Protein AF-A0AAW0UIR2-F1 (afdb_monomer)

Structure (mmCIF, N/CA/C/O backbone):
data_AF-A0AAW0UIR2-F1
#
_entry.id   AF-A0AAW0UIR2-F1
#
loop_
_atom_site.group_PDB
_atom_site.id
_atom_site.type_symbol
_atom_site.label_atom_id
_atom_site.label_alt_id
_atom_site.label_comp_id
_atom_site.label_asym_id
_atom_site.label_entity_id
_atom_site.label_seq_id
_atom_site.pdbx_PDB_ins_code
_atom_site.Cartn_x
_atom_site.Cartn_y
_atom_site.Cartn_z
_atom_site.occupancy
_atom_site.B_iso_or_equiv
_atom_site.auth_seq_id
_atom_site.auth_comp_id
_atom_site.auth_asym_id
_atom_site.auth_atom_id
_atom_site.pdbx_PDB_model_num
ATOM 1 N N . MET A 1 1 ? -46.587 -14.800 -19.684 1.00 32.41 1 MET A N 1
ATOM 2 C CA . MET A 1 1 ? -45.159 -14.754 -19.318 1.00 32.41 1 MET A CA 1
ATOM 3 C C . MET A 1 1 ? -44.847 -13.303 -19.042 1.00 32.41 1 MET A C 1
ATOM 5 O O . MET A 1 1 ? -44.837 -12.494 -19.957 1.00 32.41 1 MET A O 1
ATOM 9 N N . SER A 1 2 ? -44.871 -12.967 -17.762 1.00 22.94 2 SER A N 1
ATOM 10 C CA . SER A 1 2 ? -44.947 -11.614 -17.220 1.00 22.94 2 SER A CA 1
ATOM 11 C C . SER A 1 2 ? -43.595 -10.914 -17.341 1.00 22.94 2 SER A C 1
ATOM 13 O O . SER A 1 2 ? -42.609 -11.381 -16.785 1.00 22.94 2 SER A O 1
ATOM 15 N N . HIS A 1 3 ? -43.570 -9.809 -18.086 1.00 23.44 3 HIS A N 1
ATOM 16 C CA . HIS A 1 3 ? -42.461 -8.863 -18.111 1.00 23.44 3 HIS A CA 1
ATOM 17 C C . HIS A 1 3 ? -42.425 -8.101 -16.782 1.00 23.44 3 HIS A C 1
ATOM 19 O O . HIS A 1 3 ? -43.399 -7.437 -16.429 1.00 23.44 3 HIS A O 1
ATOM 25 N N . GLU A 1 4 ? -41.315 -8.196 -16.054 1.00 22.92 4 GLU A N 1
ATOM 26 C CA . GLU A 1 4 ? -41.036 -7.345 -14.900 1.00 22.92 4 GLU A CA 1
ATOM 27 C C . GLU A 1 4 ? -40.463 -6.008 -15.393 1.00 22.92 4 GLU A C 1
ATOM 29 O O . GLU A 1 4 ? -39.481 -5.961 -16.135 1.00 22.92 4 GLU A O 1
ATOM 34 N N . VAL A 1 5 ? -41.135 -4.916 -15.032 1.00 23.31 5 VAL A N 1
ATOM 35 C CA . VAL A 1 5 ? -40.745 -3.540 -15.354 1.00 23.31 5 VAL A CA 1
ATOM 36 C C . VAL A 1 5 ? -39.681 -3.102 -14.348 1.00 23.31 5 VAL A C 1
ATOM 38 O O . VAL A 1 5 ? -39.995 -2.861 -13.185 1.00 23.31 5 VAL A O 1
ATOM 41 N N . VAL A 1 6 ? -38.427 -2.987 -14.789 1.00 26.45 6 VAL A N 1
ATOM 42 C CA . VAL A 1 6 ? -37.331 -2.418 -13.989 1.00 26.45 6 VAL A CA 1
ATOM 43 C C . VAL A 1 6 ? -37.314 -0.895 -14.160 1.00 26.45 6 VAL A C 1
ATOM 45 O O . VAL A 1 6 ? -37.404 -0.381 -15.274 1.00 26.45 6 VAL A O 1
ATOM 48 N N . GLN A 1 7 ? -37.243 -0.185 -13.032 1.00 23.94 7 GLN A N 1
ATOM 49 C CA . GLN A 1 7 ? -37.317 1.274 -12.909 1.00 23.94 7 GLN A CA 1
ATOM 50 C C . GLN A 1 7 ? -36.335 2.033 -13.819 1.00 23.94 7 GLN A C 1
ATOM 52 O O . GLN A 1 7 ? -35.128 1.804 -13.817 1.00 23.94 7 GLN A O 1
ATOM 57 N N . GLU A 1 8 ? -36.873 3.028 -14.522 1.00 23.55 8 GLU A N 1
ATOM 58 C CA . GLU A 1 8 ? -36.153 3.987 -15.359 1.00 23.55 8 GLU A CA 1
ATOM 59 C C . GLU A 1 8 ? -35.460 5.048 -14.469 1.00 23.55 8 GLU A C 1
ATOM 61 O O . GLU A 1 8 ? -36.127 5.872 -13.841 1.00 23.55 8 GLU A O 1
ATOM 66 N N . ARG A 1 9 ? -34.119 5.063 -14.392 1.00 24.06 9 ARG A N 1
ATOM 67 C CA . ARG A 1 9 ? -33.351 6.182 -13.801 1.00 24.06 9 ARG A CA 1
ATOM 68 C C . ARG A 1 9 ? -32.738 7.040 -14.910 1.00 24.06 9 ARG A C 1
ATOM 70 O O . ARG A 1 9 ? -31.786 6.635 -15.571 1.00 24.06 9 ARG A O 1
ATOM 77 N N . ARG A 1 10 ? -33.264 8.256 -15.097 1.00 24.06 10 ARG A N 1
ATOM 78 C CA . ARG A 1 10 ? -32.677 9.281 -15.978 1.00 24.06 10 ARG A CA 1
ATOM 79 C C . ARG A 1 10 ? -31.515 9.982 -15.278 1.00 24.06 10 ARG A C 1
ATOM 81 O O . ARG A 1 10 ? -31.737 10.721 -14.324 1.00 24.06 10 ARG A O 1
ATOM 88 N N . VAL A 1 11 ? -30.304 9.839 -15.810 1.00 24.78 11 VAL A N 1
ATOM 89 C CA . VAL A 1 11 ? -29.173 10.721 -15.485 1.00 24.78 11 VAL A CA 1
ATOM 90 C C . VAL A 1 11 ? -28.834 11.530 -16.732 1.00 24.78 11 VAL A C 1
ATOM 92 O O . VAL A 1 11 ? -28.239 11.025 -17.677 1.00 24.78 11 VAL A O 1
ATOM 95 N N . THR A 1 12 ? -29.236 12.799 -16.761 1.00 26.03 12 THR A N 1
ATOM 96 C CA . THR A 1 12 ? -28.840 13.741 -17.815 1.00 26.03 12 THR A CA 1
ATOM 97 C C . THR A 1 12 ? -27.578 14.483 -17.386 1.00 26.03 12 THR A C 1
ATOM 99 O O . THR A 1 12 ? -27.657 15.378 -16.545 1.00 26.03 12 THR A O 1
ATOM 102 N N . LYS A 1 13 ? -26.419 14.169 -17.977 1.00 27.11 13 LYS A N 1
ATOM 103 C CA . LYS A 1 13 ? -25.246 15.059 -17.932 1.00 27.11 13 LYS A CA 1
ATOM 104 C C . LYS A 1 13 ? -25.272 15.973 -19.159 1.00 27.11 13 LYS A C 1
ATOM 106 O O . LYS A 1 13 ? -25.190 15.499 -20.286 1.00 27.11 13 LYS A O 1
ATOM 111 N N . LYS A 1 14 ? -25.394 17.285 -18.937 1.00 25.66 14 LYS A N 1
ATOM 112 C CA . LYS A 1 14 ? -25.180 18.311 -19.970 1.00 25.66 14 LYS A CA 1
ATOM 113 C C . LYS A 1 14 ? -23.696 18.676 -20.005 1.00 25.66 14 LYS A C 1
ATOM 115 O O . LYS A 1 14 ? -23.204 19.273 -19.053 1.00 25.66 14 LYS A O 1
ATOM 120 N N . GLY A 1 15 ? -23.008 18.345 -21.093 1.00 27.09 15 GLY A N 1
ATOM 121 C CA . GLY A 1 15 ? -21.748 18.987 -21.468 1.00 27.09 15 GLY A CA 1
ATOM 122 C C . GLY A 1 15 ? -22.042 20.153 -22.412 1.00 27.09 15 GLY A C 1
ATOM 123 O O . GLY A 1 15 ? -22.804 19.986 -23.359 1.00 27.09 15 GLY A O 1
ATOM 124 N N . VAL A 1 16 ? -21.490 21.336 -22.139 1.00 25.92 16 VAL A N 1
ATOM 125 C CA . VAL A 1 16 ? -21.591 22.518 -23.010 1.00 25.92 16 VAL A CA 1
ATOM 126 C C . VAL A 1 16 ? -20.208 22.813 -23.577 1.00 25.92 16 VAL A C 1
ATOM 128 O O . VAL A 1 16 ? -19.353 23.212 -22.800 1.00 25.92 16 VAL A O 1
ATOM 131 N N . TRP A 1 17 ? -20.025 22.677 -24.895 1.00 26.45 17 TRP A N 1
ATOM 132 C CA . TRP A 1 17 ? -19.049 23.418 -25.714 1.00 26.45 17 TRP A CA 1
ATOM 133 C C . TRP A 1 17 ? -19.630 23.619 -27.134 1.00 26.45 17 TRP A C 1
ATOM 135 O O . TRP A 1 17 ? -20.568 22.937 -27.533 1.00 26.45 17 TRP A O 1
ATOM 145 N N . LEU A 1 18 ? -19.170 24.670 -27.812 1.00 23.12 18 LEU A N 1
ATOM 146 C CA . LEU A 1 18 ? -19.912 25.560 -28.719 1.00 23.12 18 LEU A CA 1
ATOM 147 C C . LEU A 1 18 ? -20.360 25.028 -30.105 1.00 23.12 18 LEU A C 1
ATOM 149 O O . LEU A 1 18 ? -19.593 24.438 -30.851 1.00 23.12 18 LEU A O 1
ATOM 153 N N . SER A 1 19 ? -21.576 25.476 -30.458 1.00 27.11 19 SER A N 1
ATOM 154 C CA . SER A 1 19 ? -22.126 25.889 -31.768 1.00 27.11 19 SER A CA 1
ATOM 155 C C . SER A 1 19 ? -22.322 24.887 -32.922 1.00 27.11 19 SER A C 1
ATOM 157 O O . SER A 1 19 ? -21.417 24.616 -33.700 1.00 27.11 19 SER A O 1
ATOM 159 N N . ASN A 1 20 ? -23.615 24.596 -33.125 1.00 28.83 20 ASN A N 1
ATOM 160 C CA . ASN A 1 20 ? -24.332 24.240 -34.355 1.00 28.83 20 ASN A CA 1
ATOM 161 C C . ASN A 1 20 ? -24.253 22.790 -34.877 1.00 28.83 20 ASN A C 1
ATOM 163 O O . ASN A 1 20 ? -23.352 22.414 -35.612 1.00 28.83 20 ASN A O 1
ATOM 167 N N . ILE A 1 21 ? -25.392 22.118 -34.636 1.00 36.56 21 ILE A N 1
ATOM 168 C CA . ILE A 1 21 ? -26.016 20.993 -35.355 1.00 36.56 21 ILE A CA 1
ATOM 169 C C . ILE A 1 21 ? -25.614 19.587 -34.856 1.00 36.56 21 ILE A C 1
ATOM 171 O O . ILE A 1 21 ? -24.500 19.134 -35.071 1.00 36.56 21 ILE A O 1
ATOM 175 N N . LEU A 1 22 ? -26.620 18.917 -34.258 1.00 33.34 22 LEU A N 1
ATOM 176 C CA . LEU A 1 22 ? -26.740 17.540 -33.725 1.00 33.34 22 LEU A CA 1
ATOM 177 C C . LEU A 1 22 ? -26.496 17.356 -32.214 1.00 33.34 22 LEU A C 1
ATOM 179 O O . LEU A 1 22 ? -25.382 17.209 -31.723 1.00 33.34 22 LEU A O 1
ATOM 183 N N . GLU A 1 23 ? -27.605 17.313 -31.468 1.00 32.88 23 GLU A N 1
ATOM 184 C CA . GLU A 1 23 ? -27.660 16.966 -30.043 1.00 32.88 23 GLU A CA 1
ATOM 185 C C . GLU A 1 23 ? -27.598 15.428 -29.902 1.00 32.88 23 GLU A C 1
ATOM 187 O O . GLU A 1 23 ? -28.616 14.743 -29.993 1.00 32.88 23 GLU A O 1
ATOM 192 N N . ILE A 1 24 ? -26.402 14.858 -29.720 1.00 35.25 24 ILE A N 1
ATOM 193 C CA . ILE A 1 24 ? -26.230 13.417 -29.458 1.00 35.25 24 ILE A CA 1
ATOM 194 C C . ILE A 1 24 ? -26.418 13.169 -27.957 1.00 35.25 24 ILE A C 1
ATOM 196 O O . ILE A 1 24 ? -25.645 13.667 -27.136 1.00 35.25 24 ILE A O 1
ATOM 200 N N . ARG A 1 25 ? -27.446 12.397 -27.578 1.00 34.06 25 ARG A N 1
ATOM 201 C CA . ARG A 1 25 ? -27.693 12.001 -26.182 1.00 34.06 25 ARG A CA 1
ATOM 202 C C . ARG A 1 25 ? -27.349 10.529 -25.980 1.00 34.06 25 ARG A C 1
ATOM 204 O O . ARG A 1 25 ? -28.082 9.638 -26.398 1.00 34.06 25 ARG A O 1
ATOM 211 N N . LEU A 1 26 ? -26.255 10.272 -25.268 1.00 31.72 26 LEU A N 1
ATOM 212 C CA . LEU A 1 26 ? -25.957 8.947 -24.721 1.00 31.72 26 LEU A CA 1
ATOM 213 C C . LEU A 1 26 ? -26.987 8.614 -23.637 1.00 31.72 26 LEU A C 1
ATOM 215 O O . LEU A 1 26 ? -27.051 9.287 -22.607 1.00 31.72 26 LEU A O 1
ATOM 219 N N . THR A 1 27 ? -27.809 7.595 -23.876 1.00 32.09 27 THR A N 1
ATOM 220 C CA . THR A 1 27 ? -28.845 7.150 -22.939 1.00 32.09 27 THR A CA 1
ATOM 221 C C . THR A 1 27 ? -28.695 5.653 -22.676 1.00 32.09 27 THR A C 1
ATOM 223 O O . THR A 1 27 ? -29.065 4.822 -23.493 1.00 32.09 27 THR A O 1
ATOM 226 N N . CYS A 1 28 ? -28.177 5.352 -21.480 1.00 32.91 28 CYS A N 1
ATOM 227 C CA . CYS A 1 28 ? -28.134 4.042 -20.819 1.00 32.91 28 CYS A CA 1
ATOM 228 C C . CYS A 1 28 ? -27.152 2.992 -21.388 1.00 32.91 28 CYS A C 1
ATOM 230 O O . CYS A 1 28 ? -27.060 2.753 -22.589 1.00 32.91 28 CYS A O 1
ATOM 232 N N . ALA A 1 29 ? -26.447 2.325 -20.468 1.00 30.23 29 ALA A N 1
ATOM 233 C CA . ALA A 1 29 ? -25.733 1.075 -20.704 1.00 30.23 29 ALA A CA 1
ATOM 234 C C . ALA A 1 29 ? -26.528 -0.053 -20.035 1.00 30.23 29 ALA A C 1
ATOM 236 O O . ALA A 1 29 ? -26.920 0.085 -18.873 1.00 30.23 29 ALA A O 1
ATOM 237 N N . PHE A 1 30 ? -26.786 -1.142 -20.757 1.00 33.25 30 PHE A N 1
ATOM 238 C CA . PHE A 1 30 ? -27.448 -2.324 -20.209 1.00 33.25 30 PHE A CA 1
ATOM 239 C C . PHE A 1 30 ? -26.417 -3.428 -19.974 1.00 33.25 30 PHE A C 1
ATOM 241 O O . PHE A 1 30 ? -25.568 -3.688 -20.825 1.00 33.25 30 PHE A O 1
ATOM 248 N N . LEU A 1 31 ? -26.516 -4.088 -18.821 1.00 27.47 31 LEU A N 1
ATOM 249 C CA . LEU A 1 31 ? -25.841 -5.351 -18.538 1.00 27.47 31 LEU A CA 1
ATOM 250 C C . LEU A 1 31 ? -26.839 -6.470 -18.820 1.00 27.47 31 LEU A C 1
ATOM 252 O O . LEU A 1 31 ? -27.783 -6.667 -18.054 1.00 27.47 31 LEU A O 1
ATOM 256 N N . THR A 1 32 ? -26.650 -7.199 -19.915 1.00 33.25 32 THR A N 1
ATOM 257 C CA . THR A 1 32 ? -27.436 -8.402 -20.198 1.00 33.25 32 THR A CA 1
ATOM 258 C C . THR A 1 32 ? -26.582 -9.638 -19.939 1.00 33.25 32 THR A C 1
ATOM 260 O O . THR A 1 32 ? -25.426 -9.746 -20.351 1.00 33.25 32 THR A O 1
ATOM 263 N N . LYS A 1 33 ? -27.150 -10.576 -19.177 1.00 27.88 33 LYS A N 1
ATOM 264 C CA . LYS A 1 33 ? -26.540 -11.871 -18.872 1.00 27.88 33 LYS A CA 1
ATOM 265 C C . LYS A 1 33 ? -27.050 -12.862 -19.913 1.00 27.88 33 LYS A C 1
ATOM 267 O O . LYS A 1 33 ? -28.248 -13.142 -19.953 1.00 27.88 33 LYS A O 1
ATOM 272 N N . THR A 1 34 ? -26.177 -13.357 -20.784 1.00 38.00 34 THR A N 1
ATOM 273 C CA . THR A 1 34 ? -26.574 -14.383 -21.759 1.00 38.00 34 THR A CA 1
ATOM 274 C C . THR A 1 34 ? -26.644 -15.756 -21.086 1.00 38.00 34 THR A C 1
ATOM 276 O O . THR A 1 34 ? -26.054 -15.980 -20.026 1.00 38.00 34 THR A O 1
ATOM 279 N N . ALA A 1 35 ? -27.367 -16.702 -21.696 1.00 34.44 35 ALA A N 1
ATOM 280 C CA . ALA A 1 35 ? -27.584 -18.048 -21.152 1.00 34.44 35 ALA A CA 1
ATOM 281 C C . ALA A 1 35 ? -26.289 -18.867 -20.928 1.00 34.44 35 ALA A C 1
ATOM 283 O O . ALA A 1 35 ? -26.339 -19.908 -20.280 1.00 34.44 35 ALA A O 1
ATOM 284 N N . GLN A 1 36 ? -25.139 -18.396 -21.426 1.00 35.47 36 GLN A N 1
ATOM 285 C CA . GLN A 1 36 ? -23.815 -18.999 -21.229 1.00 35.47 36 GLN A CA 1
ATOM 286 C C . GLN A 1 36 ? -22.960 -18.296 -20.155 1.00 35.47 36 GLN A C 1
ATOM 288 O O . GLN A 1 36 ? -21.794 -18.631 -19.980 1.00 35.47 36 GLN A O 1
ATOM 293 N N . GLY A 1 37 ? -23.526 -17.355 -19.392 1.00 31.64 37 GLY A N 1
ATOM 294 C CA . GLY A 1 37 ? -22.886 -16.796 -18.196 1.00 31.64 37 GLY A CA 1
ATOM 295 C C . GLY A 1 37 ? -21.902 -15.645 -18.432 1.00 31.64 37 GLY A C 1
ATOM 296 O O . GLY A 1 37 ? -21.399 -15.093 -17.457 1.00 31.64 37 GLY A O 1
ATOM 297 N N . SER A 1 38 ? -21.672 -15.217 -19.674 1.00 28.19 38 SER A N 1
ATOM 298 C CA . SER A 1 38 ? -20.882 -14.016 -19.980 1.00 28.19 38 SER A CA 1
ATOM 299 C C . SER A 1 38 ? -21.743 -12.752 -19.835 1.00 28.19 38 SER A C 1
ATOM 301 O O . SER A 1 38 ? -22.868 -12.695 -20.343 1.00 28.19 38 SER A O 1
ATOM 303 N N . GLN A 1 39 ? -21.222 -11.736 -19.138 1.00 31.34 39 GLN A N 1
ATOM 304 C CA . GLN A 1 39 ? -21.808 -10.392 -19.097 1.00 31.34 39 GLN A CA 1
ATOM 305 C C . GLN A 1 39 ? -21.278 -9.572 -20.275 1.00 31.34 39 GLN A C 1
ATOM 307 O O . GLN A 1 39 ? -20.067 -9.480 -20.464 1.00 31.34 39 GLN A O 1
ATOM 312 N N . GLN A 1 40 ? -22.176 -8.963 -21.048 1.00 31.53 40 GLN A N 1
ATOM 313 C CA . GLN A 1 40 ? -21.818 -8.050 -22.131 1.00 31.53 40 GLN A CA 1
ATOM 314 C C . GLN A 1 40 ? -22.480 -6.690 -21.876 1.00 31.53 40 GLN A C 1
ATOM 316 O O . GLN A 1 40 ? -23.635 -6.624 -21.451 1.00 31.53 40 GLN A O 1
ATOM 321 N N . ILE A 1 41 ? -21.723 -5.609 -22.077 1.00 33.41 41 ILE A N 1
ATOM 322 C CA . ILE A 1 41 ? -22.212 -4.234 -21.928 1.00 33.41 41 ILE A CA 1
ATOM 323 C C . ILE A 1 41 ? -22.687 -3.766 -23.303 1.00 33.41 41 ILE A C 1
ATOM 325 O O . ILE A 1 41 ? -21.872 -3.604 -24.211 1.00 33.41 41 ILE A O 1
ATOM 329 N N . GLU A 1 42 ? -23.989 -3.531 -23.457 1.00 35.28 42 GLU A N 1
ATOM 330 C CA . GLU A 1 42 ? -24.552 -2.917 -24.665 1.00 35.28 42 GLU A CA 1
ATOM 331 C C . GLU A 1 42 ? -24.825 -1.428 -24.424 1.00 35.28 42 GLU A C 1
ATOM 333 O O . GLU A 1 42 ? -25.533 -1.043 -23.488 1.00 35.28 42 GLU A O 1
ATOM 338 N N . ILE A 1 43 ? -24.259 -0.582 -25.289 1.00 35.62 43 ILE A N 1
ATOM 339 C CA . ILE A 1 43 ? -24.441 0.874 -25.277 1.00 35.62 43 ILE A CA 1
ATOM 340 C C . ILE A 1 43 ? -25.424 1.235 -26.393 1.00 35.62 43 ILE A C 1
ATOM 342 O O . ILE A 1 43 ? -25.159 0.957 -27.562 1.00 35.62 43 ILE A O 1
ATOM 346 N N . CYS A 1 44 ? -26.548 1.864 -26.041 1.00 36.12 44 CYS A N 1
ATOM 347 C CA . CYS A 1 44 ? -27.512 2.380 -27.014 1.00 36.12 44 CYS A CA 1
ATOM 348 C C . CYS A 1 44 ? -27.269 3.873 -27.277 1.00 36.12 44 CYS A C 1
ATOM 350 O O . CYS A 1 44 ? -27.059 4.662 -26.352 1.00 36.12 44 CYS A O 1
ATOM 352 N N . LEU A 1 45 ? -27.320 4.269 -28.551 1.00 38.28 45 LEU A N 1
ATOM 353 C CA . LEU A 1 45 ? -27.217 5.666 -28.976 1.00 38.28 45 LEU A CA 1
ATOM 354 C C . LEU A 1 45 ? -28.585 6.143 -29.469 1.00 38.28 45 LEU A C 1
ATOM 356 O O . LEU A 1 45 ? -29.209 5.498 -30.315 1.00 38.28 45 LEU A O 1
ATOM 360 N N . GLU A 1 46 ? -29.051 7.278 -28.944 1.00 38.69 46 GLU A N 1
ATOM 361 C CA . GLU A 1 46 ? -30.276 7.932 -29.400 1.00 38.69 46 GLU A CA 1
ATOM 362 C C . GLU A 1 46 ? -29.918 9.248 -30.102 1.00 38.69 46 GLU A C 1
ATOM 364 O O . GLU A 1 46 ? -29.332 10.158 -29.507 1.00 38.69 46 GLU A O 1
ATOM 369 N N . VAL A 1 47 ? -30.257 9.336 -31.390 1.00 39.50 47 VAL A N 1
ATOM 370 C CA . VAL A 1 47 ? -30.029 10.525 -32.224 1.00 39.50 47 VAL A CA 1
ATOM 371 C C . VAL A 1 47 ? -31.390 11.018 -32.709 1.00 39.50 47 VAL A C 1
ATOM 373 O O . VAL A 1 47 ? -32.142 10.265 -33.324 1.00 39.50 47 VAL A O 1
ATOM 376 N N . GLU A 1 48 ? -31.739 12.263 -32.367 1.00 38.38 48 GLU A N 1
ATOM 377 C CA . GLU A 1 48 ? -33.008 12.921 -32.739 1.00 38.38 48 GLU A CA 1
ATOM 378 C C . GLU A 1 48 ? -34.281 12.105 -32.411 1.00 38.38 48 GLU A C 1
ATOM 380 O O . GLU A 1 48 ? -35.269 12.121 -33.145 1.00 38.38 48 GLU A O 1
ATOM 385 N N . GLY A 1 49 ? -34.269 11.379 -31.287 1.00 36.41 49 GLY A N 1
ATOM 386 C CA . GLY A 1 49 ? -35.420 10.598 -30.813 1.00 36.41 49 GLY A CA 1
ATOM 387 C C . GLY A 1 49 ? -35.616 9.246 -31.510 1.00 36.41 49 GLY A C 1
ATOM 388 O O . GLY A 1 49 ? -36.678 8.638 -31.367 1.00 36.41 49 GLY A O 1
ATOM 389 N N . LYS A 1 50 ? -34.617 8.759 -32.262 1.00 36.62 50 LYS A N 1
ATOM 390 C CA . LYS A 1 50 ? -34.574 7.386 -32.787 1.00 36.62 50 LYS A CA 1
ATOM 391 C C . LYS A 1 50 ? -33.491 6.577 -32.072 1.00 36.62 50 LYS A C 1
ATOM 393 O O . LYS A 1 50 ? -32.330 6.981 -32.036 1.00 36.62 50 LYS A O 1
ATOM 398 N N . ARG A 1 51 ? -33.879 5.420 -31.522 1.00 39.22 51 ARG A N 1
ATOM 399 C CA . ARG A 1 51 ? -32.980 4.461 -30.858 1.00 39.22 51 ARG A CA 1
ATOM 400 C C . ARG A 1 51 ? -32.261 3.604 -31.898 1.00 39.22 51 ARG A C 1
ATOM 402 O O . ARG A 1 51 ? -32.924 2.962 -32.711 1.00 39.22 51 ARG A O 1
ATOM 409 N N . LEU A 1 52 ? -30.932 3.574 -31.855 1.00 42.28 52 LEU A N 1
ATOM 410 C CA . LEU A 1 52 ? -30.106 2.707 -32.696 1.00 42.28 52 LEU A CA 1
ATOM 411 C C . LEU A 1 52 ? -29.509 1.582 -31.840 1.00 42.28 52 LEU A C 1
ATOM 413 O O . LEU A 1 52 ? -28.840 1.850 -30.840 1.00 42.28 52 LEU A O 1
ATOM 417 N N . TYR A 1 53 ? -29.764 0.333 -32.236 1.00 37.94 53 TYR A N 1
ATOM 418 C CA . TYR A 1 53 ? -29.184 -0.864 -31.619 1.00 37.94 53 TYR A CA 1
ATOM 419 C C . TYR A 1 53 ? -27.928 -1.300 -32.395 1.00 37.94 53 TYR A C 1
ATOM 421 O O . TYR A 1 53 ? -27.937 -1.198 -33.623 1.00 37.94 53 TYR A O 1
ATOM 429 N N . PRO A 1 54 ? -26.866 -1.815 -31.743 1.00 36.34 54 PRO A N 1
ATOM 430 C CA . PRO A 1 54 ? -25.608 -2.124 -32.430 1.00 36.34 54 PRO A CA 1
ATOM 431 C C . PRO A 1 54 ? -25.636 -3.400 -33.287 1.00 36.34 54 PRO A C 1
ATOM 433 O O . PRO A 1 54 ? -24.679 -3.653 -34.015 1.00 36.34 54 PRO A O 1
ATOM 436 N N . ASN A 1 55 ? -26.700 -4.206 -33.236 1.00 34.84 55 ASN A N 1
ATOM 437 C CA . ASN A 1 55 ? -26.808 -5.407 -34.063 1.00 34.84 55 ASN A CA 1
ATOM 438 C C . ASN A 1 55 ? -27.406 -5.059 -35.436 1.00 34.84 55 ASN A C 1
ATOM 440 O O . ASN A 1 55 ? -28.622 -4.965 -35.607 1.00 34.84 55 ASN A O 1
ATOM 444 N N . LEU A 1 56 ? -26.517 -4.837 -36.411 1.00 33.97 56 LEU A N 1
ATOM 445 C CA . LEU A 1 56 ? -26.848 -4.684 -37.827 1.00 33.97 56 LEU A CA 1
ATOM 446 C C . LEU A 1 56 ? -27.435 -5.989 -38.381 1.00 33.97 56 LEU A C 1
ATOM 448 O O . LEU A 1 56 ? -26.692 -6.885 -38.757 1.00 33.97 56 LEU A O 1
ATOM 452 N N . GLU A 1 57 ? -28.757 -6.059 -38.486 1.00 30.64 57 GLU A N 1
ATOM 453 C CA . GLU A 1 57 ? -29.460 -6.744 -39.580 1.00 30.64 57 GLU A CA 1
ATOM 454 C C . GLU A 1 57 ? -30.937 -6.326 -39.551 1.00 30.64 57 GLU A C 1
ATOM 456 O O . GLU A 1 57 ? -31.808 -7.108 -39.204 1.00 30.64 57 GLU A O 1
ATOM 461 N N . LEU A 1 58 ? -31.218 -5.044 -39.818 1.00 35.62 58 LEU A N 1
ATOM 462 C CA . LEU A 1 58 ? -32.513 -4.523 -40.300 1.00 35.62 58 LEU A CA 1
ATOM 463 C C . LEU A 1 58 ? -32.448 -2.991 -40.345 1.00 35.62 58 LEU A C 1
ATOM 465 O O . LEU A 1 58 ? -32.888 -2.305 -39.429 1.00 35.62 58 LEU A O 1
ATOM 469 N N . MET A 1 59 ? -31.904 -2.443 -41.431 1.00 30.62 59 MET A N 1
ATOM 470 C CA . ME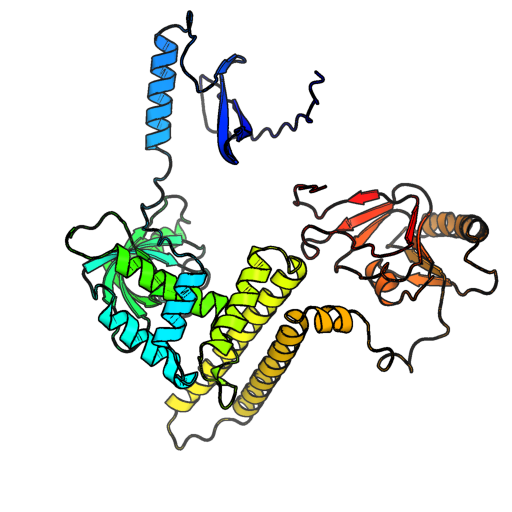T A 1 59 ? -32.008 -1.013 -41.733 1.00 30.62 59 MET A CA 1
ATOM 471 C C . MET A 1 59 ? -32.414 -0.817 -43.191 1.00 30.62 59 MET A C 1
ATOM 473 O O . MET A 1 59 ? -31.608 -0.489 -44.052 1.00 30.62 59 MET A O 1
ATOM 477 N N . ALA A 1 60 ? -33.701 -1.016 -43.474 1.00 33.41 60 ALA A N 1
ATOM 478 C CA . ALA A 1 60 ? -34.321 -0.402 -44.639 1.00 33.41 60 ALA A CA 1
ATOM 479 C C . ALA A 1 60 ? -34.817 0.989 -44.217 1.00 33.41 60 ALA A C 1
ATOM 481 O O . ALA A 1 60 ? -35.859 1.106 -43.573 1.00 33.41 60 ALA A O 1
ATOM 482 N N . GLY A 1 61 ? -34.062 2.036 -44.561 1.00 42.25 61 GLY A N 1
ATOM 483 C CA . GLY A 1 61 ? -34.545 3.420 -44.473 1.00 42.25 61 GLY A CA 1
ATOM 484 C C . GLY A 1 61 ? -33.752 4.369 -43.576 1.00 42.25 61 GLY A C 1
ATOM 485 O O . GLY A 1 61 ? -34.361 5.183 -42.878 1.00 42.25 61 GLY A O 1
ATOM 486 N N . ILE A 1 62 ? -32.420 4.321 -43.614 1.00 39.81 62 ILE A N 1
ATOM 487 C CA . ILE A 1 62 ? -31.584 5.441 -43.162 1.00 39.81 62 ILE A CA 1
ATOM 488 C C . ILE A 1 62 ? -30.896 6.025 -44.396 1.00 39.81 62 ILE A C 1
ATOM 490 O O . ILE A 1 62 ? -30.395 5.295 -45.238 1.00 39.81 62 ILE A O 1
ATOM 494 N N . ASN A 1 63 ? -30.980 7.346 -44.545 1.00 48.78 63 ASN A N 1
ATOM 495 C CA . ASN A 1 63 ? -30.448 8.087 -45.685 1.00 48.78 63 ASN A CA 1
ATOM 496 C C . ASN A 1 63 ? -28.907 8.033 -45.648 1.00 48.78 63 ASN A C 1
ATOM 498 O O . ASN A 1 63 ? -28.340 8.345 -44.599 1.00 48.78 63 ASN A O 1
ATOM 502 N N . ASP A 1 64 ? -28.251 7.693 -46.764 1.00 44.44 64 ASP A N 1
ATOM 503 C CA . ASP A 1 64 ? -26.798 7.422 -46.855 1.00 44.44 64 ASP A CA 1
ATOM 504 C C . ASP A 1 64 ? -25.924 8.527 -46.221 1.00 44.44 64 ASP A C 1
ATOM 506 O O . ASP A 1 64 ? -24.913 8.268 -45.573 1.00 44.44 64 ASP A O 1
ATOM 510 N N . SER A 1 65 ? -26.380 9.781 -46.294 1.00 42.41 65 SER A N 1
ATOM 511 C CA . SER A 1 65 ? -25.694 10.937 -45.706 1.00 42.41 65 SER A CA 1
ATOM 512 C C . SER A 1 65 ? -25.597 10.917 -44.172 1.00 42.41 65 SER A C 1
ATOM 514 O O . SER A 1 65 ? -24.699 11.559 -43.624 1.00 42.41 65 SER A O 1
ATOM 516 N N . LEU A 1 66 ? -26.516 10.249 -43.464 1.00 44.12 66 LEU A N 1
ATOM 517 C CA . LEU A 1 66 ? -26.487 10.150 -42.000 1.00 44.12 66 LEU A CA 1
ATOM 518 C C . LEU A 1 66 ? -25.587 8.995 -41.547 1.00 44.12 66 LEU A C 1
ATOM 520 O O . LEU A 1 66 ? -24.873 9.147 -40.559 1.00 44.12 66 LEU A O 1
ATOM 524 N N . GLU A 1 67 ? -25.565 7.884 -42.289 1.00 45.72 67 GLU A N 1
ATOM 525 C CA . GLU A 1 67 ? -24.620 6.789 -42.042 1.00 45.72 67 GLU A CA 1
ATOM 526 C C . GLU A 1 67 ? -23.172 7.247 -42.218 1.00 45.72 67 GLU A C 1
ATOM 528 O O . GLU A 1 67 ? -22.337 6.963 -41.358 1.00 45.72 67 GLU A O 1
ATOM 533 N N . ASP A 1 68 ? -22.880 8.019 -43.266 1.00 45.03 68 ASP A N 1
ATOM 534 C CA . ASP A 1 68 ? -21.537 8.555 -43.496 1.00 45.03 68 ASP A CA 1
ATOM 535 C C . ASP A 1 68 ? -21.128 9.571 -42.422 1.00 45.03 68 ASP A C 1
ATOM 537 O O . ASP A 1 68 ? -19.982 9.583 -41.970 1.00 45.03 68 ASP A O 1
ATOM 541 N N . SER A 1 69 ? -22.068 10.393 -41.945 1.00 43.56 69 SER A N 1
ATOM 542 C CA . SER A 1 69 ? -21.800 11.359 -40.876 1.00 43.56 69 SER A CA 1
ATOM 543 C C . SER A 1 69 ? -21.585 10.672 -39.522 1.00 43.56 69 SER A C 1
ATOM 545 O O . SER A 1 69 ? -20.655 11.019 -38.796 1.00 43.56 69 SER A O 1
ATOM 547 N N . ILE A 1 70 ? -22.369 9.637 -39.196 1.00 46.12 70 ILE A N 1
ATOM 548 C CA . ILE A 1 70 ? -22.180 8.827 -37.984 1.00 46.12 70 ILE A CA 1
ATOM 549 C C . ILE A 1 70 ? -20.858 8.057 -38.050 1.00 46.12 70 ILE A C 1
ATOM 551 O O . ILE A 1 70 ? -20.120 8.041 -37.069 1.00 46.12 70 ILE A O 1
ATOM 555 N N . ARG A 1 71 ? -20.514 7.469 -39.202 1.00 43.66 71 ARG A N 1
ATOM 556 C CA . ARG A 1 71 ? -19.248 6.751 -39.398 1.00 43.66 71 ARG A CA 1
ATOM 557 C C . ARG A 1 71 ? -18.046 7.681 -39.250 1.00 43.66 71 ARG A C 1
ATOM 559 O O . ARG A 1 71 ? -17.117 7.336 -38.525 1.00 43.66 71 ARG A O 1
ATOM 566 N N . ASN A 1 72 ? -18.100 8.868 -39.856 1.00 43.59 72 ASN A N 1
ATOM 567 C CA . ASN A 1 72 ? -17.038 9.868 -39.750 1.00 43.59 72 ASN A CA 1
ATOM 568 C C . ASN A 1 72 ? -16.898 10.411 -38.320 1.00 43.59 72 ASN A C 1
ATOM 570 O O . ASN A 1 72 ? -15.782 10.521 -37.813 1.00 43.59 72 ASN A O 1
ATOM 574 N N . ASN A 1 73 ? -18.011 10.661 -37.626 1.00 40.88 73 ASN A N 1
ATOM 575 C CA . ASN A 1 73 ? -17.997 11.110 -36.233 1.00 40.88 73 ASN A CA 1
ATOM 576 C C . ASN A 1 73 ? -17.559 10.006 -35.257 1.00 40.88 73 ASN A C 1
ATOM 578 O O . ASN A 1 73 ? -16.865 10.301 -34.293 1.00 40.88 73 ASN A O 1
ATOM 582 N N . LEU A 1 74 ? -17.882 8.734 -35.512 1.00 37.19 74 LEU A N 1
ATOM 583 C CA . LEU A 1 74 ? -17.364 7.597 -34.740 1.00 37.19 74 LEU A CA 1
ATOM 584 C C . LEU A 1 74 ? -15.872 7.366 -34.997 1.00 37.19 74 LEU A C 1
ATOM 586 O O . LEU A 1 74 ? -15.147 7.037 -34.061 1.00 37.19 74 LEU A O 1
ATOM 590 N N . SER A 1 75 ? -15.391 7.567 -36.230 1.00 35.75 75 SER A N 1
ATOM 591 C CA . SER A 1 75 ? -13.953 7.537 -36.521 1.00 35.75 75 SER A CA 1
ATOM 592 C C . SER A 1 75 ? -13.207 8.714 -35.888 1.00 35.75 75 SER A C 1
ATOM 594 O O . SER A 1 75 ? -12.113 8.511 -35.374 1.00 35.75 75 SER A O 1
ATOM 596 N N . ALA A 1 76 ? -13.816 9.904 -35.835 1.00 34.19 76 ALA A N 1
ATOM 597 C CA . ALA A 1 76 ? -13.263 11.070 -35.149 1.00 34.19 76 ALA A CA 1
ATOM 598 C C . ALA A 1 76 ? -13.283 10.898 -33.617 1.00 34.19 76 ALA A C 1
ATOM 600 O O . ALA A 1 76 ? -12.285 11.157 -32.958 1.00 34.19 76 ALA A O 1
ATOM 601 N N . ALA A 1 77 ? -14.357 10.343 -33.046 1.00 32.28 77 ALA A N 1
ATOM 602 C CA . ALA A 1 77 ? -14.451 10.035 -31.616 1.00 32.28 77 ALA A CA 1
ATOM 603 C C . ALA A 1 77 ? -13.508 8.895 -31.182 1.00 32.28 77 ALA A C 1
ATOM 605 O O . ALA A 1 77 ? -12.998 8.906 -30.061 1.00 32.28 77 ALA A O 1
ATOM 606 N N . ARG A 1 78 ? -13.227 7.926 -32.069 1.00 32.44 78 ARG A N 1
ATOM 607 C CA . ARG A 1 78 ? -12.142 6.947 -31.874 1.00 32.44 78 ARG A CA 1
ATOM 608 C C . ARG A 1 78 ? -10.752 7.573 -31.998 1.00 32.44 78 ARG A C 1
ATOM 610 O O . ARG A 1 78 ? -9.840 7.074 -31.352 1.00 32.44 78 ARG A O 1
ATOM 617 N N . ALA A 1 79 ? -10.592 8.630 -32.793 1.00 35.31 79 ALA A N 1
ATOM 618 C CA . ALA A 1 79 ? -9.326 9.350 -32.939 1.00 35.31 79 ALA A CA 1
ATOM 619 C C . ALA A 1 79 ? -9.042 10.331 -31.781 1.00 35.31 79 ALA A C 1
ATOM 621 O O . ALA A 1 79 ? -7.883 10.654 -31.547 1.00 35.31 79 ALA A O 1
ATOM 622 N N . GLU A 1 80 ? -10.069 10.777 -31.047 1.00 32.75 80 GLU A N 1
ATOM 623 C CA . GLU A 1 80 ? -9.950 11.776 -29.965 1.00 32.75 80 GLU A CA 1
ATOM 624 C C . GLU A 1 80 ? -10.246 11.241 -28.552 1.00 32.75 80 GLU A C 1
ATOM 626 O O . GLU A 1 80 ? -10.225 11.993 -27.577 1.00 32.75 80 GLU A O 1
ATOM 631 N N . SER A 1 81 ? -10.481 9.937 -28.396 1.00 35.62 81 SER A N 1
ATOM 632 C CA . SER A 1 81 ? -10.354 9.314 -27.076 1.00 35.62 81 SER A CA 1
ATOM 633 C C . SER A 1 81 ? -8.858 9.254 -26.749 1.00 35.62 81 SER A C 1
ATOM 635 O O . SER A 1 81 ? -8.131 8.696 -27.572 1.00 35.62 81 SER A O 1
ATOM 637 N N . PRO A 1 82 ? -8.358 9.801 -25.618 1.00 40.09 82 PRO A N 1
ATOM 638 C CA . PRO A 1 82 ? -6.961 9.614 -25.248 1.00 40.09 82 PRO A CA 1
ATOM 639 C C . PRO A 1 82 ? -6.722 8.109 -25.194 1.00 40.09 82 PRO A C 1
ATOM 641 O O . PRO A 1 82 ? -7.321 7.404 -24.380 1.00 40.09 82 PRO A O 1
ATOM 644 N N . CYS A 1 83 ? -5.938 7.610 -26.145 1.00 46.84 83 CYS A N 1
ATOM 645 C CA . CYS A 1 83 ? -5.554 6.218 -26.203 1.00 46.84 83 CYS A CA 1
ATOM 646 C C . CYS A 1 83 ? -4.814 5.929 -24.899 1.00 46.84 83 CYS A C 1
ATOM 648 O O . CYS A 1 83 ? -3.698 6.409 -24.694 1.00 46.84 83 CYS A O 1
ATOM 650 N N . LEU A 1 84 ? -5.483 5.223 -23.981 1.00 58.97 84 LEU A N 1
ATOM 651 C CA . LEU A 1 84 ? -4.830 4.702 -22.791 1.00 58.97 84 LEU A CA 1
ATOM 652 C C . LEU A 1 84 ? -3.595 3.931 -23.272 1.00 58.97 84 LEU A C 1
ATOM 654 O O . LEU A 1 84 ? -3.710 3.189 -24.252 1.00 58.97 84 LEU A O 1
ATOM 658 N N . PRO A 1 85 ? -2.431 4.140 -22.640 1.00 69.31 85 PRO A N 1
ATOM 659 C CA . PRO A 1 85 ? -1.206 3.479 -23.053 1.00 69.31 85 PRO A CA 1
ATOM 660 C C . PRO A 1 85 ? -1.448 1.972 -23.061 1.00 69.31 85 PRO A C 1
ATOM 662 O O . PRO A 1 85 ? -2.035 1.434 -22.115 1.00 69.31 85 PRO A O 1
ATOM 665 N N . ASP A 1 86 ? -1.025 1.307 -24.134 1.00 80.94 86 ASP A N 1
ATOM 666 C CA . ASP A 1 86 ? -1.153 -0.141 -24.257 1.00 80.94 86 ASP A CA 1
ATOM 667 C C . ASP A 1 86 ? -0.125 -0.797 -23.331 1.00 80.94 86 ASP A C 1
ATOM 669 O O . ASP A 1 86 ? 1.034 -1.009 -23.683 1.00 80.94 86 ASP A O 1
ATOM 673 N N . VAL A 1 87 ? -0.526 -0.971 -22.075 1.00 85.31 87 VAL A N 1
ATOM 674 C CA . VAL A 1 87 ? 0.284 -1.529 -20.995 1.00 85.31 87 VAL A CA 1
ATOM 675 C C . VAL A 1 87 ? 0.022 -3.026 -20.918 1.00 85.31 87 VAL A C 1
ATOM 677 O O . VAL A 1 87 ? -1.132 -3.452 -20.809 1.00 85.31 87 VAL A O 1
ATOM 680 N N . ILE A 1 88 ? 1.093 -3.819 -20.888 1.00 83.31 88 ILE A N 1
ATOM 681 C CA . ILE A 1 88 ? 0.999 -5.262 -20.674 1.00 83.31 88 ILE A CA 1
ATOM 682 C C . ILE A 1 88 ? 0.426 -5.503 -19.280 1.00 83.31 88 ILE A C 1
ATOM 684 O O . ILE A 1 88 ? 0.997 -5.100 -18.265 1.00 83.31 88 ILE A O 1
ATOM 688 N N . ARG A 1 89 ? -0.721 -6.179 -19.233 1.00 77.88 89 ARG A N 1
ATOM 689 C CA . ARG A 1 89 ? -1.306 -6.667 -17.988 1.00 77.88 89 ARG A CA 1
ATOM 690 C C . ARG A 1 89 ? -0.906 -8.120 -17.821 1.00 77.88 89 ARG A C 1
ATOM 692 O O . ARG A 1 89 ? -1.352 -8.966 -18.592 1.00 77.88 89 ARG A O 1
ATOM 699 N N . ALA A 1 90 ? -0.076 -8.386 -16.821 1.00 70.00 90 ALA A N 1
ATOM 700 C CA . ALA A 1 90 ? 0.232 -9.743 -16.408 1.00 70.00 90 ALA A CA 1
ATOM 701 C C . ALA A 1 90 ? -1.075 -10.480 -16.060 1.00 70.00 90 ALA A C 1
ATOM 703 O O . ALA A 1 90 ? -1.934 -9.928 -15.366 1.00 70.00 90 ALA A O 1
ATOM 704 N N . GLN A 1 91 ? -1.240 -11.702 -16.565 1.00 64.38 91 GLN A N 1
ATOM 705 C CA . GLN A 1 91 ? -2.376 -12.563 -16.240 1.00 64.38 91 GLN A CA 1
ATOM 706 C C . GLN A 1 91 ? -1.907 -13.592 -15.218 1.00 64.38 91 GLN A C 1
ATOM 708 O O . GLN A 1 91 ? -1.259 -14.563 -15.585 1.00 64.38 91 GLN A O 1
ATOM 713 N N . TRP A 1 92 ? -2.190 -13.338 -13.943 1.00 68.19 92 TRP A N 1
ATOM 714 C CA . TRP A 1 92 ? -1.839 -14.233 -12.843 1.00 68.19 92 TRP A CA 1
ATOM 715 C C . TRP A 1 92 ? -3.092 -14.546 -12.050 1.00 68.19 92 TRP A C 1
ATOM 717 O O . TRP A 1 92 ? -3.845 -13.632 -11.697 1.00 68.19 92 TRP A O 1
ATOM 727 N N . GLU A 1 93 ? -3.294 -15.821 -11.739 1.00 68.56 93 GLU A N 1
ATOM 728 C CA . GLU A 1 93 ? -4.212 -16.177 -10.671 1.00 68.56 93 GLU A CA 1
ATOM 729 C C . GLU A 1 93 ? -3.504 -15.962 -9.320 1.00 68.56 93 GLU A C 1
ATOM 731 O O . GLU A 1 93 ? -2.290 -16.162 -9.205 1.00 68.56 93 GLU A O 1
ATOM 736 N N . PRO A 1 94 ? -4.223 -15.580 -8.248 1.00 66.94 94 PRO A N 1
ATOM 737 C CA . PRO A 1 94 ? -3.619 -15.374 -6.927 1.00 66.94 94 PRO A CA 1
ATOM 738 C C . PRO A 1 94 ? -2.832 -16.582 -6.389 1.00 66.94 94 PRO A C 1
ATOM 740 O O . PRO A 1 94 ? -1.965 -16.429 -5.531 1.00 66.94 94 PRO A O 1
ATOM 743 N N . GLU A 1 95 ? -3.153 -17.785 -6.864 1.00 70.75 95 GLU A N 1
ATOM 744 C CA . GLU A 1 95 ? -2.503 -19.044 -6.492 1.00 70.75 95 GLU A CA 1
ATOM 745 C C . GLU A 1 95 ? -1.101 -19.177 -7.107 1.00 70.75 95 GLU A C 1
ATOM 747 O O . GLU A 1 95 ? -0.182 -19.653 -6.432 1.00 70.75 95 GLU A O 1
ATOM 752 N N . ASP A 1 96 ? -0.907 -18.670 -8.327 1.00 79.44 96 ASP A N 1
ATOM 753 C CA . ASP A 1 96 ? 0.386 -18.670 -9.018 1.00 79.44 96 ASP A CA 1
ATOM 754 C C . ASP A 1 96 ? 1.386 -17.765 -8.290 1.00 79.44 96 ASP A C 1
ATOM 756 O O . ASP A 1 96 ? 2.538 -18.152 -8.066 1.00 79.44 96 ASP A O 1
ATOM 760 N N . HIS A 1 97 ? 0.910 -16.614 -7.792 1.00 76.56 97 HIS A N 1
ATOM 761 C CA . HIS A 1 97 ? 1.716 -15.723 -6.958 1.00 76.56 97 HIS A CA 1
ATOM 762 C C . HIS A 1 97 ? 2.260 -16.431 -5.716 1.00 76.56 97 HIS A C 1
ATOM 764 O O . HIS A 1 97 ? 3.389 -16.188 -5.299 1.00 76.56 97 HIS A O 1
ATOM 770 N N . VAL A 1 98 ? 1.480 -17.318 -5.097 1.00 74.81 98 VAL A N 1
ATOM 771 C CA . VAL A 1 98 ? 1.915 -18.007 -3.876 1.00 74.81 98 VAL A CA 1
ATOM 772 C C . VAL A 1 98 ? 2.914 -19.097 -4.166 1.00 74.81 98 VAL A C 1
ATOM 774 O O . VAL A 1 98 ? 3.874 -19.224 -3.408 1.00 74.81 98 VAL A O 1
ATOM 777 N N . ALA A 1 99 ? 2.717 -19.863 -5.234 1.00 83.38 99 ALA A N 1
ATOM 778 C CA . ALA A 1 99 ? 3.681 -20.873 -5.640 1.00 83.38 99 ALA A CA 1
ATOM 779 C C . ALA A 1 99 ? 5.049 -20.231 -5.912 1.00 83.38 99 ALA A C 1
ATOM 781 O O . ALA A 1 99 ? 6.064 -20.692 -5.384 1.00 83.38 99 ALA A O 1
ATOM 782 N N . GLU A 1 100 ? 5.065 -19.124 -6.654 1.00 87.88 100 GLU A N 1
ATOM 783 C CA . GLU A 1 100 ? 6.295 -18.416 -6.989 1.00 87.88 100 GLU A CA 1
ATOM 784 C C . GLU A 1 100 ? 6.947 -17.744 -5.772 1.00 87.88 100 GLU A C 1
ATOM 786 O O . GLU A 1 100 ? 8.126 -17.982 -5.501 1.00 87.88 100 GLU A O 1
ATOM 791 N N . LEU A 1 101 ? 6.187 -16.976 -4.981 1.00 89.88 101 LEU A N 1
ATOM 792 C CA . LEU A 1 101 ? 6.707 -16.342 -3.764 1.00 89.88 101 LEU A CA 1
ATOM 793 C C . LEU A 1 101 ? 7.214 -17.370 -2.755 1.00 89.88 101 LEU A C 1
ATOM 795 O O . LEU A 1 101 ? 8.269 -17.167 -2.158 1.00 89.88 101 LEU A O 1
ATOM 799 N N . SER A 1 102 ? 6.490 -18.477 -2.574 1.00 87.69 102 SER A N 1
ATOM 800 C CA . SER A 1 102 ? 6.902 -19.539 -1.651 1.00 87.69 102 SER A CA 1
ATOM 801 C C . SER A 1 102 ? 8.167 -20.228 -2.136 1.00 87.69 102 SER A C 1
ATOM 803 O O . SER A 1 102 ? 9.025 -20.526 -1.317 1.00 87.69 102 SER A O 1
ATOM 805 N N . CYS A 1 103 ? 8.312 -20.457 -3.444 1.00 88.56 103 CYS A N 1
ATOM 806 C CA . CYS A 1 103 ? 9.534 -21.023 -4.011 1.00 88.56 103 CYS A CA 1
ATOM 807 C C . CYS A 1 103 ? 10.733 -20.079 -3.838 1.00 88.56 103 CYS A C 1
ATOM 809 O O . CYS A 1 103 ? 11.840 -20.533 -3.559 1.00 88.56 103 CYS A O 1
ATOM 811 N N . MET A 1 104 ? 10.522 -18.775 -4.012 1.00 91.69 104 MET A N 1
ATOM 812 C CA . MET A 1 104 ? 11.579 -17.766 -3.959 1.00 91.69 104 MET A CA 1
ATOM 813 C C . MET A 1 104 ? 12.015 -17.418 -2.531 1.00 91.69 104 MET A C 1
ATOM 815 O O . MET A 1 104 ? 13.202 -17.214 -2.292 1.00 91.69 104 MET A O 1
ATOM 819 N N . LEU A 1 105 ? 11.071 -17.299 -1.595 1.00 94.19 105 LEU A N 1
ATOM 820 C CA . LEU A 1 105 ? 11.323 -16.756 -0.256 1.00 94.19 105 LEU A CA 1
ATOM 821 C C . LEU A 1 105 ? 11.412 -17.826 0.835 1.00 94.19 105 LEU A C 1
ATOM 823 O O . LEU A 1 105 ? 11.549 -17.474 2.005 1.00 94.19 105 LEU A O 1
ATOM 827 N N . GLN A 1 106 ? 11.357 -19.114 0.479 1.00 91.88 106 GLN A N 1
ATOM 828 C CA . GLN A 1 106 ? 11.298 -20.212 1.443 1.00 91.88 106 GLN A CA 1
ATOM 829 C C . GLN A 1 106 ? 12.384 -20.105 2.524 1.00 91.88 106 GLN A C 1
ATOM 831 O O . GLN A 1 106 ? 13.570 -20.297 2.262 1.00 91.88 106 GLN A O 1
ATOM 836 N N . GLY A 1 107 ? 11.966 -19.848 3.767 1.00 89.06 107 GLY A N 1
ATOM 837 C CA . GLY A 1 107 ? 12.878 -19.776 4.913 1.00 89.06 107 GLY A CA 1
ATOM 838 C C . GLY A 1 107 ? 13.772 -18.531 4.940 1.00 89.06 107 GLY A C 1
ATOM 839 O O . GLY A 1 107 ? 14.721 -18.485 5.720 1.00 89.06 107 GLY A O 1
ATOM 840 N N . VAL A 1 108 ? 13.485 -17.520 4.119 1.00 94.88 108 VAL A N 1
ATOM 841 C CA . VAL A 1 108 ? 14.197 -16.239 4.115 1.00 94.88 108 VAL A CA 1
ATOM 842 C C . VAL A 1 108 ? 13.695 -15.382 5.276 1.00 94.88 108 VAL A C 1
ATOM 844 O O . VAL A 1 108 ? 12.489 -15.184 5.434 1.00 94.88 108 VAL A O 1
ATOM 847 N N . ALA A 1 109 ? 14.617 -14.884 6.102 1.00 94.50 109 ALA A N 1
ATOM 848 C CA . ALA A 1 109 ? 14.296 -13.946 7.177 1.00 94.50 109 ALA A CA 1
ATOM 849 C C . ALA A 1 109 ? 13.867 -12.586 6.606 1.00 94.50 109 ALA A C 1
ATOM 851 O O . ALA A 1 109 ? 14.390 -12.178 5.569 1.00 94.50 109 ALA A O 1
ATOM 852 N N . ALA A 1 110 ? 12.977 -11.863 7.294 1.00 93.94 110 ALA A N 1
ATOM 853 C CA . ALA A 1 110 ? 12.451 -10.570 6.836 1.00 93.94 110 ALA A CA 1
ATOM 854 C C . ALA A 1 110 ? 13.543 -9.571 6.396 1.00 93.94 110 ALA A C 1
ATOM 856 O O . ALA A 1 110 ? 13.411 -8.944 5.346 1.00 93.94 110 ALA A O 1
ATOM 857 N N . GLU A 1 111 ? 14.654 -9.492 7.135 1.00 92.31 111 GLU A N 1
ATOM 858 C CA . GLU A 1 111 ? 15.815 -8.632 6.832 1.00 92.31 111 GLU A CA 1
ATOM 859 C C . GLU A 1 111 ? 16.512 -8.958 5.494 1.00 92.31 111 GLU A C 1
ATOM 861 O O . GLU A 1 111 ? 17.156 -8.103 4.892 1.00 92.31 111 GLU A O 1
ATOM 866 N N . HIS A 1 112 ? 16.370 -10.191 4.999 1.00 94.50 112 HIS A N 1
ATOM 867 C CA . HIS A 1 112 ? 17.012 -10.678 3.778 1.00 94.50 112 HIS A CA 1
ATOM 868 C C . HIS A 1 112 ? 16.056 -10.752 2.578 1.00 94.50 112 HIS A C 1
ATOM 870 O O . HIS A 1 112 ? 16.495 -11.059 1.467 1.00 94.50 112 HIS A O 1
ATOM 876 N N . VAL A 1 113 ? 14.765 -10.461 2.768 1.00 95.44 113 VAL A N 1
ATOM 877 C CA . VAL A 1 113 ? 13.744 -10.569 1.714 1.00 95.44 113 VAL A CA 1
ATOM 878 C C . VAL A 1 113 ? 14.057 -9.664 0.532 1.00 95.44 113 VAL A C 1
ATOM 880 O O . VAL A 1 113 ? 14.035 -10.134 -0.601 1.00 95.44 113 VAL A O 1
ATOM 883 N N . GLU A 1 114 ? 14.384 -8.391 0.769 1.00 94.62 114 GLU A N 1
ATOM 884 C CA . GLU A 1 114 ? 14.659 -7.453 -0.327 1.00 94.62 114 GLU A CA 1
ATOM 885 C C . GLU A 1 114 ? 15.829 -7.939 -1.186 1.00 94.62 114 GLU A C 1
ATOM 887 O O . GLU A 1 114 ? 15.730 -7.956 -2.409 1.00 94.62 114 GLU A O 1
ATOM 892 N N . ARG A 1 115 ? 16.894 -8.449 -0.558 1.00 95.31 115 ARG A N 1
ATOM 893 C CA . ARG A 1 115 ? 18.034 -9.033 -1.273 1.00 95.31 115 ARG A CA 1
ATOM 894 C C . ARG A 1 115 ? 17.608 -10.210 -2.152 1.00 95.31 115 ARG A C 1
ATOM 896 O O . ARG A 1 115 ? 18.084 -10.332 -3.278 1.00 95.31 115 ARG A O 1
ATOM 903 N N . GLN A 1 116 ? 16.722 -11.069 -1.650 1.00 95.88 116 GLN A N 1
ATOM 904 C CA . GLN A 1 116 ? 16.220 -12.207 -2.417 1.00 95.88 116 GLN A CA 1
ATOM 905 C C . GLN A 1 116 ? 15.349 -11.758 -3.600 1.00 95.88 116 GLN A C 1
ATOM 907 O O . GLN A 1 116 ? 15.459 -12.319 -4.690 1.00 95.88 116 GLN A O 1
ATOM 912 N N . LEU A 1 117 ? 14.527 -10.722 -3.408 1.00 95.81 117 LEU A N 1
ATOM 913 C CA . LEU A 1 117 ? 13.719 -10.120 -4.470 1.00 95.81 117 LEU A CA 1
ATOM 914 C C . LEU A 1 117 ? 14.589 -9.447 -5.537 1.00 95.81 117 LEU A C 1
ATOM 916 O O . LEU A 1 117 ? 14.300 -9.579 -6.721 1.00 95.81 117 LEU A O 1
ATOM 920 N N . VAL A 1 118 ? 15.673 -8.774 -5.147 1.00 96.25 118 VAL A N 1
ATOM 921 C CA . VAL A 1 118 ? 16.632 -8.178 -6.089 1.00 96.25 118 VAL A CA 1
ATOM 922 C C . VAL A 1 118 ? 17.278 -9.258 -6.960 1.00 96.25 118 VAL A C 1
ATOM 924 O O . VAL A 1 118 ? 17.274 -9.131 -8.180 1.00 96.25 118 VAL A O 1
ATOM 927 N N . GLN A 1 119 ? 17.732 -10.368 -6.366 1.00 94.75 119 GLN A N 1
ATOM 928 C CA . GLN A 1 119 ? 18.265 -11.507 -7.130 1.00 94.75 119 GLN A CA 1
ATOM 929 C C . GLN A 1 119 ? 17.223 -12.115 -8.073 1.00 94.75 119 GLN A C 1
ATOM 931 O O . GLN A 1 119 ? 17.544 -12.541 -9.179 1.00 94.75 119 GLN A O 1
ATOM 936 N N . TYR A 1 120 ? 15.965 -12.187 -7.646 1.00 94.50 120 TYR A N 1
ATOM 937 C CA . TYR A 1 120 ? 14.880 -12.668 -8.492 1.00 94.50 120 TYR A CA 1
ATOM 938 C C . TYR A 1 120 ? 14.652 -11.763 -9.708 1.00 94.50 120 TYR A C 1
ATOM 940 O O . TYR A 1 120 ? 14.550 -12.263 -10.828 1.00 94.50 120 TYR A O 1
ATOM 948 N N . VAL A 1 121 ? 14.633 -10.445 -9.493 1.00 95.31 121 VAL A N 1
ATOM 949 C CA . VAL A 1 121 ? 14.501 -9.438 -10.552 1.00 95.31 121 VAL A CA 1
ATOM 950 C C . VAL A 1 121 ? 15.661 -9.533 -11.534 1.00 95.31 121 VAL A C 1
ATOM 952 O O . VAL A 1 121 ? 15.414 -9.685 -12.725 1.00 95.31 121 VAL A O 1
ATOM 955 N N . GLU A 1 122 ? 16.902 -9.528 -11.042 1.00 93.50 122 GLU A N 1
ATOM 956 C CA . GLU A 1 122 ? 18.123 -9.595 -11.859 1.00 93.50 122 GLU A CA 1
ATOM 957 C C . GLU A 1 122 ? 18.113 -10.776 -12.844 1.00 93.50 122 GLU A C 1
ATOM 959 O O . GLU A 1 122 ? 18.582 -10.656 -13.972 1.00 93.50 122 GLU A O 1
ATOM 964 N N . ASN A 1 123 ? 17.541 -11.913 -12.439 1.00 91.25 123 ASN A N 1
ATOM 965 C CA . ASN A 1 123 ? 17.519 -13.128 -13.251 1.00 91.25 123 ASN A CA 1
ATOM 966 C C . ASN A 1 123 ? 16.363 -13.205 -14.260 1.00 91.25 123 ASN A C 1
ATOM 968 O O . ASN A 1 123 ? 16.404 -14.064 -15.143 1.00 91.25 123 ASN A O 1
ATOM 972 N N . LYS A 1 124 ? 15.310 -12.393 -14.107 1.00 91.94 124 LYS A N 1
ATOM 973 C CA . LYS A 1 124 ? 14.058 -12.552 -14.869 1.00 91.94 124 LYS A CA 1
ATOM 974 C C . LYS A 1 124 ? 13.603 -11.320 -15.645 1.00 91.94 124 LYS A C 1
ATOM 976 O O . LYS A 1 124 ? 12.750 -11.464 -16.517 1.00 91.94 124 LYS A O 1
ATOM 981 N N . ILE A 1 125 ? 14.107 -10.133 -15.317 1.00 93.12 125 ILE A N 1
ATOM 982 C CA . ILE A 1 125 ? 13.728 -8.895 -15.998 1.00 93.12 125 ILE A CA 1
ATOM 983 C C . ILE A 1 125 ? 14.754 -8.512 -17.062 1.00 93.12 125 ILE A C 1
ATOM 985 O O . ILE A 1 125 ? 15.950 -8.765 -16.916 1.00 93.12 125 ILE A O 1
ATOM 989 N N . GLU A 1 126 ? 14.296 -7.809 -18.091 1.00 92.50 126 GLU A N 1
ATOM 990 C CA . GLU A 1 126 ? 15.194 -7.074 -18.976 1.00 92.50 126 GLU A CA 1
ATOM 991 C C . GLU A 1 126 ? 15.859 -5.913 -18.204 1.00 92.50 126 GLU A C 1
ATOM 993 O O . GLU A 1 126 ? 15.155 -5.055 -17.656 1.00 92.50 126 GLU A O 1
ATOM 998 N N . PRO A 1 127 ? 17.202 -5.833 -18.150 1.00 92.94 127 PRO A N 1
ATOM 999 C CA . PRO A 1 127 ? 17.898 -4.862 -17.302 1.00 92.94 127 PRO A CA 1
ATOM 1000 C C . PRO A 1 127 ? 17.800 -3.422 -17.823 1.00 92.94 127 PRO A C 1
ATOM 1002 O O . PRO A 1 127 ? 17.979 -2.483 -17.055 1.00 92.94 127 PRO A O 1
ATOM 1005 N N . ALA A 1 128 ? 17.545 -3.227 -19.119 1.00 93.88 128 ALA A N 1
ATOM 1006 C CA . ALA A 1 128 ? 17.560 -1.917 -19.767 1.00 93.88 128 ALA A CA 1
ATOM 1007 C C . ALA A 1 128 ? 16.869 -1.945 -21.138 1.00 93.88 128 ALA A C 1
ATOM 1009 O O . ALA A 1 128 ? 16.657 -3.005 -21.725 1.00 93.88 128 ALA A O 1
ATOM 1010 N N . GLY A 1 129 ? 16.604 -0.763 -21.699 1.00 91.50 129 GLY A N 1
ATOM 1011 C CA . GLY A 1 129 ? 16.252 -0.589 -23.111 1.00 91.50 129 GLY A CA 1
ATOM 1012 C C . GLY A 1 129 ? 14.778 -0.811 -23.449 1.00 91.50 129 GLY A C 1
ATOM 1013 O O . GLY A 1 129 ? 14.444 -0.935 -24.627 1.00 91.50 129 GLY A O 1
ATOM 1014 N N . TRP A 1 130 ? 13.904 -0.841 -22.444 1.00 95.12 130 TRP A N 1
ATOM 1015 C CA . TRP A 1 130 ? 12.458 -0.972 -22.607 1.00 95.12 130 TRP A CA 1
ATOM 1016 C C . TRP A 1 130 ? 11.718 0.281 -22.142 1.00 95.12 130 TRP A C 1
ATOM 1018 O O . TRP A 1 130 ? 12.206 1.061 -21.326 1.00 95.12 130 TRP A O 1
ATOM 1028 N N . LYS A 1 131 ? 10.511 0.474 -22.667 1.00 95.00 131 LYS A N 1
ATOM 1029 C CA . LYS A 1 131 ? 9.638 1.606 -22.363 1.00 95.00 131 LYS A CA 1
ATOM 1030 C C . LYS A 1 131 ? 8.575 1.233 -21.351 1.00 95.00 131 LYS A C 1
ATOM 1032 O O . LYS A 1 131 ? 8.000 0.140 -21.394 1.00 95.00 131 LYS A O 1
ATOM 1037 N N . ALA A 1 132 ? 8.266 2.185 -20.484 1.00 95.62 132 ALA A N 1
ATOM 1038 C CA . ALA A 1 132 ? 7.268 2.029 -19.445 1.00 95.62 132 ALA A CA 1
ATOM 1039 C C . ALA A 1 132 ? 6.405 3.282 -19.297 1.00 95.62 132 ALA A C 1
ATOM 1041 O O . ALA A 1 132 ? 6.757 4.383 -19.724 1.00 95.62 132 ALA A O 1
ATOM 1042 N N . VAL A 1 133 ? 5.278 3.103 -18.623 1.00 94.12 133 VAL A N 1
ATOM 1043 C CA . VAL A 1 133 ? 4.524 4.179 -17.996 1.00 94.12 133 VAL A CA 1
ATOM 1044 C C . VAL A 1 133 ? 4.909 4.217 -16.530 1.00 94.12 133 VAL A C 1
ATOM 1046 O O . VAL A 1 133 ? 4.735 3.234 -15.810 1.00 94.12 133 VAL A O 1
ATOM 1049 N N . TRP A 1 134 ? 5.403 5.360 -16.081 1.00 93.06 134 TRP A N 1
ATOM 1050 C CA . TRP A 1 134 ? 5.602 5.638 -14.671 1.00 93.06 134 TRP A CA 1
ATOM 1051 C C . TRP A 1 134 ? 4.381 6.385 -14.126 1.00 93.06 134 TRP A C 1
ATOM 1053 O O . TRP A 1 134 ? 4.059 7.488 -14.581 1.00 93.06 134 TRP A O 1
ATOM 1063 N N . THR A 1 135 ? 3.686 5.781 -13.160 1.00 89.00 135 THR A N 1
ATOM 1064 C CA . THR A 1 135 ? 2.595 6.436 -12.425 1.00 89.00 135 THR A CA 1
ATOM 1065 C C . THR A 1 135 ? 3.185 7.199 -11.248 1.00 89.00 135 THR A C 1
ATOM 1067 O O . THR A 1 135 ? 3.612 6.593 -10.269 1.00 89.00 135 THR A O 1
ATOM 1070 N N . VAL A 1 136 ? 3.218 8.529 -11.341 1.00 85.62 136 VAL A N 1
ATOM 1071 C CA . VAL A 1 136 ? 3.839 9.384 -10.324 1.00 85.62 136 VAL A CA 1
ATOM 1072 C C . VAL A 1 136 ? 2.863 9.584 -9.155 1.00 85.62 136 VAL A C 1
ATOM 1074 O O . VAL A 1 136 ? 1.820 10.219 -9.349 1.00 85.62 136 VAL A O 1
ATOM 1077 N N . PRO A 1 137 ? 3.168 9.085 -7.941 1.00 77.19 137 PRO A N 1
ATOM 1078 C CA . PRO A 1 137 ? 2.286 9.247 -6.792 1.00 77.19 137 PRO A CA 1
ATOM 1079 C C . PRO A 1 137 ? 2.258 10.698 -6.293 1.00 77.19 137 PRO A C 1
ATOM 1081 O O . PRO A 1 137 ? 3.267 11.412 -6.319 1.00 77.19 137 PRO A O 1
ATOM 1084 N N . LEU A 1 138 ? 1.104 11.121 -5.766 1.00 69.38 138 LEU A N 1
ATOM 1085 C CA . LEU A 1 138 ? 0.936 12.442 -5.164 1.00 69.38 138 LEU A CA 1
ATOM 1086 C C . LEU A 1 138 ? 1.884 12.604 -3.963 1.00 69.38 138 LEU A C 1
ATOM 1088 O O . LEU A 1 138 ? 1.867 11.794 -3.036 1.00 69.38 138 LEU A O 1
ATOM 1092 N N . ASN A 1 139 ? 2.660 13.691 -3.934 1.00 59.25 139 ASN A N 1
ATOM 1093 C CA . ASN A 1 139 ? 3.598 14.022 -2.850 1.00 59.25 139 ASN A CA 1
ATOM 1094 C C . ASN A 1 139 ? 4.802 13.076 -2.701 1.00 59.25 139 ASN A C 1
ATOM 1096 O O . ASN A 1 139 ? 5.197 12.750 -1.578 1.00 59.25 139 ASN A O 1
ATOM 1100 N N . ARG A 1 140 ? 5.441 12.682 -3.807 1.00 66.75 140 ARG A N 1
ATOM 1101 C CA . ARG A 1 140 ? 6.780 12.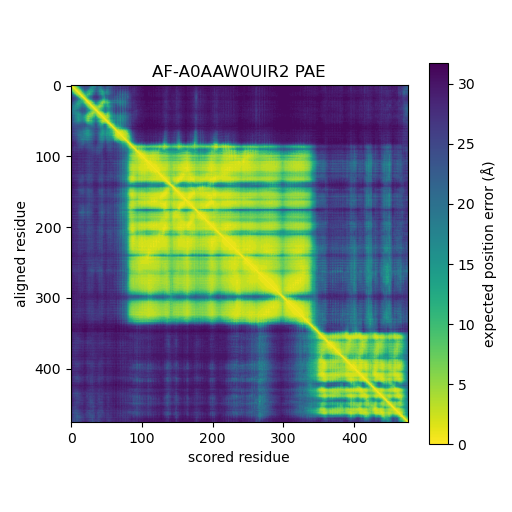082 -3.741 1.00 66.75 140 ARG A CA 1
ATOM 1102 C C . ARG A 1 140 ? 7.765 13.069 -3.075 1.00 66.75 140 ARG A C 1
ATOM 1104 O O . ARG A 1 140 ? 8.119 14.102 -3.646 1.00 66.75 140 ARG A O 1
ATOM 1111 N N . LEU A 1 141 ? 8.159 12.779 -1.833 1.00 52.91 141 LEU A N 1
ATOM 1112 C CA . LEU A 1 141 ? 8.952 13.671 -0.968 1.00 52.91 141 LEU A CA 1
ATOM 1113 C C . LEU A 1 141 ? 10.428 13.753 -1.388 1.00 52.91 141 LEU A C 1
ATOM 1115 O O . LEU A 1 141 ? 11.078 14.774 -1.176 1.00 52.91 141 LEU A O 1
ATOM 1119 N N . ASP A 1 142 ? 10.911 12.686 -2.007 1.00 56.38 142 ASP A N 1
ATOM 1120 C CA . ASP A 1 142 ? 12.296 12.331 -2.307 1.00 56.38 142 ASP A CA 1
ATOM 1121 C C . ASP A 1 142 ? 12.710 12.611 -3.761 1.00 56.38 142 ASP A C 1
ATOM 1123 O O . ASP A 1 142 ? 13.843 12.334 -4.142 1.00 56.38 142 ASP A O 1
ATOM 1127 N N .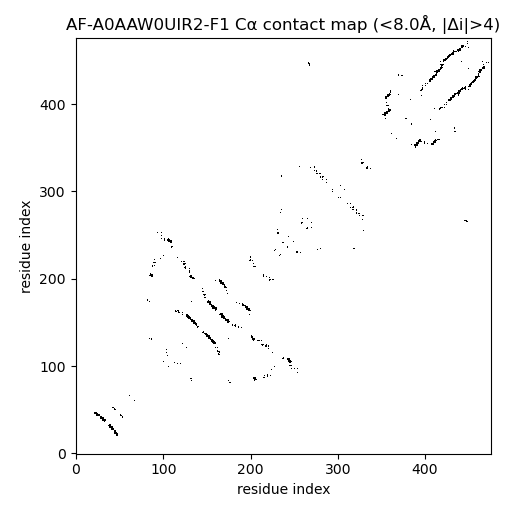 SER A 1 143 ? 11.839 13.220 -4.578 1.00 59.22 143 SER A N 1
ATOM 1128 C CA . SER A 1 143 ? 12.194 13.594 -5.954 1.00 59.22 143 SER A CA 1
ATOM 1129 C C . SER A 1 143 ? 12.282 15.098 -6.189 1.00 59.22 143 SER A C 1
ATOM 1131 O O . SER A 1 143 ? 11.539 15.902 -5.620 1.00 59.22 143 SER A O 1
ATOM 1133 N N . VAL A 1 144 ? 13.168 15.462 -7.119 1.00 60.22 144 VAL A N 1
ATOM 1134 C CA . VAL A 1 144 ? 13.203 16.780 -7.777 1.00 60.22 144 VAL A CA 1
ATOM 1135 C C . VAL A 1 144 ? 11.941 16.996 -8.635 1.00 60.22 144 VAL A C 1
ATOM 1137 O O . VAL A 1 144 ? 11.575 18.125 -8.944 1.00 60.22 144 VAL A O 1
ATOM 1140 N N . PHE A 1 145 ? 11.246 15.912 -8.980 1.00 70.25 145 PHE A N 1
ATOM 1141 C CA . PHE A 1 145 ? 10.094 15.872 -9.870 1.00 70.25 145 PHE A CA 1
ATOM 1142 C C . PHE A 1 145 ? 8.771 15.913 -9.086 1.00 70.25 145 PHE A C 1
ATOM 1144 O O . PHE A 1 145 ? 8.098 14.902 -8.893 1.00 70.25 145 PHE A O 1
ATOM 1151 N N . LYS A 1 146 ? 8.418 17.097 -8.571 1.00 77.75 146 LYS A N 1
ATOM 1152 C CA . LYS A 1 146 ? 7.244 17.289 -7.702 1.00 77.75 146 LYS A CA 1
ATOM 1153 C C . LYS A 1 146 ? 6.024 17.729 -8.501 1.00 77.75 146 LYS A C 1
ATOM 1155 O O . LYS A 1 146 ? 5.934 18.892 -8.884 1.00 77.75 146 LYS A O 1
ATOM 1160 N N . LEU A 1 147 ? 5.085 16.806 -8.689 1.00 81.31 147 LEU A N 1
ATOM 1161 C CA . LEU A 1 147 ? 3.798 17.072 -9.330 1.00 81.31 147 LEU A CA 1
ATOM 1162 C C . LEU A 1 147 ? 2.710 17.372 -8.289 1.00 81.31 147 LEU A C 1
ATOM 1164 O O . LEU A 1 147 ? 2.738 16.854 -7.168 1.00 81.31 147 LEU A O 1
ATOM 1168 N N . LYS A 1 148 ? 1.754 18.224 -8.659 1.00 82.88 148 LYS A N 1
ATOM 1169 C CA . LYS A 1 148 ? 0.601 18.632 -7.845 1.00 82.88 148 LYS A CA 1
ATOM 1170 C C . LYS A 1 148 ? -0.611 17.723 -8.023 1.00 82.88 148 LYS A C 1
ATOM 1172 O O . LYS A 1 148 ? -1.532 17.801 -7.210 1.00 82.88 148 LYS A O 1
ATOM 1177 N N . GLN A 1 149 ? -0.610 16.868 -9.039 1.00 81.88 149 GLN A N 1
ATOM 1178 C CA . GLN A 1 149 ? -1.576 15.789 -9.204 1.00 81.88 149 GLN A CA 1
ATOM 1179 C C . GLN A 1 149 ? -0.896 14.469 -9.590 1.00 81.88 149 GLN A C 1
ATOM 1181 O O . GLN A 1 149 ? 0.214 14.452 -10.128 1.00 81.88 149 GLN A O 1
ATOM 1186 N N . GLU A 1 150 ? -1.593 13.358 -9.354 1.00 83.25 150 GLU A N 1
ATOM 1187 C CA . GLU A 1 150 ? -1.182 12.052 -9.876 1.00 83.25 150 GLU A CA 1
ATOM 1188 C C . GLU A 1 150 ? -1.193 12.097 -11.404 1.00 83.25 150 GLU A C 1
ATOM 1190 O O . GLU A 1 150 ? -2.201 12.447 -12.017 1.00 83.25 150 GLU A O 1
ATOM 1195 N N . THR A 1 151 ? -0.049 11.791 -12.012 1.00 85.19 151 THR A N 1
ATOM 1196 C CA . THR A 1 151 ? 0.152 11.910 -13.460 1.00 85.19 151 THR A CA 1
ATOM 1197 C C . THR A 1 151 ? 0.929 10.703 -13.965 1.00 85.19 151 THR A C 1
ATOM 1199 O O . THR A 1 151 ? 1.825 10.203 -13.284 1.00 85.19 151 THR A O 1
ATOM 1202 N N . CYS A 1 152 ? 0.598 10.237 -15.167 1.00 88.69 152 CYS A N 1
ATOM 1203 C CA . CYS A 1 152 ? 1.327 9.164 -15.834 1.00 88.69 152 CYS A CA 1
ATOM 1204 C C . CYS A 1 152 ? 2.287 9.745 -16.875 1.00 88.69 152 CYS A C 1
ATOM 1206 O O . CYS A 1 152 ? 1.914 10.617 -17.662 1.00 88.69 152 CYS A O 1
ATOM 1208 N N . VAL A 1 153 ? 3.523 9.251 -16.891 1.00 90.88 153 VAL A N 1
ATOM 1209 C CA . VAL A 1 153 ? 4.585 9.749 -17.772 1.00 90.88 153 VAL A CA 1
ATOM 1210 C C . VAL A 1 153 ? 5.238 8.575 -18.495 1.00 90.88 153 VAL A C 1
ATOM 1212 O O . VAL A 1 153 ? 5.552 7.560 -17.879 1.00 90.88 153 VAL A O 1
ATOM 1215 N N . TYR A 1 154 ? 5.442 8.712 -19.803 1.00 93.12 154 TYR A N 1
ATOM 1216 C CA . TYR A 1 154 ? 6.240 7.779 -20.589 1.00 93.12 154 TYR A CA 1
ATOM 1217 C C . TYR A 1 154 ? 7.712 7.905 -20.214 1.00 93.12 154 TYR A C 1
ATOM 1219 O O . TYR A 1 154 ? 8.248 9.017 -20.141 1.00 93.12 154 TYR A O 1
ATOM 1227 N N . VAL A 1 155 ? 8.367 6.766 -20.018 1.00 94.94 155 VAL A N 1
ATOM 1228 C CA . VAL A 1 155 ? 9.782 6.705 -19.665 1.00 94.94 155 VAL A CA 1
ATOM 1229 C C . VAL A 1 155 ? 10.515 5.615 -20.443 1.00 94.94 155 VAL A C 1
ATOM 1231 O O . VAL A 1 155 ? 9.935 4.566 -20.727 1.00 94.94 155 VAL A O 1
ATOM 1234 N N . ASP A 1 156 ? 11.791 5.854 -20.750 1.00 95.81 156 ASP A N 1
ATOM 1235 C CA . ASP A 1 156 ? 12.721 4.792 -21.157 1.00 95.81 156 ASP A CA 1
ATOM 1236 C C . ASP A 1 156 ? 13.436 4.274 -19.910 1.00 95.81 156 ASP A C 1
ATOM 1238 O O . ASP A 1 156 ? 14.008 5.061 -19.153 1.00 95.81 156 ASP A O 1
ATOM 1242 N N . VAL A 1 157 ? 13.441 2.964 -19.697 1.00 96.81 157 VAL A N 1
ATOM 1243 C CA . VAL A 1 157 ? 14.204 2.332 -18.622 1.00 96.81 157 VAL A CA 1
ATOM 1244 C C . VAL A 1 157 ? 15.636 2.136 -19.094 1.00 96.81 157 VAL A C 1
ATOM 1246 O O . VAL A 1 157 ? 15.897 1.417 -20.060 1.00 96.81 157 VAL A O 1
ATOM 1249 N N . ILE A 1 158 ? 16.564 2.826 -18.437 1.00 96.62 158 ILE A N 1
ATOM 1250 C CA . ILE A 1 158 ? 17.987 2.825 -18.792 1.00 96.62 158 ILE A CA 1
ATOM 1251 C C . ILE A 1 158 ? 18.723 1.722 -18.044 1.00 96.62 158 ILE A C 1
ATOM 1253 O O . ILE A 1 158 ? 19.631 1.123 -18.610 1.00 96.62 158 ILE A O 1
ATOM 125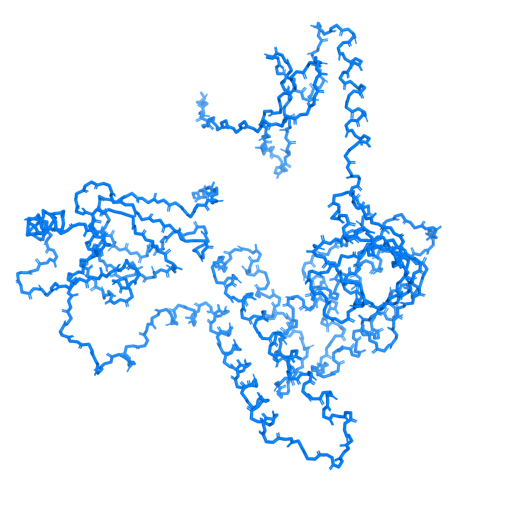7 N N . ASP A 1 159 ? 18.341 1.484 -16.792 1.00 96.56 159 ASP A N 1
ATOM 1258 C CA . ASP A 1 159 ? 18.970 0.500 -15.920 1.00 96.56 159 ASP A CA 1
ATOM 1259 C C . ASP A 1 159 ? 17.989 0.043 -14.833 1.00 96.56 159 ASP A C 1
ATOM 1261 O O . ASP A 1 159 ? 17.181 0.834 -14.335 1.00 96.56 159 ASP A O 1
ATOM 1265 N N . VAL A 1 160 ? 18.073 -1.225 -14.445 1.00 96.56 160 VAL A N 1
ATOM 1266 C CA . VAL A 1 160 ? 17.391 -1.795 -13.281 1.00 96.56 160 VAL A CA 1
ATOM 1267 C C . VAL A 1 160 ? 18.464 -2.180 -12.269 1.00 96.56 160 VAL A C 1
ATOM 1269 O O . VAL A 1 160 ? 19.366 -2.958 -12.571 1.00 96.56 160 VAL A O 1
ATOM 1272 N N . SER A 1 161 ? 18.367 -1.634 -11.057 1.00 93.75 161 SER A N 1
ATOM 1273 C CA . SER A 1 161 ? 19.402 -1.785 -10.037 1.00 93.75 161 SER A CA 1
ATOM 1274 C C . SER A 1 161 ? 19.574 -3.245 -9.604 1.00 93.75 161 SER A C 1
ATOM 1276 O O . SER A 1 161 ? 18.609 -3.947 -9.312 1.00 93.75 161 SER A O 1
ATOM 1278 N N . GLN A 1 162 ? 20.835 -3.667 -9.490 1.00 89.38 162 GLN A N 1
ATOM 1279 C CA . GLN A 1 162 ? 21.239 -4.981 -8.969 1.00 89.38 162 GLN A CA 1
ATOM 1280 C C . GLN A 1 162 ? 21.401 -5.001 -7.439 1.00 89.38 162 GLN A C 1
ATOM 1282 O O . GLN A 1 162 ? 21.765 -6.019 -6.858 1.00 89.38 162 GLN A O 1
ATOM 1287 N N . GLU A 1 163 ? 21.166 -3.870 -6.770 1.00 90.19 163 GLU A N 1
ATOM 1288 C CA . GLU A 1 163 ? 21.331 -3.735 -5.316 1.00 90.19 163 GLU A CA 1
ATOM 1289 C C . GLU A 1 163 ? 20.011 -3.438 -4.603 1.00 90.19 163 GLU A C 1
ATOM 1291 O O . GLU A 1 163 ? 19.841 -3.804 -3.441 1.00 90.19 163 GLU A O 1
ATOM 1296 N N . LYS A 1 164 ? 19.083 -2.759 -5.283 1.00 93.75 164 LYS A N 1
ATOM 1297 C CA . LYS A 1 164 ? 17.800 -2.310 -4.736 1.00 93.75 164 LYS A CA 1
ATOM 1298 C C . LYS A 1 164 ? 16.697 -2.501 -5.764 1.00 93.75 164 LYS A C 1
ATOM 1300 O O . LYS A 1 164 ? 16.955 -2.538 -6.960 1.00 93.75 164 LYS A O 1
ATOM 1305 N N . LEU A 1 165 ? 15.442 -2.517 -5.323 1.00 95.75 165 LEU A N 1
ATOM 1306 C CA . LEU A 1 165 ? 14.274 -2.593 -6.215 1.00 95.75 165 LEU A CA 1
ATOM 1307 C C . LEU A 1 165 ? 13.944 -1.234 -6.872 1.00 95.75 165 LEU A C 1
ATOM 1309 O O . LEU A 1 165 ? 12.813 -0.741 -6.816 1.00 95.75 165 LEU A O 1
ATOM 1313 N N . LEU A 1 166 ? 14.953 -0.614 -7.484 1.00 95.81 166 LEU A N 1
ATOM 1314 C CA . LEU A 1 166 ? 14.896 0.684 -8.154 1.00 95.81 166 LEU A CA 1
ATOM 1315 C C . LEU A 1 166 ? 15.253 0.536 -9.637 1.00 95.81 166 LEU A C 1
ATOM 1317 O O . LEU A 1 166 ? 16.019 -0.343 -10.019 1.00 95.81 166 LEU A O 1
ATOM 1321 N N . ALA A 1 167 ? 14.736 1.440 -10.460 1.00 96.31 167 ALA A N 1
ATOM 1322 C CA . ALA A 1 167 ? 15.102 1.587 -11.860 1.00 96.31 167 ALA A CA 1
ATOM 1323 C C . ALA A 1 167 ? 15.542 3.028 -12.137 1.00 96.31 167 ALA A C 1
ATOM 1325 O O . ALA A 1 167 ? 14.950 3.977 -11.615 1.00 96.31 167 ALA A O 1
ATOM 1326 N N . GLU A 1 168 ? 16.565 3.199 -12.969 1.00 96.00 168 GLU A N 1
ATOM 1327 C CA . GLU A 1 168 ? 16.912 4.485 -13.561 1.00 96.00 168 GLU A CA 1
ATOM 1328 C C . GLU A 1 168 ? 16.121 4.668 -14.855 1.00 96.00 168 GLU A C 1
ATOM 1330 O O . GLU A 1 168 ? 16.208 3.866 -15.789 1.00 96.00 168 GLU A O 1
ATOM 1335 N N . VAL A 1 169 ? 15.337 5.744 -14.912 1.00 95.25 169 VAL A N 1
ATOM 1336 C CA . VAL A 1 169 ? 14.438 6.006 -16.034 1.00 95.25 169 VAL A CA 1
ATOM 1337 C C . VAL A 1 169 ? 14.659 7.389 -16.623 1.00 95.25 169 VAL A C 1
ATOM 1339 O O . VAL A 1 169 ? 14.879 8.364 -15.903 1.00 95.25 169 VAL A O 1
ATOM 1342 N N . LYS A 1 170 ? 14.564 7.488 -17.948 1.00 95.25 170 LYS A N 1
ATOM 1343 C CA . LYS A 1 170 ? 14.580 8.736 -18.705 1.00 95.25 170 LYS A CA 1
ATOM 1344 C C . LYS A 1 170 ? 13.162 9.240 -18.919 1.00 95.25 170 LYS A C 1
ATOM 1346 O O . LYS A 1 170 ? 12.346 8.546 -19.516 1.00 95.25 170 LYS A O 1
ATOM 1351 N N . ILE A 1 171 ? 12.882 10.473 -18.518 1.00 93.38 171 ILE A N 1
ATOM 1352 C CA . ILE A 1 171 ? 11.560 11.085 -18.711 1.00 93.38 171 ILE A CA 1
ATOM 1353 C C . ILE A 1 171 ? 11.352 11.458 -20.184 1.00 93.38 171 ILE A C 1
ATOM 1355 O O . ILE A 1 171 ? 12.184 12.163 -20.759 1.00 93.38 171 ILE A O 1
ATOM 1359 N N . LEU A 1 172 ? 10.235 11.041 -20.790 1.00 91.31 172 LEU A N 1
ATOM 1360 C CA . LEU A 1 172 ? 9.926 11.332 -22.195 1.00 91.31 172 LEU A CA 1
ATOM 1361 C C . LEU A 1 172 ? 8.831 12.381 -22.354 1.00 91.31 172 LEU A C 1
ATOM 1363 O O . LEU A 1 172 ? 9.090 13.488 -22.826 1.00 91.31 172 LEU A O 1
ATOM 1367 N N . MET A 1 173 ? 7.594 12.023 -22.026 1.00 89.62 173 MET A N 1
ATOM 1368 C CA . MET A 1 173 ? 6.430 12.875 -22.248 1.00 89.62 173 MET A CA 1
ATOM 1369 C C . MET A 1 173 ? 5.251 12.409 -21.394 1.00 89.62 173 MET A C 1
ATOM 1371 O O . MET A 1 173 ? 5.211 11.243 -20.998 1.00 89.62 173 MET A O 1
ATOM 1375 N N . PRO A 1 174 ? 4.287 13.291 -21.100 1.00 88.81 174 PRO A N 1
ATOM 1376 C CA . PRO A 1 174 ? 3.063 12.879 -20.430 1.00 88.81 174 PRO A CA 1
ATOM 1377 C C . PRO A 1 174 ? 2.261 11.856 -21.241 1.00 88.81 174 PRO A C 1
ATOM 1379 O O . PRO A 1 174 ? 2.265 11.891 -22.471 1.00 88.81 174 PRO A O 1
ATOM 1382 N N . VAL A 1 175 ? 1.556 10.965 -20.541 1.00 84.75 175 VAL A N 1
ATOM 1383 C CA . VAL A 1 175 ? 0.660 9.980 -21.162 1.00 84.75 175 VAL A CA 1
ATOM 1384 C C . VAL A 1 175 ? -0.651 10.618 -21.611 1.00 84.75 175 VAL A C 1
ATOM 1386 O O . VAL A 1 175 ? -1.140 10.315 -22.697 1.00 84.75 175 VAL A O 1
ATOM 1389 N N . ASP A 1 176 ? -1.225 11.492 -20.785 1.00 75.38 176 ASP A N 1
ATOM 1390 C CA . ASP A 1 176 ? -2.507 12.134 -21.036 1.00 75.38 176 ASP A CA 1
ATOM 1391 C C . ASP A 1 176 ? -2.385 13.657 -21.180 1.00 75.38 176 ASP A C 1
ATOM 1393 O O . ASP A 1 176 ? -1.452 14.304 -20.714 1.00 75.38 176 ASP A O 1
ATOM 1397 N N . GLY A 1 177 ? -3.349 14.255 -21.883 1.00 65.56 177 GLY A N 1
ATOM 1398 C CA . GLY A 1 177 ? -3.407 15.707 -22.077 1.00 65.56 177 GLY A CA 1
ATOM 1399 C C . GLY A 1 177 ? -4.069 16.459 -20.920 1.00 65.56 177 GLY A C 1
ATOM 1400 O O . GLY A 1 177 ? -4.040 17.689 -20.897 1.00 65.56 177 GLY A O 1
ATOM 1401 N N . ASN A 1 178 ? -4.682 15.752 -19.964 1.00 74.00 178 ASN A N 1
ATOM 1402 C CA . ASN A 1 178 ? -5.417 16.351 -18.848 1.00 74.00 178 ASN A CA 1
ATOM 1403 C C . ASN A 1 178 ? -4.493 16.671 -17.664 1.00 74.00 178 ASN A C 1
ATOM 1405 O O . ASN A 1 178 ? -4.743 16.286 -16.519 1.00 74.00 178 ASN A O 1
ATOM 1409 N N . ILE A 1 179 ? -3.399 17.372 -17.958 1.00 80.94 179 ILE A N 1
ATOM 1410 C CA . ILE A 1 179 ? -2.372 17.681 -16.973 1.00 80.94 179 ILE A CA 1
ATOM 1411 C C . ILE A 1 179 ? -2.433 19.149 -16.581 1.00 80.94 179 ILE A C 1
ATOM 1413 O O . ILE A 1 179 ? -2.595 20.035 -17.426 1.00 80.94 179 ILE A O 1
ATOM 1417 N N . LEU A 1 180 ? -2.306 19.422 -15.280 1.00 84.56 180 LEU A N 1
ATOM 1418 C CA . LEU A 1 180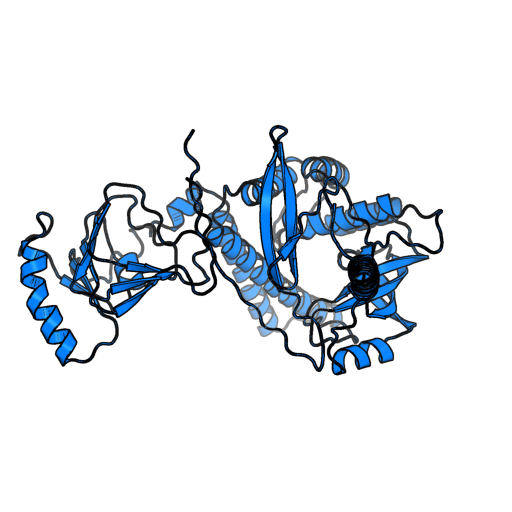 ? -2.159 20.787 -14.784 1.00 84.56 180 LEU A CA 1
ATOM 1419 C C . LEU A 1 180 ? -0.993 21.470 -15.502 1.00 84.56 180 LEU A C 1
ATOM 1421 O O . LEU A 1 180 ? 0.090 20.910 -15.626 1.00 84.56 180 LEU A O 1
ATOM 1425 N N . LYS A 1 181 ? -1.185 22.718 -15.940 1.00 84.81 181 LYS A N 1
ATOM 1426 C CA . LYS A 1 181 ? -0.141 23.473 -16.660 1.00 84.81 181 LYS A CA 1
ATOM 1427 C C . LYS A 1 181 ? 1.185 23.534 -15.899 1.00 84.81 181 LYS A C 1
ATOM 1429 O O . LYS A 1 181 ? 2.245 23.523 -16.510 1.00 84.81 181 LYS A O 1
ATOM 1434 N N . GLU A 1 182 ? 1.100 23.607 -14.577 1.00 85.25 182 GLU A N 1
ATOM 1435 C CA . GLU A 1 182 ? 2.252 23.636 -13.678 1.00 85.25 182 GLU A CA 1
ATOM 1436 C C . GLU A 1 182 ? 3.010 22.300 -13.708 1.00 85.25 182 GLU A C 1
ATOM 1438 O O . GLU A 1 182 ? 4.231 22.293 -13.817 1.00 85.25 182 GLU A O 1
ATOM 1443 N N . ASP A 1 183 ? 2.292 21.176 -13.710 1.00 87.12 183 ASP A N 1
ATOM 1444 C CA . ASP A 1 183 ? 2.879 19.835 -13.775 1.00 87.12 183 ASP A CA 1
ATOM 1445 C C . ASP A 1 183 ? 3.430 19.526 -15.172 1.00 87.12 183 ASP A C 1
ATOM 1447 O O . ASP A 1 183 ? 4.507 18.950 -15.291 1.00 87.12 183 ASP A O 1
ATOM 1451 N N . LEU A 1 184 ? 2.765 19.991 -16.237 1.00 87.12 184 LEU A N 1
ATOM 1452 C CA . LEU A 1 184 ? 3.302 19.937 -17.602 1.00 87.12 184 LEU A CA 1
ATOM 1453 C C . LEU A 1 184 ? 4.641 20.664 -17.716 1.00 87.12 184 LEU A C 1
ATOM 1455 O O . LEU A 1 184 ? 5.555 20.160 -18.365 1.00 87.12 184 LEU A O 1
ATOM 1459 N N . GLN A 1 185 ? 4.766 21.834 -17.084 1.00 86.62 185 GLN A N 1
ATOM 1460 C CA . GLN A 1 185 ? 6.022 22.574 -17.069 1.00 86.62 185 GLN A CA 1
ATOM 1461 C C . GLN A 1 185 ? 7.125 21.765 -16.372 1.00 86.62 185 GLN A C 1
ATOM 1463 O O . GLN A 1 185 ? 8.222 21.654 -16.913 1.00 86.62 185 GLN A O 1
ATOM 1468 N N . VAL A 1 186 ? 6.827 21.143 -15.226 1.00 87.44 186 VAL A N 1
ATOM 1469 C CA . VAL A 1 186 ? 7.776 20.267 -14.518 1.00 87.44 186 VAL A CA 1
ATOM 1470 C C . VAL A 1 186 ? 8.178 19.065 -15.382 1.00 87.44 186 VAL A C 1
ATOM 1472 O O . VAL A 1 186 ? 9.362 18.731 -15.444 1.00 87.44 186 VAL A O 1
ATOM 1475 N N . ILE A 1 187 ? 7.229 18.440 -16.091 1.00 87.25 187 ILE A N 1
ATOM 1476 C CA . ILE A 1 187 ? 7.498 17.312 -16.997 1.00 87.25 187 ILE A CA 1
ATOM 1477 C C . ILE A 1 187 ? 8.403 17.736 -18.159 1.00 87.25 187 ILE A C 1
ATOM 1479 O O . ILE A 1 187 ? 9.387 17.053 -18.437 1.00 87.25 187 ILE A O 1
ATOM 1483 N N . GLU A 1 188 ? 8.129 18.870 -18.804 1.00 88.12 188 GLU A N 1
ATOM 1484 C CA . GLU A 1 188 ? 8.963 19.388 -19.898 1.00 88.12 188 GLU A CA 1
ATOM 1485 C C . GLU A 1 188 ? 10.359 19.815 -19.414 1.00 88.12 188 GLU A C 1
ATOM 1487 O O . GLU A 1 188 ? 11.355 19.532 -20.076 1.00 88.12 188 GLU A O 1
ATOM 1492 N N . GLU A 1 189 ? 10.476 20.415 -18.227 1.00 88.06 189 GLU A N 1
ATOM 1493 C CA . GLU A 1 189 ? 11.774 20.715 -17.603 1.00 88.06 189 GLU A CA 1
ATOM 1494 C C . GLU A 1 189 ? 12.542 19.445 -17.196 1.00 88.06 189 GLU A C 1
ATOM 1496 O O . GLU A 1 189 ? 13.778 19.447 -17.136 1.00 88.06 189 GLU A O 1
ATOM 1501 N N . GLY A 1 190 ? 11.822 18.367 -16.877 1.00 86.31 190 GLY A N 1
ATOM 1502 C CA . GLY A 1 190 ? 12.351 17.043 -16.551 1.00 86.31 190 GLY A CA 1
ATOM 1503 C C . GLY A 1 190 ? 12.677 16.181 -17.769 1.00 86.31 190 GLY A C 1
ATOM 1504 O O . GLY A 1 190 ? 13.373 15.178 -17.640 1.00 86.31 190 GLY A O 1
ATOM 1505 N N . LYS A 1 191 ? 12.211 16.568 -18.956 1.00 89.62 191 LYS A N 1
ATOM 1506 C CA . LYS A 1 191 ? 12.341 15.790 -20.184 1.00 89.62 191 LYS A CA 1
ATOM 1507 C C . LYS A 1 191 ? 13.795 15.473 -20.508 1.00 89.62 191 LYS A C 1
ATOM 1509 O O . LYS A 1 191 ? 14.675 16.329 -20.441 1.00 89.62 191 LYS A O 1
ATOM 1514 N N . ASN A 1 192 ? 14.039 14.226 -20.894 1.00 89.50 192 ASN A N 1
ATOM 1515 C CA . ASN A 1 192 ? 15.349 13.626 -21.125 1.00 89.50 192 ASN A CA 1
ATOM 1516 C C . ASN A 1 192 ? 16.286 13.553 -19.908 1.00 89.50 192 ASN A C 1
ATOM 1518 O O . ASN A 1 192 ? 17.414 13.087 -20.076 1.00 89.50 192 ASN A O 1
ATOM 1522 N N . LYS A 1 193 ? 15.863 13.973 -18.708 1.00 90.81 193 LYS A N 1
ATOM 1523 C CA . LYS A 1 193 ? 16.635 13.742 -17.482 1.00 90.81 193 LYS A CA 1
ATOM 1524 C C . LYS A 1 193 ? 16.394 12.330 -16.971 1.00 90.81 193 LYS A C 1
ATOM 1526 O O . LYS A 1 193 ? 15.319 11.763 -17.182 1.00 90.81 193 LYS A O 1
ATOM 1531 N N . THR A 1 194 ? 17.405 11.798 -16.295 1.00 92.62 194 THR A N 1
ATOM 1532 C CA . THR A 1 194 ? 17.335 10.498 -15.639 1.00 92.62 194 THR A CA 1
ATOM 1533 C C . THR A 1 194 ? 16.956 10.675 -14.175 1.00 92.62 194 THR A C 1
ATOM 1535 O O . THR A 1 194 ? 17.378 11.630 -13.515 1.00 92.62 194 THR A O 1
ATOM 1538 N N . VAL A 1 195 ? 16.081 9.804 -13.684 1.00 91.44 195 VAL A N 1
ATOM 1539 C CA . VAL A 1 195 ? 15.588 9.813 -12.305 1.00 91.44 195 VAL A CA 1
ATOM 1540 C C . VAL A 1 195 ? 15.502 8.370 -11.827 1.00 91.44 195 VAL A C 1
ATOM 1542 O O . VAL A 1 195 ? 15.094 7.493 -12.584 1.00 91.44 195 VAL A O 1
ATOM 1545 N N . GLN A 1 196 ? 15.862 8.124 -10.569 1.00 92.81 196 GLN A N 1
ATOM 1546 C CA . GLN A 1 196 ? 15.621 6.828 -9.942 1.00 92.81 196 GLN A CA 1
ATOM 1547 C C . GLN A 1 196 ? 14.186 6.742 -9.417 1.00 92.81 196 GLN A C 1
ATOM 1549 O O . GLN A 1 196 ? 13.667 7.662 -8.774 1.00 92.81 196 GLN A O 1
ATOM 1554 N N . VAL A 1 197 ? 13.528 5.629 -9.711 1.00 92.44 197 VAL A N 1
ATOM 1555 C CA . VAL A 1 197 ? 12.145 5.356 -9.316 1.00 92.44 197 VAL A CA 1
ATOM 1556 C C . VAL A 1 197 ? 12.043 3.927 -8.788 1.00 92.44 197 VAL A C 1
ATOM 1558 O O . VAL A 1 197 ? 12.794 3.066 -9.243 1.00 92.44 197 VAL A O 1
ATOM 1561 N N . PRO A 1 198 ? 11.129 3.627 -7.852 1.00 93.31 198 PRO A N 1
ATOM 1562 C CA . PRO A 1 198 ? 10.858 2.244 -7.490 1.00 93.31 198 PRO A CA 1
ATOM 1563 C C . PRO A 1 198 ? 10.383 1.459 -8.710 1.00 93.31 198 PRO A C 1
ATOM 1565 O O . PRO A 1 198 ? 9.494 1.911 -9.434 1.00 93.31 198 PRO A O 1
ATOM 1568 N N . LEU A 1 199 ? 10.942 0.268 -8.918 1.00 95.12 199 LEU A N 1
ATOM 1569 C CA . LEU A 1 199 ? 10.600 -0.583 -10.062 1.00 95.12 199 LEU A CA 1
ATOM 1570 C C . LEU A 1 199 ? 9.091 -0.899 -10.098 1.00 95.12 199 LEU A C 1
ATOM 1572 O O . LEU A 1 199 ? 8.465 -0.930 -11.154 1.00 95.12 199 LEU A O 1
ATOM 1576 N N . MET A 1 200 ? 8.481 -1.038 -8.920 1.00 93.06 200 MET A N 1
ATOM 1577 C CA . MET A 1 200 ? 7.044 -1.253 -8.742 1.00 93.06 200 MET A CA 1
ATOM 1578 C C . MET A 1 200 ? 6.163 -0.058 -9.129 1.00 93.06 200 MET A C 1
ATOM 1580 O O . MET A 1 200 ? 4.949 -0.198 -9.146 1.00 93.06 200 MET A O 1
ATOM 1584 N N . GLU A 1 201 ? 6.702 1.121 -9.428 1.00 92.38 201 GLU A N 1
ATOM 1585 C CA . GLU A 1 201 ? 5.897 2.241 -9.943 1.00 92.38 201 GLU A CA 1
ATOM 1586 C C . GLU A 1 201 ? 5.800 2.243 -11.477 1.00 92.38 201 GLU A C 1
ATOM 1588 O O . GLU A 1 201 ? 5.068 3.049 -12.060 1.00 92.38 201 GLU A O 1
ATOM 1593 N N . LEU A 1 202 ? 6.524 1.334 -12.137 1.00 94.31 202 LEU A N 1
ATOM 1594 C CA . LEU A 1 202 ? 6.535 1.193 -13.584 1.00 94.31 202 LEU A CA 1
ATOM 1595 C C . LEU A 1 202 ? 5.453 0.224 -14.060 1.00 94.31 202 LEU A C 1
ATOM 1597 O O . LEU A 1 202 ? 5.073 -0.733 -13.379 1.00 94.31 202 LEU A O 1
ATOM 1601 N N . SER A 1 203 ? 4.943 0.487 -15.256 1.00 93.56 203 SER A N 1
ATOM 1602 C CA . SER A 1 203 ? 4.027 -0.387 -15.981 1.00 93.56 203 SER A CA 1
ATOM 1603 C C . SER A 1 203 ? 4.539 -0.563 -17.405 1.00 93.56 203 SER A C 1
ATOM 1605 O O . SER A 1 203 ? 4.737 0.415 -18.121 1.00 93.56 203 SER A O 1
ATOM 1607 N N . VAL A 1 204 ? 4.795 -1.806 -17.794 1.00 93.56 204 VAL A N 1
ATOM 1608 C CA . VAL A 1 204 ? 5.464 -2.152 -19.052 1.00 93.56 204 VAL A CA 1
ATOM 1609 C C . VAL A 1 204 ? 4.568 -1.853 -20.250 1.00 93.56 204 VAL A C 1
ATOM 1611 O O . VAL A 1 204 ? 3.400 -2.234 -20.250 1.00 93.56 204 VAL A O 1
ATOM 1614 N N . LEU A 1 205 ? 5.106 -1.205 -21.284 1.00 91.62 205 LEU A N 1
ATOM 1615 C CA . LEU A 1 205 ? 4.374 -0.998 -22.536 1.00 91.62 205 LEU A CA 1
ATOM 1616 C C . LEU A 1 205 ? 4.430 -2.239 -23.430 1.00 91.62 205 LEU A C 1
ATOM 1618 O O . LEU A 1 205 ? 5.444 -2.930 -23.483 1.00 91.62 205 LEU A O 1
ATOM 1622 N N . ALA A 1 206 ? 3.343 -2.513 -24.144 1.00 85.88 206 ALA A N 1
ATOM 1623 C CA . ALA A 1 206 ? 3.297 -3.560 -25.159 1.00 85.88 206 ALA A CA 1
ATOM 1624 C C . ALA A 1 206 ? 4.093 -3.154 -26.407 1.00 85.88 206 ALA A C 1
ATOM 1626 O O . ALA A 1 206 ? 4.791 -3.976 -26.995 1.00 85.88 206 ALA A O 1
ATOM 1627 N N . ASP A 1 207 ? 4.017 -1.873 -26.777 1.00 84.94 207 ASP A N 1
ATOM 1628 C CA . ASP A 1 207 ? 4.783 -1.315 -27.886 1.00 84.94 207 ASP A CA 1
ATOM 1629 C C . ASP A 1 207 ? 6.216 -0.996 -27.441 1.00 84.94 207 ASP A C 1
ATOM 1631 O O . ASP A 1 207 ? 6.458 -0.097 -26.629 1.00 84.94 207 ASP A O 1
ATOM 1635 N N . GLN A 1 208 ? 7.166 -1.764 -27.969 1.00 89.81 208 GLN A N 1
ATOM 1636 C CA . GLN A 1 208 ? 8.592 -1.619 -27.713 1.00 89.81 208 GLN A CA 1
ATOM 1637 C C . GLN A 1 208 ? 9.346 -1.420 -29.020 1.00 89.81 208 GLN A C 1
ATOM 1639 O O . GLN A 1 208 ? 9.018 -2.017 -30.043 1.00 89.81 208 GLN A O 1
ATOM 1644 N N . GLU A 1 209 ? 10.432 -0.648 -28.969 1.00 84.81 209 GLU A N 1
ATOM 1645 C CA . GLU A 1 209 ? 11.315 -0.498 -30.132 1.00 84.81 209 GLU A CA 1
ATOM 1646 C C . GLU A 1 209 ? 12.005 -1.819 -30.492 1.00 84.81 209 GLU A C 1
ATOM 1648 O O . GLU A 1 209 ? 12.224 -2.117 -31.667 1.00 84.81 209 GLU A O 1
ATOM 1653 N N . ASN A 1 210 ? 12.331 -2.625 -29.477 1.00 86.00 210 ASN A N 1
ATOM 1654 C CA . ASN A 1 210 ? 12.967 -3.919 -29.642 1.00 86.00 210 ASN A CA 1
ATOM 1655 C C . ASN A 1 210 ? 11.987 -5.059 -29.338 1.00 86.00 210 ASN A C 1
ATOM 1657 O O . ASN A 1 210 ? 11.763 -5.414 -28.184 1.00 86.00 210 ASN A O 1
ATOM 1661 N N . ALA A 1 211 ? 11.463 -5.683 -30.392 1.00 83.69 211 ALA A N 1
ATOM 1662 C CA . ALA A 1 211 ? 10.548 -6.820 -30.291 1.00 83.69 211 ALA A CA 1
ATOM 1663 C C . ALA A 1 211 ? 11.196 -8.118 -29.758 1.00 83.69 211 ALA A C 1
ATOM 1665 O O . ALA A 1 211 ? 10.492 -9.105 -29.573 1.00 83.69 211 ALA A O 1
ATOM 1666 N N . ALA A 1 212 ? 12.521 -8.152 -29.560 1.00 86.12 212 ALA A N 1
ATOM 1667 C CA . ALA A 1 212 ? 13.216 -9.313 -29.000 1.00 86.12 212 ALA A CA 1
ATOM 1668 C C . ALA A 1 212 ? 13.209 -9.349 -27.463 1.00 86.12 212 ALA A C 1
ATOM 1670 O O . ALA A 1 212 ? 13.605 -10.365 -26.899 1.00 86.12 212 ALA A O 1
ATOM 1671 N N . LEU A 1 213 ? 12.805 -8.256 -26.807 1.00 88.31 213 LEU A N 1
ATOM 1672 C CA . LEU A 1 213 ? 12.742 -8.170 -25.349 1.00 88.31 213 LEU A CA 1
ATOM 1673 C C . LEU A 1 213 ? 11.557 -8.969 -24.814 1.00 88.31 213 LEU A C 1
ATOM 1675 O O . LEU A 1 213 ? 10.443 -8.861 -25.337 1.00 88.31 213 LEU A O 1
ATOM 1679 N N . ASP A 1 214 ? 11.776 -9.715 -23.735 1.00 89.44 214 ASP A N 1
ATOM 1680 C CA . ASP A 1 214 ? 10.694 -10.418 -23.058 1.00 89.44 214 ASP A CA 1
ATOM 1681 C C . ASP A 1 214 ? 9.943 -9.488 -22.097 1.00 89.44 214 ASP A C 1
ATOM 1683 O O . ASP A 1 214 ? 10.157 -9.432 -20.877 1.00 89.44 214 ASP A O 1
ATOM 1687 N N . MET A 1 215 ? 9.023 -8.722 -22.680 1.00 91.69 215 MET A N 1
ATOM 1688 C CA . MET A 1 215 ? 8.220 -7.776 -21.917 1.00 91.69 215 MET A CA 1
ATOM 1689 C C . MET A 1 215 ? 7.093 -8.424 -21.125 1.00 91.69 215 MET A C 1
ATOM 1691 O O . MET A 1 215 ? 6.612 -7.816 -20.167 1.00 91.69 215 MET A O 1
ATOM 1695 N N . VAL A 1 216 ? 6.675 -9.638 -21.495 1.00 89.50 216 VAL A N 1
ATOM 1696 C CA . VAL A 1 216 ? 5.671 -10.376 -20.727 1.00 89.50 216 VAL A CA 1
ATOM 1697 C C . VAL A 1 216 ? 6.288 -10.762 -19.392 1.00 89.50 216 VAL A C 1
ATOM 1699 O O . VAL A 1 216 ? 5.816 -10.262 -18.375 1.00 89.50 216 VAL A O 1
ATOM 1702 N N . SER A 1 217 ? 7.407 -11.496 -19.389 1.00 90.06 217 SER A N 1
ATOM 1703 C CA . SER A 1 217 ? 8.114 -11.854 -18.148 1.00 90.06 217 SER A CA 1
ATOM 1704 C C . SER A 1 217 ? 8.459 -10.626 -17.300 1.00 90.06 217 SER A C 1
ATOM 1706 O O . SER A 1 217 ? 8.249 -10.620 -16.088 1.00 90.06 217 SER A O 1
ATOM 1708 N N . THR A 1 218 ? 8.909 -9.537 -17.932 1.00 93.00 218 THR A N 1
ATOM 1709 C CA . THR A 1 218 ? 9.191 -8.274 -17.231 1.00 93.00 218 THR A CA 1
ATOM 1710 C C . THR A 1 218 ? 7.945 -7.708 -16.535 1.00 93.00 218 THR A C 1
ATOM 1712 O O . THR A 1 218 ? 8.005 -7.312 -15.366 1.00 93.00 218 THR A O 1
ATOM 1715 N N . ALA A 1 219 ? 6.795 -7.688 -17.215 1.00 92.00 219 ALA A N 1
ATOM 1716 C CA . ALA A 1 219 ? 5.541 -7.215 -16.633 1.00 92.00 219 ALA A CA 1
ATOM 1717 C C . ALA A 1 219 ? 5.073 -8.112 -15.477 1.00 92.00 219 ALA A C 1
ATOM 1719 O O . ALA A 1 219 ? 4.625 -7.605 -14.448 1.00 92.00 219 ALA A O 1
ATOM 1720 N N . GLU A 1 220 ? 5.215 -9.429 -15.627 1.00 90.19 220 GLU A N 1
ATOM 1721 C CA . GLU A 1 220 ? 4.869 -10.423 -14.611 1.00 90.19 220 GLU A CA 1
ATOM 1722 C C . GLU A 1 220 ? 5.693 -10.254 -13.334 1.00 90.19 220 GLU A C 1
ATOM 1724 O O . GLU A 1 220 ? 5.122 -10.155 -12.248 1.00 90.19 220 GLU A O 1
ATOM 1729 N N . VAL A 1 221 ? 7.015 -10.102 -13.455 1.00 92.38 221 VAL A N 1
ATOM 1730 C CA . VAL A 1 221 ? 7.914 -9.850 -12.317 1.00 92.38 221 VAL A CA 1
ATOM 1731 C C . VAL A 1 221 ? 7.524 -8.569 -11.579 1.00 92.38 221 VAL A C 1
ATOM 1733 O O . VAL A 1 221 ? 7.416 -8.566 -10.352 1.00 92.38 221 VAL A O 1
ATOM 1736 N N . ILE A 1 222 ? 7.253 -7.475 -12.299 1.00 93.19 222 ILE A N 1
ATOM 1737 C CA . ILE A 1 222 ? 6.836 -6.209 -11.676 1.00 93.19 222 ILE A CA 1
ATOM 1738 C C . ILE A 1 222 ? 5.489 -6.370 -10.955 1.00 93.19 222 ILE A C 1
ATOM 1740 O O . ILE A 1 222 ? 5.317 -5.862 -9.843 1.00 93.19 222 ILE A O 1
ATOM 1744 N N . CYS A 1 223 ? 4.535 -7.086 -11.553 1.00 90.06 223 CYS A N 1
ATOM 1745 C CA . CYS A 1 223 ? 3.259 -7.414 -10.917 1.00 90.06 223 CYS A CA 1
ATOM 1746 C C . CYS A 1 223 ? 3.449 -8.271 -9.658 1.00 90.06 223 CYS A C 1
ATOM 1748 O O . CYS A 1 223 ? 2.825 -7.984 -8.637 1.00 90.06 223 CYS A O 1
ATOM 1750 N N . GLN A 1 224 ? 4.351 -9.251 -9.692 1.00 90.94 224 GLN A N 1
ATOM 1751 C CA . GLN A 1 224 ? 4.678 -10.104 -8.554 1.00 90.94 224 GLN A CA 1
ATOM 1752 C C . GLN A 1 224 ? 5.249 -9.301 -7.375 1.00 90.94 224 GLN A C 1
ATOM 1754 O O . GLN A 1 224 ? 4.858 -9.532 -6.226 1.00 90.94 224 GLN A O 1
ATOM 1759 N N . LEU A 1 225 ? 6.127 -8.328 -7.646 1.00 93.31 225 LEU A N 1
ATOM 1760 C CA . LEU A 1 225 ? 6.659 -7.420 -6.626 1.00 93.31 225 LEU A CA 1
ATOM 1761 C C . LEU A 1 225 ? 5.565 -6.525 -6.035 1.00 93.31 225 LEU A C 1
ATOM 1763 O O . LEU A 1 225 ? 5.444 -6.433 -4.814 1.00 93.31 225 LEU A O 1
ATOM 1767 N N . LYS A 1 226 ? 4.739 -5.902 -6.891 1.00 91.25 226 LYS A N 1
ATOM 1768 C CA . LYS A 1 226 ? 3.600 -5.077 -6.454 1.00 91.25 226 LYS A CA 1
ATOM 1769 C C . LYS A 1 226 ? 2.686 -5.875 -5.526 1.00 91.25 226 LYS A C 1
ATOM 1771 O O . LYS A 1 226 ? 2.391 -5.426 -4.423 1.00 91.25 226 LYS A O 1
ATOM 1776 N N . PHE A 1 227 ? 2.307 -7.083 -5.943 1.00 90.88 227 PHE A N 1
ATOM 1777 C CA . PHE A 1 227 ? 1.472 -7.983 -5.155 1.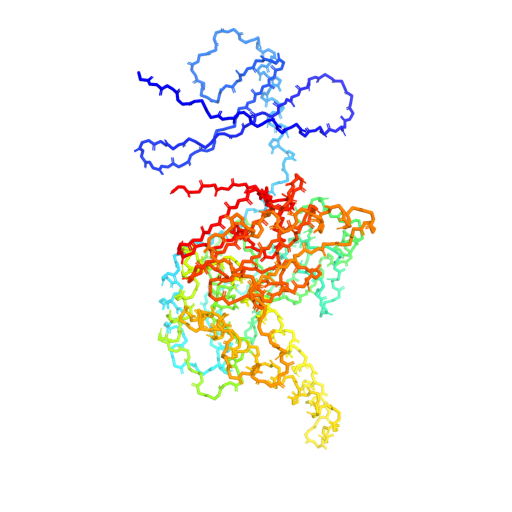00 90.88 227 PHE A CA 1
ATOM 1778 C C . PHE A 1 227 ? 2.107 -8.311 -3.799 1.00 90.88 227 PHE A C 1
ATOM 1780 O O . PHE A 1 227 ? 1.442 -8.228 -2.765 1.00 90.88 227 PHE A O 1
ATOM 1787 N N . PHE A 1 228 ? 3.404 -8.638 -3.788 1.00 93.50 228 PHE A N 1
ATOM 1788 C CA . PHE A 1 228 ? 4.127 -8.936 -2.557 1.00 93.50 228 PHE A CA 1
ATOM 1789 C C . PHE A 1 228 ? 4.062 -7.768 -1.569 1.00 93.50 228 PHE A C 1
ATOM 1791 O O . PHE A 1 228 ? 3.607 -7.953 -0.443 1.00 93.50 228 PHE A O 1
ATOM 1798 N N . TYR A 1 229 ? 4.449 -6.559 -1.978 1.00 92.50 229 TYR A N 1
ATOM 1799 C CA . TYR A 1 229 ? 4.480 -5.413 -1.066 1.00 92.50 229 TYR A CA 1
ATOM 1800 C C . TYR A 1 229 ? 3.092 -4.859 -0.715 1.00 92.50 229 TYR A C 1
ATOM 1802 O O . TYR A 1 229 ? 2.935 -4.244 0.341 1.00 92.50 229 TYR A O 1
ATOM 1810 N N . GLU A 1 230 ? 2.078 -5.070 -1.559 1.00 89.88 230 GLU A N 1
ATOM 1811 C CA . GLU A 1 230 ? 0.713 -4.608 -1.288 1.00 89.88 230 GLU A CA 1
ATOM 1812 C C . GLU A 1 230 ? -0.074 -5.565 -0.379 1.00 89.88 230 GLU A C 1
ATOM 1814 O O . GLU A 1 230 ? -0.928 -5.124 0.399 1.00 89.88 230 GLU A O 1
ATOM 1819 N N . HIS A 1 231 ? 0.171 -6.875 -0.480 1.00 89.94 231 HIS A N 1
ATOM 1820 C CA . HIS A 1 231 ? -0.703 -7.887 0.124 1.00 89.94 231 HIS A CA 1
ATOM 1821 C C . HIS A 1 231 ? 0.005 -8.890 1.034 1.00 89.94 231 HIS A C 1
ATOM 1823 O O . HIS A 1 231 ? -0.654 -9.486 1.888 1.00 89.94 231 HIS A O 1
ATOM 1829 N N . ILE A 1 232 ? 1.318 -9.074 0.888 1.00 92.50 232 ILE A N 1
ATOM 1830 C CA . ILE A 1 232 ? 2.084 -10.049 1.669 1.00 92.50 232 ILE A CA 1
ATOM 1831 C C . ILE A 1 232 ? 2.982 -9.355 2.689 1.00 92.50 232 ILE A C 1
ATOM 1833 O O . ILE A 1 232 ? 2.959 -9.743 3.848 1.00 92.50 232 ILE A O 1
ATOM 1837 N N . TRP A 1 233 ? 3.749 -8.334 2.322 1.00 94.38 233 TRP A N 1
ATOM 1838 C CA . TRP A 1 233 ? 4.611 -7.605 3.255 1.00 94.38 233 TRP A CA 1
ATOM 1839 C C . TRP A 1 233 ? 3.795 -6.847 4.309 1.00 94.38 233 TRP A C 1
ATOM 1841 O O . TRP A 1 233 ? 2.783 -6.216 3.992 1.00 94.38 233 TRP A O 1
ATOM 1851 N N . GLN A 1 234 ? 4.244 -6.868 5.564 1.00 94.00 234 GLN A N 1
ATOM 1852 C CA . GLN A 1 234 ? 3.648 -6.088 6.645 1.00 94.00 234 GLN A CA 1
ATOM 1853 C C . GLN A 1 234 ? 4.664 -5.097 7.234 1.00 94.00 234 GLN A C 1
ATOM 1855 O O . GLN A 1 234 ? 5.844 -5.415 7.355 1.00 94.00 234 GLN A O 1
ATOM 1860 N N . PRO A 1 235 ? 4.234 -3.889 7.654 1.00 92.88 235 PRO A N 1
ATOM 1861 C CA . PRO A 1 235 ? 5.157 -2.846 8.118 1.00 92.88 235 PRO A CA 1
ATOM 1862 C C . PRO A 1 235 ? 5.954 -3.192 9.385 1.00 92.88 235 PRO A C 1
ATOM 1864 O O . PRO A 1 235 ? 6.897 -2.482 9.708 1.00 92.88 235 PRO A O 1
ATOM 1867 N N . TRP A 1 236 ? 5.543 -4.225 10.120 1.00 93.19 236 TRP A N 1
ATOM 1868 C CA . TRP A 1 236 ? 6.180 -4.702 11.350 1.00 93.19 236 TRP A CA 1
ATOM 1869 C C . TRP A 1 236 ? 7.012 -5.978 11.140 1.00 93.19 236 TRP A C 1
ATOM 1871 O O . TRP A 1 236 ? 7.542 -6.503 12.108 1.00 93.19 236 TRP A O 1
ATOM 1881 N N . ASP A 1 237 ? 7.173 -6.465 9.903 1.00 93.44 237 ASP A N 1
ATOM 1882 C CA . ASP A 1 237 ? 7.932 -7.697 9.625 1.00 93.44 237 ASP A CA 1
ATOM 1883 C C . ASP A 1 237 ? 9.402 -7.620 10.040 1.00 93.44 237 ASP A C 1
ATOM 1885 O O . ASP A 1 237 ? 9.964 -8.616 10.480 1.00 93.44 237 ASP A O 1
ATOM 1889 N N . LEU A 1 238 ? 10.017 -6.441 9.910 1.00 89.00 238 LEU A N 1
ATOM 1890 C CA . LEU A 1 238 ? 11.407 -6.200 10.316 1.00 89.00 238 LEU A CA 1
ATOM 1891 C C . LEU A 1 238 ? 11.568 -6.011 11.828 1.00 89.00 238 LEU A C 1
ATOM 1893 O O . LEU A 1 238 ? 12.664 -6.174 12.349 1.00 89.00 238 LEU A O 1
ATOM 1897 N N . GLU A 1 239 ? 10.488 -5.661 12.523 1.00 85.00 239 GLU A N 1
ATOM 1898 C CA . GLU A 1 239 ? 10.490 -5.421 13.970 1.00 85.00 239 GLU A CA 1
ATOM 1899 C C . GLU A 1 239 ? 10.350 -6.727 14.762 1.00 85.00 239 GLU A C 1
ATOM 1901 O O . GLU A 1 239 ? 10.614 -6.774 15.962 1.00 85.00 239 GLU A O 1
ATOM 1906 N N . GLU A 1 240 ? 9.886 -7.793 14.109 1.00 82.19 240 GLU A N 1
ATOM 1907 C CA . GLU A 1 240 ? 9.628 -9.072 14.747 1.00 82.19 240 GLU A CA 1
ATOM 1908 C C . GLU A 1 240 ? 10.825 -10.008 14.646 1.00 82.19 240 GLU A C 1
ATOM 1910 O O . GLU A 1 240 ? 11.295 -10.372 13.566 1.00 82.19 240 GLU A O 1
ATOM 1915 N N . GLU A 1 241 ? 11.262 -10.490 15.805 1.00 77.88 241 GLU A N 1
ATOM 1916 C CA . GLU A 1 241 ? 12.240 -11.562 15.864 1.00 77.88 241 GLU A CA 1
ATOM 1917 C C . GLU A 1 241 ? 11.668 -12.840 15.228 1.00 77.88 241 GLU A C 1
ATOM 1919 O O . GLU A 1 241 ? 10.566 -13.284 15.559 1.00 77.88 241 GLU A O 1
ATOM 1924 N N . ASN A 1 242 ? 12.466 -13.494 14.381 1.00 82.50 242 ASN A N 1
ATOM 1925 C CA . ASN A 1 242 ? 12.174 -14.808 13.793 1.00 82.50 242 ASN A CA 1
ATOM 1926 C C . ASN A 1 242 ? 11.021 -14.848 12.768 1.00 82.50 242 ASN A C 1
ATOM 1928 O O . ASN A 1 242 ? 10.385 -15.893 12.607 1.00 82.50 242 ASN A O 1
ATOM 1932 N N . ILE A 1 243 ? 10.763 -13.762 12.032 1.00 90.50 243 ILE A N 1
ATOM 1933 C CA . ILE A 1 243 ? 9.893 -13.828 10.848 1.00 90.50 243 ILE A CA 1
ATOM 1934 C C . ILE A 1 243 ? 10.652 -14.426 9.666 1.00 90.50 243 ILE A C 1
ATOM 1936 O O . ILE A 1 243 ? 11.559 -13.807 9.106 1.00 90.50 243 ILE A O 1
ATOM 1940 N N . TYR A 1 244 ? 10.223 -15.621 9.264 1.00 92.50 244 TYR A N 1
ATOM 1941 C CA . TYR A 1 244 ? 10.692 -16.319 8.072 1.00 92.50 244 TYR A CA 1
ATOM 1942 C C . TYR A 1 244 ? 9.548 -16.469 7.069 1.00 92.50 244 TYR A C 1
ATOM 1944 O O . TYR A 1 244 ? 8.455 -16.912 7.424 1.00 92.50 244 TYR A O 1
ATOM 1952 N N . PHE A 1 245 ? 9.804 -16.129 5.807 1.00 93.06 245 PHE A N 1
ATOM 1953 C CA . PHE A 1 245 ? 8.829 -16.203 4.717 1.00 93.06 245 PHE A CA 1
ATOM 1954 C C . PHE A 1 245 ? 8.668 -17.636 4.198 1.00 93.06 245 PHE A C 1
ATOM 1956 O O . PHE A 1 245 ? 8.998 -17.976 3.067 1.00 93.06 245 PHE A O 1
ATOM 1963 N N . ASP A 1 246 ? 8.159 -18.515 5.054 1.00 90.19 246 ASP A N 1
ATOM 1964 C CA . ASP A 1 246 ? 7.777 -19.862 4.655 1.00 90.19 246 ASP A CA 1
ATOM 1965 C C . ASP A 1 246 ? 6.401 -19.902 3.960 1.00 90.19 246 ASP A C 1
ATOM 1967 O O . ASP A 1 246 ? 5.638 -18.930 3.915 1.00 90.19 246 ASP A O 1
ATOM 1971 N N . GLN A 1 247 ? 6.068 -21.073 3.414 1.00 87.94 247 GLN A N 1
ATOM 1972 C CA . GLN A 1 247 ? 4.791 -21.297 2.739 1.00 87.94 247 GLN A CA 1
ATOM 1973 C C . GLN A 1 247 ? 3.590 -21.043 3.668 1.00 87.94 247 GLN A C 1
ATOM 1975 O O . GLN A 1 247 ? 2.540 -20.605 3.200 1.00 87.94 247 GLN A O 1
ATOM 1980 N N . SER A 1 248 ? 3.723 -21.291 4.976 1.00 89.50 248 SER A N 1
ATOM 1981 C CA . SER A 1 248 ? 2.645 -21.098 5.951 1.00 89.50 248 SER A CA 1
ATOM 1982 C C . SER A 1 248 ? 2.327 -19.613 6.133 1.00 89.50 248 SER A C 1
ATOM 1984 O O . SER A 1 248 ? 1.164 -19.211 6.023 1.00 89.50 248 SER A O 1
ATOM 1986 N N . LEU A 1 249 ? 3.355 -18.782 6.333 1.00 91.19 249 LEU A N 1
ATOM 1987 C CA . LEU A 1 249 ? 3.219 -17.335 6.471 1.00 91.19 249 LEU A CA 1
ATOM 1988 C C . LEU A 1 249 ? 2.612 -16.719 5.208 1.00 91.19 249 LEU A C 1
ATOM 1990 O O . LEU A 1 249 ? 1.624 -15.985 5.297 1.00 91.19 249 LEU A O 1
ATOM 1994 N N . ILE A 1 250 ? 3.159 -17.054 4.036 1.00 91.56 250 ILE A N 1
ATOM 1995 C CA . ILE A 1 250 ? 2.688 -16.526 2.748 1.00 91.56 250 ILE A CA 1
ATOM 1996 C C . ILE A 1 250 ? 1.228 -16.928 2.512 1.00 91.56 250 ILE A C 1
ATOM 1998 O O . ILE A 1 250 ? 0.397 -16.074 2.203 1.00 91.56 250 ILE A O 1
ATOM 2002 N N . THR A 1 251 ? 0.879 -18.198 2.741 1.00 89.56 251 THR A N 1
ATOM 2003 C CA . THR A 1 251 ? -0.499 -18.694 2.577 1.00 89.56 251 THR A CA 1
ATOM 2004 C C . THR A 1 251 ? -1.468 -18.010 3.543 1.00 89.56 251 THR A C 1
ATOM 2006 O O . THR A 1 251 ? -2.576 -17.641 3.156 1.00 89.56 251 THR A O 1
ATOM 2009 N N . SER A 1 252 ? -1.060 -17.793 4.797 1.00 89.75 252 SER A N 1
ATOM 2010 C CA . SER A 1 252 ? -1.875 -17.097 5.800 1.00 89.75 252 SER A CA 1
ATOM 2011 C C . SER A 1 252 ? -2.203 -15.659 5.377 1.00 89.75 252 SER A C 1
ATOM 2013 O O . SER A 1 252 ? -3.350 -15.218 5.484 1.00 89.75 252 SER A O 1
ATOM 2015 N N . ARG A 1 253 ? -1.224 -14.935 4.822 1.00 91.56 253 ARG A N 1
ATOM 2016 C CA . ARG A 1 253 ? -1.420 -13.559 4.338 1.00 91.56 253 ARG A CA 1
ATOM 2017 C C . ARG A 1 253 ? -2.206 -13.501 3.032 1.00 91.56 253 ARG A C 1
ATOM 2019 O O . ARG A 1 253 ? -3.079 -12.646 2.893 1.00 91.56 253 ARG A O 1
ATOM 2026 N N . LEU A 1 254 ? -1.995 -14.460 2.129 1.00 88.56 254 LEU A N 1
ATOM 2027 C CA . LEU A 1 254 ? -2.823 -14.614 0.933 1.00 88.56 254 LEU A CA 1
ATOM 2028 C C . LEU A 1 254 ? -4.292 -14.832 1.297 1.00 88.56 254 LEU A C 1
ATOM 2030 O O . LEU A 1 254 ? -5.176 -14.239 0.682 1.00 88.56 254 LEU A O 1
ATOM 2034 N N . LYS A 1 255 ? -4.569 -15.669 2.300 1.00 89.69 255 LYS A N 1
ATOM 2035 C CA . LYS A 1 255 ? -5.941 -15.956 2.716 1.00 89.69 255 LYS A CA 1
ATOM 2036 C C . LYS A 1 255 ? -6.693 -14.678 3.086 1.00 89.69 255 LYS A C 1
ATOM 2038 O O . LYS A 1 255 ? -7.841 -14.522 2.685 1.00 89.69 255 LYS A O 1
ATOM 2043 N N . LEU A 1 256 ? -6.033 -13.732 3.761 1.00 90.12 256 LEU A N 1
ATOM 2044 C CA . LEU A 1 256 ? -6.615 -12.419 4.045 1.00 90.12 256 LEU A CA 1
ATOM 2045 C C . LEU A 1 256 ? -6.973 -11.669 2.753 1.00 90.12 256 LEU A C 1
ATOM 2047 O O . LEU A 1 256 ? -8.074 -11.135 2.646 1.00 90.12 256 LEU A O 1
ATOM 2051 N N . TYR A 1 257 ? -6.079 -11.651 1.763 1.00 89.62 257 TYR A N 1
ATOM 2052 C CA . TYR A 1 257 ? -6.367 -11.064 0.452 1.00 89.62 257 TYR A CA 1
ATOM 2053 C C . TYR A 1 257 ? -7.574 -11.740 -0.222 1.00 89.62 257 TYR A C 1
ATOM 2055 O O . TYR A 1 257 ? -8.496 -11.051 -0.655 1.00 89.62 257 TYR A O 1
ATOM 2063 N N . GLN A 1 258 ? -7.626 -13.072 -0.244 1.00 89.19 258 GLN A N 1
ATOM 2064 C CA . GLN A 1 258 ? -8.739 -13.830 -0.824 1.00 89.19 258 GLN A CA 1
ATOM 2065 C C . GLN A 1 258 ? -10.063 -13.582 -0.090 1.00 89.19 258 GLN A C 1
ATOM 2067 O O . GLN A 1 258 ? -11.099 -13.427 -0.731 1.00 89.19 258 GLN A O 1
ATOM 2072 N N . ASP A 1 259 ? -10.043 -13.502 1.242 1.00 89.25 259 ASP A N 1
ATOM 2073 C CA . ASP A 1 259 ? -11.215 -13.186 2.063 1.00 89.25 259 ASP A CA 1
ATOM 2074 C C . ASP A 1 259 ? -11.748 -11.774 1.766 1.00 89.25 259 ASP A C 1
ATOM 2076 O O . ASP A 1 259 ? -12.963 -11.567 1.738 1.00 89.25 259 ASP A O 1
ATOM 2080 N N . ILE A 1 260 ? -10.855 -10.814 1.493 1.00 87.19 260 ILE A N 1
ATOM 2081 C CA . ILE A 1 260 ? -11.219 -9.462 1.046 1.00 87.19 260 ILE A CA 1
ATOM 2082 C C . ILE A 1 260 ? -11.842 -9.505 -0.354 1.00 87.19 260 ILE A C 1
ATOM 2084 O O . ILE A 1 260 ? -12.919 -8.945 -0.543 1.00 87.19 260 ILE A O 1
ATOM 2088 N N . GLN A 1 261 ? -11.206 -10.177 -1.322 1.00 85.69 261 GLN A N 1
ATOM 2089 C CA . GLN A 1 261 ? -11.720 -10.267 -2.698 1.00 85.69 261 GLN A CA 1
ATOM 2090 C C . GLN A 1 261 ? -13.076 -10.981 -2.765 1.00 85.69 261 GLN A C 1
ATOM 2092 O O . GLN A 1 261 ? -13.959 -10.581 -3.517 1.00 85.69 261 GLN A O 1
ATOM 2097 N N . ALA A 1 262 ? -13.269 -12.007 -1.934 1.00 86.62 262 ALA A N 1
ATOM 2098 C CA . ALA A 1 262 ? -14.521 -12.749 -1.835 1.00 86.62 262 ALA A CA 1
ATOM 2099 C C . ALA A 1 262 ? -15.614 -12.019 -1.028 1.00 86.62 262 ALA A C 1
ATOM 2101 O O . ALA A 1 262 ? -16.691 -12.581 -0.834 1.00 86.62 262 ALA A O 1
ATOM 2102 N N . GLY A 1 263 ? -15.351 -10.811 -0.510 1.00 81.88 263 GLY A N 1
ATOM 2103 C CA . GLY A 1 263 ? -16.320 -10.037 0.273 1.00 81.88 263 GLY A CA 1
ATOM 2104 C C . GLY A 1 263 ? -16.654 -10.635 1.645 1.00 81.88 263 GLY A C 1
ATOM 2105 O O . GLY A 1 263 ? -17.647 -10.250 2.255 1.00 81.88 263 GLY A O 1
ATOM 2106 N N . ARG A 1 264 ? -15.837 -11.566 2.162 1.00 82.62 264 ARG A N 1
ATOM 2107 C CA . ARG A 1 264 ? -16.030 -12.177 3.495 1.00 82.62 264 ARG A CA 1
ATOM 2108 C C . ARG A 1 264 ? -15.679 -11.215 4.629 1.00 82.62 264 ARG A C 1
ATOM 2110 O O . ARG A 1 264 ? -16.049 -11.437 5.780 1.00 82.62 264 ARG A O 1
ATOM 2117 N N . ILE A 1 265 ? -14.931 -10.158 4.319 1.00 82.94 265 ILE A N 1
ATOM 2118 C CA . ILE A 1 265 ? -14.555 -9.107 5.261 1.00 82.94 265 ILE A CA 1
ATOM 2119 C C . ILE A 1 265 ? -15.336 -7.837 4.904 1.00 82.94 265 ILE A C 1
ATOM 2121 O O . ILE A 1 265 ? -15.184 -7.345 3.786 1.00 82.94 265 ILE A O 1
ATOM 2125 N N . PRO A 1 266 ? -16.130 -7.269 5.835 1.00 80.56 266 PRO A N 1
ATOM 2126 C CA . PRO A 1 266 ? -16.908 -6.065 5.567 1.00 80.56 266 PRO A CA 1
ATOM 2127 C C . PRO A 1 266 ? -16.035 -4.900 5.093 1.00 80.56 266 PRO A C 1
ATOM 2129 O O . PRO A 1 266 ? -14.964 -4.646 5.650 1.00 80.56 266 PRO A O 1
ATOM 2132 N N . THR A 1 267 ? -16.522 -4.125 4.124 1.00 76.56 267 THR A N 1
ATOM 2133 C CA . THR A 1 267 ? -15.790 -3.001 3.512 1.00 76.56 267 THR A CA 1
ATOM 2134 C C . THR A 1 267 ? -15.268 -1.992 4.541 1.00 76.56 267 THR A C 1
ATOM 2136 O O . THR A 1 267 ? -14.144 -1.503 4.416 1.00 76.56 267 THR A O 1
ATOM 2139 N N . ALA A 1 268 ? -16.030 -1.725 5.608 1.00 75.38 268 ALA A N 1
ATOM 2140 C CA . ALA A 1 268 ? -15.604 -0.856 6.707 1.00 75.38 268 ALA A CA 1
ATOM 2141 C C . ALA A 1 268 ? -14.355 -1.392 7.437 1.00 75.38 268 ALA A C 1
ATOM 2143 O O . ALA A 1 268 ? -13.443 -0.631 7.770 1.00 75.38 268 ALA A O 1
ATOM 2144 N N . VAL A 1 269 ? -14.271 -2.713 7.629 1.00 81.12 269 VAL A N 1
ATOM 2145 C CA . VAL A 1 269 ? -13.100 -3.379 8.214 1.00 81.12 269 VAL A CA 1
ATOM 2146 C C . VAL A 1 269 ? -11.919 -3.286 7.256 1.00 81.12 269 VAL A C 1
ATOM 2148 O O . VAL A 1 269 ? -10.831 -2.906 7.681 1.00 81.12 269 VAL A O 1
ATOM 2151 N N . VAL A 1 270 ? -12.125 -3.545 5.961 1.00 83.75 270 VAL A N 1
ATOM 2152 C CA . VAL A 1 270 ? -11.072 -3.409 4.937 1.00 83.75 270 VAL A CA 1
ATOM 2153 C C . VAL A 1 270 ? -10.511 -1.985 4.911 1.00 83.75 270 VAL A C 1
ATOM 2155 O O . VAL A 1 270 ? -9.293 -1.792 4.880 1.00 83.75 270 VAL A O 1
ATOM 2158 N N . ALA A 1 271 ? -11.376 -0.970 4.976 1.00 81.12 271 ALA A N 1
ATOM 2159 C CA . ALA A 1 271 ? -10.964 0.427 5.057 1.00 81.12 271 ALA A CA 1
ATOM 2160 C C . ALA A 1 271 ? -10.140 0.709 6.326 1.00 81.12 271 ALA A C 1
ATOM 2162 O O . ALA A 1 271 ? -9.123 1.407 6.254 1.00 81.12 271 ALA A O 1
ATOM 2163 N N . GLY A 1 272 ? -10.535 0.133 7.466 1.00 85.06 272 GLY A N 1
ATOM 2164 C CA . GLY A 1 272 ? -9.787 0.206 8.720 1.00 85.06 272 GLY A CA 1
ATOM 2165 C C . GLY A 1 272 ? -8.413 -0.468 8.648 1.00 85.06 272 GLY A C 1
ATOM 2166 O O . GLY A 1 272 ? -7.420 0.175 8.988 1.00 85.06 272 GLY A O 1
ATOM 2167 N N . LEU A 1 273 ? -8.324 -1.692 8.115 1.00 90.19 273 LEU A N 1
ATOM 2168 C CA . LEU A 1 273 ? -7.059 -2.407 7.883 1.00 90.19 273 LEU A CA 1
ATOM 2169 C C . LEU A 1 273 ? -6.114 -1.575 7.003 1.00 90.19 273 LEU A C 1
ATOM 2171 O O . LEU A 1 273 ? -4.974 -1.310 7.385 1.00 90.19 273 LEU A O 1
ATOM 2175 N N . LYS A 1 274 ? -6.609 -1.057 5.868 1.00 88.12 274 LYS A N 1
ATOM 2176 C CA . LYS A 1 274 ? -5.829 -0.175 4.981 1.00 88.12 274 LYS A CA 1
ATOM 2177 C C . LYS A 1 274 ? -5.379 1.105 5.694 1.00 88.12 274 LYS A C 1
ATOM 2179 O O . LYS A 1 274 ? -4.269 1.583 5.470 1.00 88.12 274 LYS A O 1
ATOM 2184 N N . ALA A 1 275 ? -6.214 1.689 6.555 1.00 87.31 275 ALA A N 1
ATOM 2185 C CA . ALA A 1 275 ? -5.842 2.866 7.337 1.00 87.31 275 ALA A CA 1
ATOM 2186 C C . ALA A 1 275 ? -4.750 2.563 8.378 1.00 87.31 275 ALA A C 1
ATOM 2188 O O . ALA A 1 275 ? -3.871 3.402 8.583 1.00 87.31 275 ALA A O 1
ATOM 2189 N N . ILE A 1 276 ? -4.780 1.384 9.006 1.00 91.69 276 ILE A N 1
ATOM 2190 C CA . ILE A 1 276 ? -3.732 0.921 9.923 1.00 91.69 276 ILE A CA 1
ATOM 2191 C C . ILE A 1 276 ? -2.403 0.775 9.177 1.00 91.69 276 ILE A C 1
ATOM 2193 O O . ILE A 1 276 ? -1.422 1.389 9.592 1.00 91.69 276 ILE A O 1
ATOM 2197 N N . ILE A 1 277 ? -2.389 0.074 8.038 1.00 93.62 277 ILE A N 1
ATOM 2198 C CA . ILE A 1 277 ? -1.182 -0.108 7.214 1.00 93.62 277 ILE A CA 1
ATOM 2199 C C . ILE A 1 277 ? -0.593 1.240 6.779 1.00 93.62 277 ILE A C 1
ATOM 2201 O O . ILE A 1 277 ? 0.605 1.469 6.931 1.00 93.62 277 ILE A O 1
ATOM 2205 N N . ARG A 1 278 ? -1.421 2.196 6.329 1.00 90.00 278 ARG A N 1
ATOM 2206 C CA . ARG A 1 278 ? -0.953 3.554 5.981 1.00 90.00 278 ARG A CA 1
ATOM 2207 C C . ARG A 1 278 ? -0.294 4.272 7.162 1.00 90.00 278 ARG A C 1
ATOM 2209 O O . ARG A 1 278 ? 0.754 4.892 6.995 1.00 90.00 278 ARG A O 1
ATOM 2216 N N . LYS A 1 279 ? -0.899 4.202 8.354 1.00 91.19 279 LYS A N 1
ATOM 2217 C CA . LYS A 1 279 ? -0.335 4.807 9.574 1.00 91.19 279 LYS A CA 1
ATOM 2218 C C . LYS A 1 279 ? 0.974 4.137 9.983 1.00 91.19 279 LYS A C 1
ATOM 2220 O O . LYS A 1 279 ? 1.885 4.844 10.408 1.00 91.19 279 LYS A O 1
ATOM 2225 N N . ALA A 1 280 ? 1.055 2.816 9.850 1.00 94.69 280 ALA A N 1
ATOM 2226 C CA . ALA A 1 280 ? 2.240 2.037 10.177 1.00 94.69 280 ALA A CA 1
ATOM 2227 C C . ALA A 1 280 ? 3.394 2.364 9.217 1.00 94.69 280 ALA A C 1
ATOM 2229 O O . ALA A 1 280 ? 4.452 2.772 9.677 1.00 94.69 280 ALA A O 1
ATOM 2230 N N . ASN A 1 281 ? 3.153 2.371 7.902 1.00 91.31 281 ASN A N 1
ATOM 2231 C CA . ASN A 1 281 ? 4.145 2.799 6.908 1.00 91.31 281 ASN A CA 1
ATOM 2232 C C . ASN A 1 281 ? 4.653 4.227 7.153 1.00 91.31 281 ASN A C 1
ATOM 2234 O O . ASN A 1 281 ? 5.833 4.515 6.981 1.00 91.31 281 ASN A O 1
ATOM 2238 N N . HIS A 1 282 ? 3.784 5.143 7.586 1.00 90.69 282 HIS A N 1
ATOM 2239 C CA . HIS A 1 282 ? 4.208 6.497 7.941 1.00 90.69 282 HIS A CA 1
ATOM 2240 C C . HIS A 1 282 ? 5.049 6.549 9.230 1.00 90.69 282 HIS A C 1
ATOM 2242 O O . HIS A 1 282 ? 5.942 7.388 9.334 1.00 90.69 282 HIS A O 1
ATOM 2248 N N . ALA A 1 283 ? 4.780 5.685 10.214 1.00 92.25 283 ALA A N 1
ATOM 2249 C CA . ALA A 1 283 ? 5.630 5.554 11.396 1.00 92.25 283 ALA A CA 1
ATOM 2250 C C . ALA A 1 283 ? 6.999 4.958 11.031 1.00 92.25 283 ALA A C 1
ATOM 2252 O O . ALA A 1 283 ? 8.012 5.532 11.420 1.00 92.25 283 ALA A O 1
ATOM 2253 N N . LEU A 1 284 ? 7.023 3.908 10.203 1.00 91.75 284 LEU A N 1
ATOM 2254 C CA . LEU A 1 284 ? 8.246 3.264 9.719 1.00 91.75 284 LEU A CA 1
ATOM 2255 C C . LEU A 1 284 ? 9.141 4.242 8.947 1.00 91.75 284 LEU A C 1
ATOM 2257 O O . LEU A 1 284 ? 10.317 4.375 9.258 1.00 91.75 284 LEU A O 1
ATOM 2261 N N . LYS A 1 285 ? 8.572 5.041 8.033 1.00 90.44 285 LYS A N 1
ATOM 2262 C CA . LYS A 1 285 ? 9.322 6.095 7.322 1.00 90.44 285 LYS A CA 1
ATOM 2263 C C . LYS A 1 285 ? 9.989 7.100 8.266 1.00 90.44 285 LYS A C 1
ATOM 2265 O O . LYS A 1 285 ? 11.054 7.623 7.960 1.00 90.44 285 LYS A O 1
ATOM 2270 N N . LYS A 1 286 ? 9.357 7.411 9.403 1.00 91.31 286 LYS A N 1
ATOM 2271 C CA . LYS A 1 286 ? 9.937 8.315 10.408 1.00 91.31 286 LYS A CA 1
ATOM 2272 C C . LYS A 1 286 ? 11.043 7.650 11.215 1.00 91.31 286 LYS A C 1
ATOM 2274 O O . LYS A 1 286 ? 11.993 8.345 11.547 1.00 91.31 286 LYS A O 1
ATOM 2279 N N . ILE A 1 287 ? 10.893 6.366 11.535 1.00 91.94 287 ILE A N 1
ATOM 2280 C CA . ILE A 1 287 ? 11.930 5.562 12.193 1.00 91.94 287 ILE A CA 1
ATOM 2281 C C . ILE A 1 287 ? 13.172 5.544 11.301 1.00 91.94 287 ILE A C 1
ATOM 2283 O O . ILE A 1 287 ? 14.187 6.113 11.689 1.00 91.94 287 ILE A O 1
ATOM 2287 N N . GLN A 1 288 ? 13.017 5.092 10.053 1.00 89.62 288 GLN A N 1
ATOM 2288 C CA . GLN A 1 288 ? 14.089 5.038 9.056 1.00 89.62 288 GLN A CA 1
ATOM 2289 C C . GLN A 1 288 ? 14.783 6.393 8.873 1.00 89.62 288 GLN A C 1
ATOM 2291 O O . GLN A 1 288 ? 16.003 6.474 8.859 1.00 89.62 288 GLN A O 1
ATOM 2296 N N . HIS A 1 289 ? 14.026 7.493 8.796 1.00 89.75 289 HIS A N 1
ATOM 2297 C CA . HIS A 1 289 ? 14.621 8.828 8.682 1.00 89.75 289 HIS A CA 1
ATOM 2298 C C . HIS A 1 289 ? 15.478 9.211 9.904 1.00 89.75 289 HIS A C 1
ATOM 2300 O O . HIS A 1 289 ? 16.488 9.897 9.755 1.00 89.75 289 HIS A O 1
ATOM 2306 N N . ILE A 1 290 ? 15.057 8.862 11.124 1.00 89.31 290 ILE A N 1
ATOM 2307 C CA . ILE A 1 290 ? 15.844 9.157 12.331 1.00 89.31 290 ILE A CA 1
ATOM 2308 C C . ILE A 1 290 ? 17.099 8.283 12.349 1.00 89.31 290 ILE A C 1
ATOM 2310 O O . ILE A 1 290 ? 18.181 8.805 12.598 1.00 89.31 290 ILE A O 1
ATOM 2314 N N . GLU A 1 291 ? 16.960 6.996 12.036 1.00 88.06 291 GLU A N 1
ATOM 2315 C CA . GLU A 1 291 ? 18.060 6.029 11.994 1.00 88.06 291 GLU A CA 1
ATOM 2316 C C . GLU A 1 291 ? 19.118 6.415 10.961 1.00 88.06 291 GLU A C 1
ATOM 2318 O O . GLU A 1 291 ? 20.270 6.614 11.337 1.00 88.06 291 GLU A O 1
ATOM 2323 N N . SER A 1 292 ? 18.734 6.661 9.704 1.00 86.81 292 SER A N 1
ATOM 2324 C CA . SER A 1 292 ? 19.681 7.067 8.656 1.00 86.81 292 SER A CA 1
ATOM 2325 C C . SER A 1 292 ? 20.411 8.366 9.012 1.00 86.81 292 SER A C 1
ATOM 2327 O O . SER A 1 292 ? 21.623 8.469 8.843 1.00 86.81 292 SER A O 1
ATOM 2329 N N . ARG A 1 293 ? 19.707 9.351 9.590 1.00 85.00 293 ARG A N 1
ATOM 2330 C CA . ARG A 1 293 ? 20.331 10.605 10.049 1.00 85.00 293 ARG A CA 1
ATOM 2331 C C . ARG A 1 293 ? 21.356 10.382 11.168 1.00 85.00 293 ARG A C 1
ATOM 2333 O O . ARG A 1 293 ? 22.274 11.186 11.318 1.00 85.00 293 ARG A O 1
ATOM 2340 N N . ASN A 1 294 ? 21.186 9.348 11.985 1.00 81.56 294 ASN A N 1
ATOM 2341 C CA . ASN A 1 294 ? 22.121 9.015 13.057 1.00 81.56 294 ASN A CA 1
ATOM 2342 C C . ASN A 1 294 ? 23.305 8.195 12.541 1.00 81.56 294 ASN A C 1
ATOM 2344 O O . ASN A 1 294 ? 24.433 8.458 12.948 1.00 81.56 294 ASN A O 1
ATOM 2348 N N . GLU A 1 295 ? 23.078 7.278 11.601 1.00 80.38 295 GLU A N 1
ATOM 2349 C CA . GLU A 1 295 ? 24.145 6.540 10.913 1.00 80.38 295 GLU A CA 1
ATOM 2350 C C . GLU A 1 295 ? 25.115 7.487 10.190 1.00 80.38 295 GLU A C 1
ATOM 2352 O O . GLU A 1 295 ? 26.333 7.324 10.282 1.00 80.38 295 GLU A O 1
ATOM 2357 N N . GLU A 1 296 ? 24.592 8.538 9.547 1.00 80.69 296 GLU A N 1
ATOM 2358 C CA . GLU A 1 296 ? 25.390 9.584 8.890 1.00 80.69 296 GLU A CA 1
ATOM 2359 C C . GLU A 1 296 ? 26.319 10.351 9.851 1.00 80.69 296 GLU A C 1
ATOM 2361 O O . GLU A 1 296 ? 27.323 10.918 9.417 1.00 80.69 296 GLU A O 1
ATOM 2366 N N . GLN A 1 297 ? 26.018 10.372 11.155 1.00 76.25 297 GLN A N 1
ATOM 2367 C CA . GLN A 1 297 ? 26.814 11.081 12.167 1.00 76.25 297 GLN A CA 1
ATOM 2368 C C . GLN A 1 297 ? 27.988 10.248 12.712 1.00 76.25 297 GLN A C 1
ATOM 2370 O O . GLN A 1 297 ? 28.840 10.785 13.423 1.00 76.25 297 GLN A O 1
ATOM 2375 N N . GLY A 1 298 ? 28.094 8.978 12.305 1.00 73.44 298 GLY A N 1
ATOM 2376 C CA . GLY A 1 298 ? 29.201 8.080 12.633 1.00 73.44 298 GLY A CA 1
ATOM 2377 C C . GLY A 1 298 ? 29.016 7.304 13.941 1.00 73.44 298 GLY A C 1
ATOM 2378 O O . GLY A 1 298 ? 28.233 7.670 14.810 1.00 73.44 298 GLY A O 1
ATOM 2379 N N . ALA A 1 299 ? 29.777 6.214 14.089 1.00 67.69 299 ALA A N 1
ATOM 2380 C CA . ALA A 1 299 ? 29.620 5.234 15.173 1.00 67.69 299 ALA A CA 1
ATOM 2381 C C . ALA A 1 299 ? 29.873 5.777 16.598 1.00 67.69 299 ALA A C 1
ATOM 2383 O O . ALA A 1 299 ? 29.419 5.168 17.562 1.00 67.69 299 ALA A O 1
ATOM 2384 N N . ASP A 1 300 ? 30.569 6.912 16.727 1.00 71.25 300 ASP A N 1
ATOM 2385 C CA . ASP A 1 300 ? 30.859 7.568 18.013 1.00 71.25 300 ASP A CA 1
ATOM 2386 C C . ASP A 1 300 ? 29.789 8.609 18.411 1.00 71.25 300 ASP A C 1
ATOM 2388 O O . ASP A 1 300 ? 29.925 9.281 19.437 1.00 71.25 300 ASP A O 1
ATOM 2392 N N . PHE A 1 301 ? 28.734 8.788 17.606 1.00 74.56 301 PHE A N 1
ATOM 2393 C CA . PHE A 1 301 ? 27.656 9.729 17.899 1.00 74.56 301 PHE A CA 1
ATOM 2394 C C . PHE A 1 301 ? 26.659 9.140 18.905 1.00 74.56 301 PHE A C 1
ATOM 2396 O O . PHE A 1 301 ? 25.940 8.181 18.619 1.00 74.56 301 PHE A O 1
ATOM 2403 N N . GLU A 1 302 ? 26.570 9.750 20.088 1.00 77.12 302 GLU A N 1
ATOM 2404 C CA . GLU A 1 302 ? 25.494 9.459 21.034 1.00 77.12 302 GLU A CA 1
ATOM 2405 C C . GLU A 1 302 ? 24.193 10.120 20.565 1.00 77.12 302 GLU A C 1
ATOM 2407 O O . GLU A 1 302 ? 24.080 11.346 20.490 1.00 77.12 302 GLU A O 1
ATOM 2412 N N . MET A 1 303 ? 23.194 9.291 20.262 1.00 79.81 303 MET A N 1
ATOM 2413 C CA . MET A 1 303 ? 21.876 9.738 19.822 1.00 79.81 303 MET A CA 1
ATOM 2414 C C . MET A 1 303 ? 21.222 10.662 20.864 1.00 79.81 303 MET A C 1
ATOM 2416 O O . MET A 1 303 ? 21.164 10.327 22.050 1.00 79.81 303 MET A O 1
ATOM 2420 N N . ASP A 1 304 ? 20.688 11.810 20.424 1.00 84.38 304 ASP A N 1
ATOM 2421 C CA . ASP A 1 304 ? 20.004 12.759 21.314 1.00 84.38 304 ASP A CA 1
ATOM 2422 C C . ASP A 1 304 ? 18.860 12.052 22.061 1.00 84.38 304 ASP A C 1
ATOM 2424 O O . ASP A 1 304 ? 18.081 11.287 21.484 1.00 84.38 304 ASP A O 1
ATOM 2428 N N . GLN A 1 305 ? 18.702 12.357 23.349 1.00 86.94 305 GLN A N 1
ATOM 2429 C CA . GLN A 1 305 ? 17.634 11.827 24.195 1.00 86.94 305 GLN A CA 1
ATOM 2430 C C . GLN A 1 305 ? 16.244 12.061 23.578 1.00 86.94 305 GLN A C 1
ATOM 2432 O O . GLN A 1 305 ? 15.327 11.260 23.777 1.00 86.94 305 GLN A O 1
ATOM 2437 N N . LYS A 1 306 ? 16.074 13.146 22.811 1.00 88.50 306 LYS A N 1
ATOM 2438 C CA . LYS A 1 306 ? 14.835 13.421 22.067 1.00 88.50 306 LYS A CA 1
ATOM 2439 C C . LYS A 1 306 ? 14.581 12.412 20.953 1.00 88.50 306 LYS A C 1
ATOM 2441 O O . LYS A 1 306 ? 13.446 11.956 20.823 1.00 88.50 306 LYS A O 1
ATOM 2446 N N . ASP A 1 307 ? 15.610 12.058 20.190 1.00 89.31 307 ASP A N 1
ATOM 2447 C CA . ASP A 1 307 ? 15.512 11.085 19.103 1.00 89.31 307 ASP A CA 1
ATOM 2448 C C . ASP A 1 307 ? 15.255 9.684 19.667 1.00 89.31 307 ASP A C 1
ATOM 2450 O O . ASP A 1 307 ? 14.349 9.001 19.194 1.00 89.31 307 ASP A O 1
ATOM 2454 N N . VAL A 1 308 ? 15.930 9.311 20.764 1.00 91.19 308 VAL A N 1
ATOM 2455 C CA . VAL A 1 308 ? 15.657 8.068 21.515 1.00 91.19 308 VAL A CA 1
ATOM 2456 C C . VAL A 1 308 ? 14.192 8.005 21.961 1.00 91.19 308 VAL A C 1
ATOM 2458 O O . VAL A 1 308 ? 13.497 7.017 21.719 1.00 91.19 308 VAL A O 1
ATOM 2461 N N . ALA A 1 309 ? 13.684 9.068 22.593 1.00 91.31 309 ALA A N 1
ATOM 2462 C CA . ALA A 1 309 ? 12.299 9.119 23.057 1.00 91.31 309 ALA A CA 1
ATOM 2463 C C . ALA A 1 309 ? 11.291 9.088 21.893 1.00 91.31 309 ALA A C 1
ATOM 2465 O O . ALA A 1 309 ? 10.207 8.506 22.016 1.00 91.31 309 ALA A O 1
ATOM 2466 N N . GLN A 1 310 ? 11.632 9.712 20.763 1.00 93.12 310 GLN A N 1
ATOM 2467 C CA . GLN A 1 310 ? 10.805 9.712 19.564 1.00 93.12 310 GLN A CA 1
ATOM 2468 C C . GLN A 1 310 ? 10.762 8.331 18.901 1.00 93.12 310 GLN A C 1
ATOM 2470 O O . GLN A 1 310 ? 9.663 7.877 18.582 1.00 93.12 310 GLN A O 1
ATOM 2475 N N . LEU A 1 311 ? 11.904 7.655 18.746 1.00 93.19 311 LEU A N 1
ATOM 2476 C CA . LEU A 1 311 ? 11.985 6.278 18.251 1.00 93.19 311 LEU A CA 1
ATOM 2477 C C . LEU A 1 311 ? 11.166 5.341 19.133 1.00 93.19 311 LEU A C 1
ATOM 2479 O O . LEU A 1 311 ? 10.250 4.686 18.641 1.00 93.19 311 LEU A O 1
ATOM 2483 N N . PHE A 1 312 ? 11.378 5.376 20.452 1.00 93.06 312 PHE A N 1
ATOM 2484 C CA . PHE A 1 312 ? 10.609 4.565 21.399 1.00 93.06 312 PHE A CA 1
ATOM 2485 C C . PHE A 1 312 ? 9.091 4.759 21.241 1.00 93.06 312 PHE A C 1
ATOM 2487 O O . PHE A 1 312 ? 8.315 3.802 21.234 1.00 93.06 312 PHE A O 1
ATOM 2494 N N . LYS A 1 313 ? 8.642 6.009 21.064 1.00 94.19 313 LYS A N 1
ATOM 2495 C CA . LYS A 1 313 ? 7.225 6.314 20.826 1.00 94.19 313 LYS A CA 1
ATOM 2496 C C . LYS A 1 313 ? 6.722 5.748 19.493 1.00 94.19 313 LYS A C 1
ATOM 2498 O O . LYS A 1 313 ? 5.568 5.322 19.432 1.00 94.19 313 LYS A O 1
ATOM 2503 N N . LEU A 1 314 ? 7.541 5.778 18.442 1.00 94.12 314 LEU A N 1
ATOM 2504 C CA . LEU A 1 314 ? 7.188 5.265 17.118 1.00 94.12 314 LEU A CA 1
ATOM 2505 C C . LEU A 1 314 ? 7.113 3.731 17.106 1.00 94.12 314 LEU A C 1
ATOM 2507 O O . LEU A 1 314 ? 6.102 3.214 16.635 1.00 94.12 314 LEU A O 1
ATOM 2511 N N . HIS A 1 315 ? 8.074 3.019 17.705 1.00 93.44 315 HIS A N 1
ATOM 2512 C CA . HIS A 1 315 ? 8.013 1.553 17.836 1.00 93.44 315 HIS A CA 1
ATOM 2513 C C . HIS A 1 315 ? 6.799 1.115 18.666 1.00 93.44 315 HIS A C 1
ATOM 2515 O O . HIS A 1 315 ? 5.995 0.303 18.214 1.00 93.44 315 HIS A O 1
ATOM 2521 N N . LYS A 1 316 ? 6.538 1.766 19.810 1.00 92.62 316 LYS A N 1
ATOM 2522 C CA . LYS A 1 316 ? 5.317 1.510 20.598 1.00 92.62 316 LYS A CA 1
ATOM 2523 C C . LYS A 1 316 ? 4.031 1.771 19.801 1.00 92.62 316 LYS A C 1
ATOM 2525 O O . LYS A 1 316 ? 3.005 1.118 20.002 1.00 92.62 316 LYS A O 1
ATOM 2530 N N . GLN A 1 317 ? 4.044 2.765 18.911 1.00 93.81 317 GLN A N 1
ATOM 2531 C CA . GLN A 1 317 ? 2.916 3.020 18.022 1.00 93.81 317 GLN A CA 1
ATOM 2532 C C . GLN A 1 317 ? 2.752 1.898 16.985 1.00 93.81 317 GLN A C 1
ATOM 2534 O O . GLN A 1 317 ? 1.610 1.528 16.709 1.00 93.81 317 GLN A O 1
ATOM 2539 N N . LEU A 1 318 ? 3.843 1.361 16.429 1.00 93.94 318 LEU A N 1
ATOM 2540 C CA . LEU A 1 318 ? 3.807 0.218 15.513 1.00 93.94 318 LEU A CA 1
ATOM 2541 C C . LEU A 1 318 ? 3.234 -1.031 16.189 1.00 93.94 318 LEU A C 1
ATOM 2543 O O . LEU A 1 318 ? 2.299 -1.613 15.643 1.00 93.94 318 LEU A O 1
ATOM 2547 N N . GLU A 1 319 ? 3.676 -1.369 17.402 1.00 93.38 319 GLU A N 1
ATOM 2548 C CA . GLU A 1 319 ? 3.126 -2.494 18.179 1.00 93.38 319 GLU A CA 1
ATOM 2549 C C . GLU A 1 319 ? 1.612 -2.360 18.393 1.00 93.38 319 GLU A C 1
ATOM 2551 O O . GLU A 1 319 ? 0.847 -3.302 18.175 1.00 93.38 319 GLU A O 1
ATOM 2556 N N . LYS A 1 320 ? 1.144 -1.158 18.760 1.00 92.69 320 LYS A N 1
ATOM 2557 C CA . LYS A 1 320 ? -0.292 -0.889 18.927 1.00 92.69 320 LYS A CA 1
ATOM 2558 C C . LYS A 1 320 ? -1.060 -1.054 17.615 1.00 92.69 320 LYS A C 1
ATOM 2560 O O . LYS A 1 320 ? -2.172 -1.580 17.620 1.00 92.69 320 LYS A O 1
ATOM 2565 N N . LEU A 1 321 ? -0.505 -0.567 16.505 1.00 93.44 321 LEU A N 1
ATOM 2566 C CA . LEU A 1 321 ? -1.124 -0.684 15.183 1.00 93.44 321 LEU A CA 1
ATOM 2567 C C . LEU A 1 321 ? -1.188 -2.145 14.728 1.00 93.44 321 LEU A C 1
ATOM 2569 O O . LEU A 1 321 ? -2.229 -2.558 14.224 1.00 93.44 321 LEU A O 1
ATOM 2573 N N . LYS A 1 322 ? -0.135 -2.930 14.973 1.00 93.88 322 LYS A N 1
ATOM 2574 C CA . LYS A 1 322 ? -0.117 -4.374 14.731 1.00 93.88 322 LYS A CA 1
ATOM 2575 C C . LYS A 1 322 ? -1.205 -5.084 15.535 1.00 93.88 322 LYS A C 1
ATOM 2577 O O . LYS A 1 322 ? -2.032 -5.770 14.949 1.00 93.88 322 LYS A O 1
ATOM 2582 N N . ALA A 1 323 ? -1.276 -4.859 16.849 1.00 91.50 323 ALA A N 1
ATOM 2583 C CA . ALA A 1 323 ? -2.296 -5.485 17.693 1.00 91.50 323 ALA A CA 1
ATOM 2584 C C . ALA A 1 323 ? -3.724 -5.162 17.212 1.00 91.50 323 ALA A C 1
ATOM 2586 O O . ALA A 1 323 ? -4.588 -6.034 17.164 1.00 91.50 323 ALA A O 1
ATOM 2587 N N . GLN A 1 324 ? -3.965 -3.916 16.785 1.00 89.94 324 GLN A N 1
ATOM 2588 C CA . GLN A 1 324 ? -5.239 -3.523 16.174 1.00 89.94 324 GLN A CA 1
ATOM 2589 C C . GLN A 1 324 ? -5.496 -4.234 14.840 1.00 89.94 324 GLN A C 1
ATOM 2591 O O . GLN A 1 324 ? -6.624 -4.651 14.582 1.00 89.94 324 GLN A O 1
ATOM 2596 N N . PHE A 1 325 ? -4.475 -4.383 13.995 1.00 92.38 325 PHE A N 1
ATOM 2597 C CA . PHE A 1 325 ? -4.583 -5.118 12.736 1.00 92.38 325 PHE A CA 1
ATOM 2598 C C . PHE A 1 325 ? -4.925 -6.591 12.978 1.00 92.38 325 PHE A C 1
ATOM 2600 O O . PHE A 1 325 ? -5.840 -7.121 12.350 1.00 92.38 325 PHE A O 1
ATOM 2607 N N . ASP A 1 326 ? -4.241 -7.229 13.927 1.00 90.56 326 ASP A N 1
ATOM 2608 C CA . ASP A 1 326 ? -4.435 -8.632 14.289 1.00 90.56 326 ASP A CA 1
ATOM 2609 C C . ASP A 1 326 ? -5.819 -8.903 14.884 1.00 90.56 326 ASP A C 1
ATOM 2611 O O . ASP A 1 326 ? -6.436 -9.926 14.602 1.00 90.56 326 ASP A O 1
ATOM 2615 N N . MET A 1 327 ? -6.354 -7.952 15.641 1.00 86.56 327 MET A N 1
ATOM 2616 C CA . MET A 1 327 ? -7.723 -8.013 16.142 1.00 86.56 327 MET A CA 1
ATOM 2617 C C . MET A 1 327 ? -8.754 -7.854 15.016 1.00 86.56 327 MET A C 1
ATOM 2619 O O . MET A 1 327 ? -9.774 -8.533 15.005 1.00 86.56 327 MET A O 1
ATOM 2623 N N . MET A 1 328 ? -8.496 -6.976 14.040 1.00 84.44 328 MET A N 1
ATOM 2624 C CA . MET A 1 328 ? -9.413 -6.743 12.920 1.00 84.44 328 MET A CA 1
ATOM 2625 C C . MET A 1 328 ? -9.375 -7.854 11.864 1.00 84.44 328 MET A C 1
ATOM 2627 O O . MET A 1 328 ? -10.391 -8.078 11.198 1.00 84.44 328 MET A O 1
ATOM 2631 N N . LYS A 1 329 ? -8.234 -8.530 11.673 1.00 84.50 329 LYS A N 1
ATOM 2632 C CA . LYS A 1 329 ? -8.096 -9.620 10.691 1.00 84.50 329 LYS A CA 1
ATOM 2633 C C . LYS A 1 329 ? -8.838 -10.882 11.138 1.00 84.50 329 LYS A C 1
ATOM 2635 O O . LYS A 1 329 ? -9.443 -11.542 10.299 1.00 84.50 329 LYS A O 1
ATOM 2640 N N . ASP A 1 330 ? -8.825 -11.187 12.434 1.00 84.94 330 ASP A N 1
ATOM 2641 C CA . ASP A 1 330 ? -9.459 -12.378 12.992 1.00 84.94 330 ASP A CA 1
ATOM 2642 C C . ASP A 1 330 ? -10.980 -12.158 13.135 1.00 84.94 330 ASP A C 1
ATOM 2644 O O . ASP A 1 330 ? -11.393 -11.207 13.801 1.00 84.94 330 ASP A O 1
ATOM 2648 N N . PRO A 1 331 ? -11.838 -12.990 12.511 1.00 78.75 331 PRO A N 1
ATOM 2649 C CA . PRO A 1 331 ? -13.289 -12.830 12.596 1.00 78.75 331 PRO A CA 1
ATOM 2650 C C . PRO A 1 331 ? -13.838 -12.880 14.028 1.00 78.75 331 PRO A C 1
ATOM 2652 O O . PRO A 1 331 ? -14.729 -12.101 14.356 1.00 78.75 331 PRO A O 1
ATOM 2655 N N . ILE A 1 332 ? -13.287 -13.755 14.876 1.00 78.38 332 ILE A N 1
ATOM 2656 C CA . ILE A 1 332 ? -13.724 -13.948 16.262 1.00 78.38 332 ILE A CA 1
ATOM 2657 C C . ILE A 1 332 ? -13.264 -12.763 17.107 1.00 78.38 332 ILE A C 1
ATOM 2659 O O . ILE A 1 332 ? -14.059 -12.179 17.837 1.00 78.38 332 ILE A O 1
ATOM 2663 N N . LEU A 1 333 ? -11.993 -12.361 16.998 1.00 76.31 333 LEU A N 1
ATOM 2664 C CA . LEU A 1 333 ? -11.499 -11.206 17.761 1.00 76.31 333 LEU A CA 1
ATOM 2665 C C . LEU A 1 333 ? -12.150 -9.903 17.310 1.00 76.31 333 LEU A C 1
ATOM 2667 O O . LEU A 1 333 ? -12.366 -9.021 18.136 1.00 76.31 333 LEU A O 1
ATOM 2671 N N . ARG A 1 334 ? -12.503 -9.781 16.030 1.00 78.88 334 ARG A N 1
ATOM 2672 C CA . ARG A 1 334 ? -13.279 -8.651 15.522 1.00 78.88 334 ARG A CA 1
ATOM 2673 C C . ARG A 1 334 ? -14.635 -8.578 16.212 1.00 78.88 334 ARG A C 1
ATOM 2675 O O . ARG A 1 334 ? -14.995 -7.506 16.687 1.00 78.88 334 ARG A O 1
ATOM 2682 N N . GLU A 1 335 ? -15.346 -9.697 16.301 1.00 65.62 335 GLU A N 1
ATOM 2683 C CA . GLU A 1 335 ? -16.623 -9.790 17.011 1.00 65.62 335 GLU A CA 1
ATOM 2684 C C . GLU A 1 335 ? -16.456 -9.477 18.509 1.00 65.62 335 GLU A C 1
ATOM 2686 O O . GLU A 1 335 ? -17.210 -8.680 19.058 1.00 65.62 335 GLU A O 1
ATOM 2691 N N . ILE A 1 336 ? -15.400 -9.984 19.155 1.00 63.34 336 ILE A N 1
ATOM 2692 C CA . ILE A 1 336 ? -15.097 -9.705 20.569 1.00 63.34 336 ILE A CA 1
ATOM 2693 C C . ILE A 1 336 ? -14.722 -8.237 20.806 1.00 63.34 336 ILE A C 1
ATOM 2695 O O . ILE A 1 336 ? -15.175 -7.657 21.779 1.00 63.34 336 ILE A O 1
ATOM 2699 N N . SER A 1 337 ? -13.947 -7.605 19.923 1.00 55.41 337 SER A N 1
ATOM 2700 C CA . SER A 1 337 ? -13.499 -6.206 20.061 1.00 55.41 337 SER A CA 1
ATOM 2701 C C . SER A 1 337 ? -14.618 -5.171 19.978 1.00 55.41 337 SER A C 1
ATOM 2703 O O . SER A 1 337 ? -14.448 -4.015 20.365 1.00 55.41 337 SER A O 1
ATOM 2705 N N . VAL A 1 338 ? -15.752 -5.591 19.426 1.00 50.47 338 VAL A N 1
ATOM 2706 C CA . VAL A 1 338 ? -16.985 -4.820 19.353 1.00 50.47 338 VAL A CA 1
ATOM 2707 C C . VAL A 1 338 ? -17.767 -4.921 20.656 1.00 50.47 338 VAL A C 1
ATOM 2709 O O . VAL A 1 338 ? -18.466 -3.971 21.002 1.00 50.47 338 VAL A O 1
ATOM 2712 N N . TYR A 1 339 ? -17.642 -6.029 21.389 1.00 41.94 339 TYR A N 1
ATOM 2713 C CA . TYR A 1 339 ? -18.117 -6.101 22.760 1.00 41.94 339 TYR A CA 1
ATOM 2714 C C . TYR A 1 339 ? -17.126 -5.322 23.624 1.00 41.94 339 TYR A C 1
ATOM 2716 O O . TYR A 1 339 ? -15.983 -5.753 23.780 1.00 41.94 339 TYR A O 1
ATOM 2724 N N . PRO A 1 340 ? -17.514 -4.177 24.211 1.00 40.25 340 PRO A N 1
ATOM 2725 C CA . PRO A 1 340 ? -16.709 -3.626 25.280 1.00 40.25 340 PRO A CA 1
ATOM 2726 C C . PRO A 1 340 ? -16.595 -4.732 26.326 1.00 40.25 340 PRO A C 1
ATOM 2728 O O . PRO A 1 340 ? -17.615 -5.240 26.806 1.00 40.25 340 PRO A O 1
ATOM 2731 N N . SER A 1 341 ? -15.370 -5.148 26.644 1.00 37.66 341 SER A N 1
ATOM 2732 C CA . SER A 1 341 ? -15.114 -5.927 27.844 1.00 37.66 341 SER A CA 1
ATOM 2733 C C . SER A 1 341 ? -15.807 -5.179 28.977 1.00 37.66 341 SER A C 1
ATOM 2735 O O . SER A 1 341 ? -15.442 -4.042 29.277 1.00 37.66 341 SER A O 1
ATOM 2737 N N . GLN A 1 342 ? -16.831 -5.786 29.577 1.00 40.69 342 GLN A N 1
ATOM 2738 C CA . GLN A 1 342 ? -17.631 -5.183 30.652 1.00 40.69 342 GLN A CA 1
ATOM 2739 C C . GLN A 1 342 ? -16.783 -4.770 31.875 1.00 40.69 342 GLN A C 1
ATOM 2741 O O . GLN A 1 342 ? -17.292 -4.166 32.812 1.00 40.69 342 GLN A O 1
ATOM 2746 N N . GLU A 1 343 ? -15.488 -5.080 31.864 1.00 39.34 343 GLU A N 1
ATOM 2747 C CA . GLU A 1 343 ? -14.537 -4.835 32.937 1.00 39.34 343 GLU A CA 1
ATOM 2748 C C . GLU A 1 343 ? -13.931 -3.416 32.934 1.00 39.34 343 GLU A C 1
ATOM 2750 O O . GLU A 1 343 ? -13.501 -2.969 33.993 1.00 39.34 343 GLU A O 1
ATOM 2755 N N . GLU A 1 344 ? -13.937 -2.660 31.822 1.00 39.94 344 GLU A N 1
ATOM 2756 C CA . GLU A 1 344 ? -13.319 -1.311 31.796 1.00 39.94 344 GLU A CA 1
ATOM 2757 C C . GLU A 1 344 ? -14.277 -0.141 32.113 1.00 39.94 344 GLU A C 1
ATOM 2759 O O . GLU A 1 344 ? -13.822 0.987 32.300 1.00 39.94 344 GLU A O 1
ATOM 2764 N N . GLU A 1 345 ? -15.589 -0.373 32.250 1.00 39.94 345 GLU A N 1
ATOM 2765 C CA . GLU A 1 345 ? -16.572 0.696 32.532 1.00 39.94 345 GLU A CA 1
ATOM 2766 C C . GLU A 1 345 ? -17.297 0.575 33.887 1.00 39.94 345 GLU A C 1
ATOM 2768 O O . GLU A 1 345 ? -18.285 1.272 34.120 1.00 39.94 345 GLU A O 1
ATOM 2773 N N . MET A 1 346 ? -16.833 -0.264 34.819 1.00 36.41 346 MET A N 1
ATOM 2774 C CA . MET A 1 346 ? -17.609 -0.538 36.040 1.00 36.41 346 MET A CA 1
ATOM 2775 C C . MET A 1 346 ? -17.503 0.517 37.159 1.00 36.41 346 MET A C 1
ATOM 2777 O O . MET A 1 346 ? -18.058 0.289 38.227 1.00 36.41 346 MET A O 1
ATOM 2781 N N . ASP A 1 347 ? -16.847 1.669 36.963 1.00 38.44 347 ASP A N 1
ATOM 2782 C CA . ASP A 1 347 ? -16.652 2.606 38.091 1.00 38.44 347 ASP A CA 1
ATOM 2783 C C . ASP A 1 347 ? -16.919 4.093 37.812 1.00 38.44 347 ASP A C 1
ATOM 2785 O O . ASP A 1 347 ? -16.501 4.952 38.584 1.00 38.44 347 ASP A O 1
ATOM 2789 N N . THR A 1 348 ? -17.631 4.450 36.731 1.00 41.34 348 THR A N 1
ATOM 2790 C CA . THR A 1 348 ? -17.980 5.877 36.509 1.00 41.34 348 THR A CA 1
ATOM 2791 C C . THR A 1 348 ? -19.373 6.196 35.973 1.00 41.34 348 THR A C 1
ATOM 2793 O O . THR A 1 348 ? -19.731 7.376 35.939 1.00 41.34 348 THR A O 1
ATOM 2796 N N . LYS A 1 349 ? -20.202 5.219 35.588 1.00 48.41 349 LYS A N 1
ATOM 2797 C CA . LYS A 1 349 ? -21.547 5.519 35.073 1.00 48.41 349 LYS A CA 1
ATOM 2798 C C . LYS A 1 349 ? -22.586 5.372 36.182 1.00 48.41 349 LYS A C 1
ATOM 2800 O O . LYS A 1 349 ? -22.559 4.422 36.956 1.00 48.41 349 LYS A O 1
ATOM 2805 N N . GLY A 1 350 ? -23.449 6.382 36.295 1.00 56.50 350 GLY A N 1
ATOM 2806 C CA . GLY A 1 350 ? -24.574 6.404 37.226 1.00 56.50 350 GLY A CA 1
ATOM 2807 C C . GLY A 1 350 ? -25.589 5.284 36.951 1.00 56.50 350 GLY A C 1
ATOM 2808 O O . GLY A 1 350 ? -25.305 4.345 36.212 1.00 56.50 350 GLY A O 1
ATOM 2809 N N . PRO A 1 351 ? -26.787 5.343 37.548 1.00 62.00 351 PRO A N 1
ATOM 2810 C CA . PRO A 1 351 ? -27.765 4.270 37.394 1.00 62.00 351 PRO A CA 1
ATOM 2811 C C . PRO A 1 351 ? -28.173 4.084 35.916 1.00 62.00 351 PRO A C 1
ATOM 2813 O O . PRO A 1 351 ? -28.424 5.065 35.218 1.00 62.00 351 PRO A O 1
ATOM 2816 N N . HIS A 1 352 ? -28.216 2.826 35.450 1.00 76.88 352 HIS A N 1
ATOM 2817 C CA . HIS A 1 352 ? -28.472 2.456 34.047 1.00 76.88 352 HIS A CA 1
ATOM 2818 C C . HIS A 1 352 ? -29.838 2.951 33.565 1.00 76.88 352 HIS A C 1
ATOM 2820 O O . HIS A 1 352 ? -30.872 2.611 34.146 1.00 76.88 352 HIS A O 1
ATOM 2826 N N . ALA A 1 353 ? -29.842 3.720 32.478 1.00 77.44 353 ALA A N 1
ATOM 2827 C CA . ALA A 1 353 ? -31.055 4.183 31.823 1.00 77.44 353 ALA A CA 1
ATOM 2828 C C . ALA A 1 353 ? -31.444 3.260 30.666 1.00 77.44 353 ALA A C 1
ATOM 2830 O O . ALA A 1 353 ? -30.789 3.228 29.620 1.00 77.44 353 ALA A O 1
ATOM 2831 N N . LYS A 1 354 ? -32.554 2.542 30.848 1.00 80.12 354 LYS A N 1
ATOM 2832 C CA . LYS A 1 354 ? -33.123 1.634 29.844 1.00 80.12 354 LYS A CA 1
ATOM 2833 C C . LYS A 1 354 ? -33.749 2.377 28.662 1.00 80.12 354 LYS A C 1
ATOM 2835 O O . LYS A 1 354 ? -33.759 1.869 27.542 1.00 80.12 354 LYS A O 1
ATOM 2840 N N . VAL A 1 355 ? -34.266 3.586 28.903 1.00 82.12 355 VAL A N 1
ATOM 2841 C CA . VAL A 1 355 ? -34.819 4.457 27.859 1.00 82.12 355 VAL A CA 1
ATOM 2842 C C . VAL A 1 355 ? -33.796 5.531 27.506 1.00 82.12 355 VAL A C 1
ATOM 2844 O O . VAL A 1 355 ? -33.392 6.328 28.352 1.00 82.12 355 VAL A O 1
ATOM 2847 N N . LYS A 1 356 ? -33.393 5.578 26.238 1.00 86.31 356 LYS A N 1
ATOM 2848 C CA . LYS A 1 356 ? -32.413 6.541 25.727 1.00 86.31 356 LYS A CA 1
ATOM 2849 C C . LYS A 1 356 ? -33.074 7.444 24.696 1.00 86.31 356 LYS A C 1
ATOM 2851 O O . LYS A 1 356 ? -33.486 6.978 23.640 1.00 86.31 356 LYS A O 1
ATOM 2856 N N . VAL A 1 357 ? -33.176 8.739 24.983 1.00 85.56 357 VAL A N 1
ATOM 2857 C CA . VAL A 1 357 ? -33.786 9.735 24.090 1.00 85.56 357 VAL A CA 1
ATOM 2858 C C . VAL A 1 357 ? -32.692 10.501 23.356 1.00 85.56 357 VAL A C 1
ATOM 2860 O O . VAL A 1 357 ? -31.875 11.186 23.968 1.00 85.56 357 VAL A O 1
ATOM 2863 N N . VAL A 1 358 ? -32.677 10.410 22.031 1.00 85.50 358 VAL A N 1
ATOM 2864 C CA . VAL A 1 358 ? -31.693 11.074 21.177 1.00 85.50 358 VAL A CA 1
ATOM 2865 C C . VAL A 1 358 ? -32.284 12.359 20.625 1.00 85.50 358 VAL A C 1
ATOM 2867 O O . VAL A 1 358 ? -33.234 12.343 19.839 1.00 85.50 358 VAL A O 1
ATOM 2870 N N . ALA A 1 359 ? -31.676 13.476 21.009 1.00 81.56 359 ALA A N 1
ATOM 2871 C CA . ALA A 1 359 ? -32.079 14.802 20.586 1.00 81.56 359 ALA A CA 1
ATOM 2872 C C . ALA A 1 359 ? -30.898 15.517 19.929 1.00 81.56 359 ALA A C 1
ATOM 2874 O O . ALA A 1 359 ? -29.889 15.800 20.577 1.00 81.56 359 ALA A O 1
ATOM 2875 N N . ASN A 1 360 ? -31.035 15.833 18.641 1.00 73.38 360 ASN A N 1
ATOM 2876 C CA . ASN A 1 360 ? -30.107 16.750 17.989 1.00 73.38 360 ASN A CA 1
ATOM 2877 C C . ASN A 1 360 ? -30.416 18.194 18.444 1.00 73.38 360 ASN A C 1
ATOM 2879 O O . ASN A 1 360 ? -31.429 18.435 19.105 1.00 73.38 360 ASN A O 1
ATOM 2883 N N . ALA A 1 361 ? -29.560 19.168 18.131 1.00 71.12 361 ALA A N 1
ATOM 2884 C CA . ALA A 1 361 ? -29.790 20.558 18.537 1.00 71.12 361 ALA A CA 1
ATOM 2885 C C . ALA A 1 361 ? -31.104 21.107 17.935 1.00 71.12 361 ALA A C 1
ATOM 2887 O O . ALA A 1 361 ? -31.163 21.444 16.754 1.00 71.12 361 ALA A O 1
ATOM 2888 N N . LEU A 1 362 ? -32.153 21.195 18.760 1.00 70.81 362 LEU A N 1
ATOM 2889 C CA . LEU A 1 362 ? -33.493 21.660 18.393 1.00 70.81 362 LEU A CA 1
ATOM 2890 C C . LEU A 1 362 ? -33.834 22.976 19.115 1.00 70.81 362 LEU A C 1
ATOM 2892 O O . LEU A 1 362 ? -33.375 23.202 20.240 1.00 70.81 362 LEU A O 1
ATOM 2896 N N . PRO A 1 363 ? -34.675 23.844 18.523 1.00 77.38 363 PRO A N 1
ATOM 2897 C CA . PRO A 1 363 ? -35.273 24.968 19.236 1.00 77.38 363 PRO A CA 1
ATOM 2898 C C . PRO A 1 363 ? -36.031 24.502 20.489 1.00 77.38 363 PRO A C 1
ATOM 2900 O O . PRO A 1 363 ? -36.769 23.518 20.446 1.00 77.38 363 PRO A O 1
ATOM 2903 N N . ALA A 1 364 ? -35.913 25.246 21.594 1.00 75.31 364 ALA A N 1
ATOM 2904 C CA . ALA A 1 364 ? -36.497 24.870 22.890 1.00 75.31 364 ALA A CA 1
ATOM 2905 C C . ALA A 1 364 ? -38.016 24.608 22.841 1.00 75.31 364 ALA A C 1
ATOM 2907 O O . ALA A 1 364 ? -38.516 23.752 23.563 1.00 75.31 364 ALA A O 1
ATOM 2908 N N . VAL A 1 365 ? -38.741 25.315 21.968 1.00 79.75 365 VAL A N 1
ATOM 2909 C CA . VAL A 1 365 ? -40.190 25.135 21.777 1.00 79.75 365 VAL A CA 1
ATOM 2910 C C . VAL A 1 365 ? -40.510 23.755 21.198 1.00 79.75 365 VAL A C 1
ATOM 2912 O O . VAL A 1 365 ? -41.350 23.051 21.743 1.00 79.75 365 VAL A O 1
ATOM 2915 N N . GLN A 1 366 ? -39.775 23.327 20.170 1.00 73.88 366 GLN A N 1
ATOM 2916 C CA . GLN A 1 366 ? -39.949 22.007 19.550 1.00 73.88 366 GLN A CA 1
ATOM 2917 C C . GLN A 1 366 ? -39.541 20.887 20.511 1.00 73.88 366 GLN A C 1
ATOM 2919 O O . GLN A 1 366 ? -40.212 19.865 20.605 1.00 73.88 366 GLN A O 1
ATOM 2924 N N . MET A 1 367 ? -38.479 21.101 21.294 1.00 77.69 367 MET A N 1
ATOM 2925 C CA . MET A 1 367 ? -38.082 20.157 22.339 1.00 77.69 367 MET A CA 1
ATOM 2926 C C . MET A 1 367 ? -39.210 19.937 23.358 1.00 77.69 367 MET A C 1
ATOM 2928 O O . MET A 1 367 ? -39.511 18.797 23.693 1.00 77.69 367 MET A O 1
ATOM 2932 N N . MET A 1 368 ? -39.865 21.005 23.828 1.00 78.06 368 MET A N 1
ATOM 2933 C CA . MET A 1 368 ? -40.983 20.886 24.775 1.00 78.06 368 MET A CA 1
ATOM 2934 C C . MET A 1 368 ? -42.177 20.128 24.184 1.00 78.06 368 MET A C 1
ATOM 2936 O O . MET A 1 368 ? -42.765 19.302 24.877 1.00 78.06 368 MET A O 1
ATOM 2940 N N . GLU A 1 369 ? -42.512 20.368 22.915 1.00 80.06 369 GLU A N 1
ATOM 2941 C CA . GLU A 1 369 ? -43.591 19.653 22.219 1.00 80.06 369 GLU A CA 1
ATOM 2942 C C . GLU A 1 369 ? -43.293 18.152 22.102 1.00 80.06 369 GLU A C 1
ATOM 2944 O O . GLU A 1 369 ? -44.150 17.321 22.395 1.00 80.06 369 GLU A O 1
ATOM 2949 N N . HIS A 1 370 ? -42.063 17.782 21.746 1.00 79.06 370 HIS A N 1
ATOM 2950 C CA . HIS A 1 370 ? -41.665 16.378 21.641 1.00 79.06 370 HIS A CA 1
ATOM 2951 C C . HIS A 1 370 ? -41.577 15.675 23.001 1.00 79.06 370 HIS A C 1
ATOM 2953 O O . HIS A 1 370 ? -41.995 14.524 23.127 1.00 79.06 370 HIS A O 1
ATOM 2959 N N . LEU A 1 371 ? -41.095 16.367 24.039 1.00 77.69 371 LEU A N 1
ATOM 2960 C CA . LEU A 1 371 ? -41.080 15.847 25.409 1.00 77.69 371 LEU A CA 1
ATOM 2961 C C . LEU A 1 371 ? -42.494 15.628 25.972 1.00 77.69 371 LEU A C 1
ATOM 2963 O O . LEU A 1 371 ? -42.678 14.736 26.796 1.00 77.69 371 LEU A O 1
ATOM 2967 N N . ALA A 1 372 ? -43.498 16.383 25.515 1.00 80.38 372 ALA A N 1
ATOM 2968 C CA . ALA A 1 372 ? -44.890 16.186 25.923 1.00 80.38 372 ALA A CA 1
ATOM 2969 C C . ALA A 1 372 ? -45.514 14.894 25.361 1.00 80.38 372 ALA A C 1
ATOM 2971 O O . ALA A 1 372 ? -46.420 14.347 25.979 1.00 80.38 372 ALA A O 1
ATOM 2972 N N . MET A 1 373 ? -45.008 14.390 24.229 1.00 76.19 373 MET A N 1
ATOM 2973 C CA . MET A 1 373 ? -45.487 13.168 23.558 1.00 76.19 373 MET A CA 1
ATOM 2974 C C . MET A 1 373 ? -44.762 11.891 24.018 1.00 76.19 373 MET A C 1
ATOM 2976 O O . MET A 1 373 ? -45.179 10.777 23.704 1.00 76.19 373 MET A O 1
ATOM 2980 N N . LEU A 1 374 ? -43.645 12.042 24.735 1.00 77.50 374 LEU A N 1
ATOM 2981 C CA . LEU A 1 374 ? -42.827 10.934 25.236 1.00 77.50 374 LEU A CA 1
ATOM 2982 C C . LEU A 1 374 ? -43.583 9.985 26.182 1.00 77.50 374 LEU A C 1
ATOM 2984 O O . LEU A 1 374 ? -43.435 8.775 26.007 1.00 77.50 374 LEU A O 1
ATOM 2988 N N . PRO A 1 375 ? -44.397 10.472 27.142 1.00 78.12 375 PRO A N 1
ATOM 2989 C CA . PRO A 1 375 ? -45.161 9.607 28.038 1.00 78.12 375 PRO A CA 1
ATOM 2990 C C . PRO A 1 375 ? -46.096 8.650 27.292 1.00 78.12 375 PRO A C 1
ATOM 2992 O O . PRO A 1 375 ? -46.088 7.459 27.587 1.00 78.12 375 PRO A O 1
ATOM 2995 N N . ASP A 1 376 ? -46.820 9.139 26.282 1.00 76.94 376 ASP A N 1
ATOM 2996 C CA . ASP A 1 376 ? -47.762 8.329 25.498 1.00 76.94 376 ASP A CA 1
ATOM 2997 C C . ASP A 1 376 ? -47.043 7.218 24.716 1.00 76.94 376 ASP A C 1
ATOM 2999 O O . ASP A 1 376 ? -47.509 6.078 24.650 1.00 76.94 376 ASP A O 1
ATOM 3003 N N . LEU A 1 377 ? -45.870 7.529 24.147 1.00 72.75 377 LEU A N 1
ATOM 3004 C CA . LEU A 1 377 ? -45.049 6.538 23.452 1.00 72.75 377 LEU A CA 1
ATOM 3005 C C . LEU A 1 377 ? -44.488 5.506 24.434 1.00 72.75 377 LEU A C 1
ATOM 3007 O O . LEU A 1 377 ? -44.541 4.315 24.145 1.00 72.75 377 LEU A O 1
ATOM 3011 N N . ILE A 1 378 ? -43.989 5.932 25.595 1.00 72.94 378 ILE A N 1
ATOM 3012 C CA . ILE A 1 378 ? -43.467 5.021 26.621 1.00 72.94 378 ILE A CA 1
ATOM 3013 C C . ILE A 1 378 ? -44.574 4.094 27.143 1.00 72.94 378 ILE A C 1
ATOM 3015 O O . ILE A 1 378 ? -44.341 2.895 27.268 1.00 72.94 378 ILE A O 1
ATOM 3019 N N . GLU A 1 379 ? -45.788 4.603 27.376 1.00 72.81 379 GLU A N 1
ATOM 3020 C CA . GLU A 1 379 ? -46.929 3.784 27.810 1.00 72.81 379 GLU A CA 1
ATOM 3021 C C . GLU A 1 379 ? -47.390 2.778 26.741 1.00 72.81 379 GLU A C 1
ATOM 3023 O O . GLU A 1 379 ? -47.931 1.725 27.080 1.00 72.81 379 GLU A O 1
ATOM 3028 N N . SER A 1 380 ? -47.132 3.049 25.457 1.00 69.50 380 SER A N 1
ATOM 3029 C CA . SER A 1 380 ? -47.417 2.109 24.363 1.00 69.50 380 SER A CA 1
ATOM 3030 C C . SER A 1 380 ? -46.431 0.933 24.277 1.00 69.50 380 SER A C 1
ATOM 3032 O O . SER A 1 380 ? -46.710 -0.064 23.606 1.00 69.50 380 SER A O 1
ATOM 3034 N N . LEU A 1 381 ? -45.285 1.018 24.961 1.00 69.25 381 LEU A N 1
ATOM 3035 C CA . LEU A 1 381 ? -44.237 0.005 24.920 1.00 69.25 381 LEU A CA 1
ATOM 3036 C C . LEU A 1 381 ? -44.390 -0.974 26.080 1.00 69.25 381 LEU A C 1
ATOM 3038 O O . LEU A 1 381 ? -44.057 -0.676 27.221 1.00 69.25 381 LEU A O 1
ATOM 3042 N N . SER A 1 382 ? -44.778 -2.212 25.773 1.00 62.69 382 SER A N 1
ATOM 3043 C CA . SER A 1 382 ? -44.891 -3.290 26.768 1.00 62.69 382 SER A CA 1
ATOM 3044 C C . SER A 1 382 ? -43.561 -3.675 27.436 1.00 62.69 382 SER A C 1
ATOM 3046 O O . SER A 1 382 ? -43.554 -4.470 28.372 1.00 62.69 382 SER A O 1
ATOM 3048 N N . GLN A 1 383 ? -42.435 -3.170 26.924 1.00 65.81 383 GLN A N 1
ATOM 3049 C CA . GLN A 1 383 ? -41.081 -3.486 27.380 1.00 65.81 383 GLN A CA 1
ATOM 3050 C C . GLN A 1 383 ? -40.545 -2.488 28.420 1.00 65.81 383 GLN A C 1
ATOM 3052 O O . GLN A 1 383 ? -39.505 -2.764 29.017 1.00 65.81 383 GLN A O 1
ATOM 3057 N N . VAL A 1 384 ? -41.229 -1.361 28.655 1.00 68.81 384 VAL A N 1
ATOM 3058 C CA . VAL A 1 384 ? -40.790 -0.287 29.561 1.00 68.81 384 VAL A CA 1
ATOM 3059 C C . VAL A 1 384 ? -41.738 -0.187 30.759 1.00 68.81 384 VAL A C 1
ATOM 3061 O O . VAL A 1 384 ? -42.957 -0.243 30.617 1.00 68.81 384 VAL A O 1
ATOM 3064 N N . THR A 1 385 ? -41.181 -0.055 31.958 1.00 68.19 385 THR A N 1
ATOM 3065 C CA . THR A 1 385 ? -41.914 0.118 33.217 1.00 68.19 385 THR A CA 1
ATOM 3066 C C . THR A 1 385 ? -41.793 1.556 33.720 1.00 68.19 385 THR A C 1
ATOM 3068 O O . THR A 1 385 ? -40.872 2.280 33.355 1.00 68.19 385 THR A O 1
ATOM 3071 N N . LYS A 1 386 ? -42.708 1.990 34.599 1.00 64.88 386 LYS A N 1
ATOM 3072 C CA . LYS A 1 386 ? -42.700 3.359 35.161 1.00 64.88 386 LYS A CA 1
ATOM 3073 C C . LYS A 1 386 ? -41.482 3.667 36.047 1.00 64.88 386 LYS A C 1
ATOM 3075 O O . LYS A 1 386 ? -41.282 4.823 36.406 1.00 64.88 386 LYS A O 1
ATOM 3080 N N . GLU A 1 387 ? -40.707 2.649 36.407 1.00 69.12 387 GLU A N 1
ATOM 3081 C CA . GLU A 1 387 ? -39.504 2.751 37.240 1.00 69.12 387 GLU A CA 1
ATOM 3082 C C . GLU A 1 387 ? -38.214 2.792 36.401 1.00 69.12 387 GLU A C 1
ATOM 3084 O O . GLU A 1 387 ? -37.143 3.067 36.940 1.00 69.12 387 GLU A O 1
ATOM 3089 N N . ASP A 1 388 ? -38.309 2.558 35.086 1.00 79.19 388 ASP A N 1
ATOM 3090 C CA . ASP A 1 388 ? -37.160 2.573 34.185 1.00 79.19 388 ASP A CA 1
ATOM 3091 C C . ASP A 1 388 ? -36.631 4.003 33.994 1.00 79.19 388 ASP A C 1
ATOM 3093 O O . ASP A 1 388 ? -37.374 4.952 33.727 1.00 79.19 388 ASP A O 1
ATOM 3097 N N . LEU A 1 389 ? -35.314 4.162 34.120 1.00 79.75 389 LEU A N 1
ATOM 3098 C CA . LEU A 1 389 ? -34.656 5.458 33.996 1.00 79.75 389 LEU A CA 1
ATOM 3099 C C . LEU A 1 389 ? -34.533 5.892 32.532 1.00 79.75 389 LEU A C 1
ATOM 3101 O O . LEU A 1 389 ? -34.284 5.080 31.635 1.00 79.75 389 LEU A O 1
ATOM 3105 N N . CYS A 1 390 ? -34.672 7.201 32.316 1.00 80.56 390 CYS A N 1
ATOM 3106 C CA . CYS A 1 390 ? -34.582 7.843 31.012 1.00 80.56 390 CYS A CA 1
ATOM 3107 C C . CYS A 1 390 ? -33.372 8.785 30.955 1.00 80.56 390 CYS A C 1
ATOM 3109 O O . CYS A 1 390 ? -33.224 9.656 31.813 1.00 80.56 390 CYS A O 1
ATOM 3111 N N . GLN A 1 391 ? -32.539 8.645 29.923 1.00 85.31 391 GLN A N 1
ATOM 3112 C CA . GLN A 1 391 ? -31.344 9.464 29.695 1.00 85.31 391 GLN A CA 1
ATOM 3113 C C . GLN A 1 391 ? -31.378 10.096 28.307 1.00 85.31 391 GLN A C 1
ATOM 3115 O O . GLN A 1 391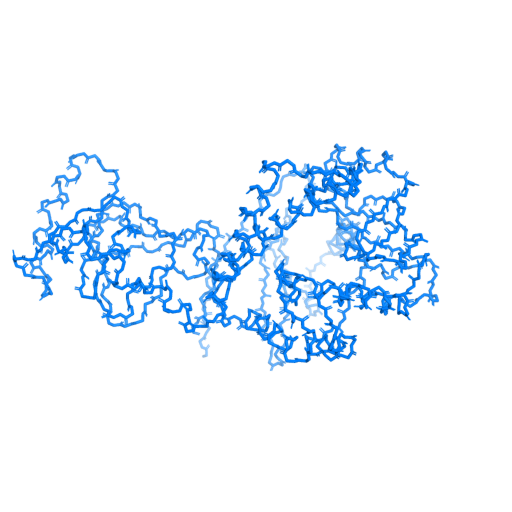 ? -31.846 9.491 27.343 1.00 85.31 391 GLN A O 1
ATOM 3120 N N . THR A 1 392 ? -30.883 11.328 28.198 1.00 83.50 392 THR A N 1
ATOM 3121 C CA . THR A 1 392 ? -30.802 12.045 26.924 1.00 83.50 392 THR A CA 1
ATOM 3122 C C . THR A 1 392 ? -29.395 11.980 26.341 1.00 83.50 392 THR A C 1
ATOM 3124 O O . THR A 1 392 ? -28.399 12.081 27.056 1.00 83.50 392 THR A O 1
ATOM 3127 N N . HIS A 1 393 ? -29.311 11.842 25.020 1.00 83.25 393 HIS A N 1
ATOM 3128 C CA . HIS A 1 393 ? -28.058 11.820 24.272 1.00 83.25 393 HIS A CA 1
ATOM 3129 C C . HIS A 1 393 ? -28.076 12.855 23.150 1.00 83.25 393 HIS A C 1
ATOM 3131 O O . HIS A 1 393 ? -29.094 13.065 22.489 1.00 83.25 393 HIS A O 1
ATOM 3137 N N . SER A 1 394 ? -26.916 13.465 22.903 1.00 81.44 394 SER A N 1
ATOM 3138 C CA . SER A 1 394 ? -26.715 14.459 21.840 1.00 81.44 394 SER A CA 1
ATOM 3139 C C . SER A 1 394 ? -26.491 13.848 20.454 1.00 81.44 394 SER A C 1
ATOM 3141 O O . SER A 1 394 ? -26.535 14.556 19.452 1.00 81.44 394 SER A O 1
ATOM 3143 N N . SER A 1 395 ? -26.216 12.545 20.372 1.00 84.38 395 SER A N 1
ATOM 3144 C CA . SER A 1 395 ? -26.004 11.846 19.105 1.00 84.38 395 SER A CA 1
ATOM 3145 C C . SER A 1 395 ? -26.495 10.408 19.177 1.00 84.38 395 SER A C 1
ATOM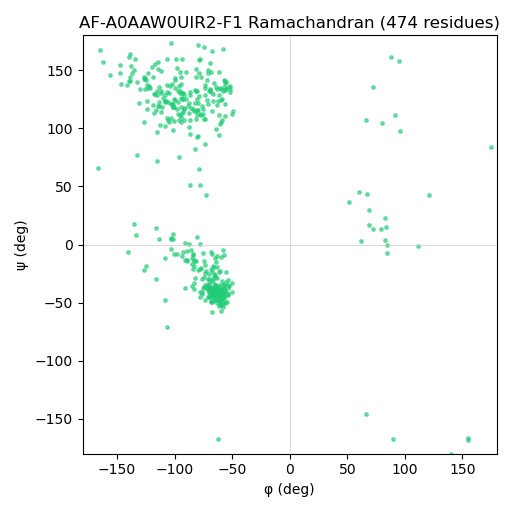 3147 O O . SER A 1 395 ? -26.394 9.759 20.222 1.00 84.38 395 SER A O 1
ATOM 3149 N N . LEU A 1 396 ? -26.972 9.900 18.038 1.00 83.44 396 LEU A N 1
ATOM 3150 C CA . LEU A 1 396 ? -27.396 8.510 17.905 1.00 83.44 396 LEU A CA 1
ATOM 3151 C C . LEU A 1 396 ? -26.246 7.553 18.238 1.00 83.44 396 LEU A C 1
ATOM 3153 O O . LEU A 1 396 ? -26.435 6.625 19.010 1.00 83.44 396 LEU A O 1
ATOM 3157 N N . GLN A 1 397 ? -25.030 7.833 17.763 1.00 79.81 397 GLN A N 1
ATOM 3158 C CA . GLN A 1 397 ? -23.866 6.992 18.056 1.00 79.81 397 GLN A CA 1
ATOM 3159 C C . GLN A 1 397 ? -23.573 6.878 19.562 1.00 79.81 397 GLN A C 1
ATOM 3161 O O . GLN A 1 397 ? -23.253 5.795 20.036 1.00 79.81 397 GLN A O 1
ATOM 3166 N N . SER A 1 398 ? -23.704 7.967 20.327 1.00 80.12 398 SER A N 1
ATOM 3167 C CA . SER A 1 398 ? -23.490 7.926 21.780 1.00 80.12 398 SER A CA 1
ATOM 3168 C C . SER A 1 398 ? -24.537 7.071 22.490 1.00 80.12 398 SER A C 1
ATOM 3170 O O . SER A 1 398 ? -24.165 6.294 23.363 1.00 80.12 398 SER A O 1
ATOM 3172 N N . ALA A 1 399 ? -25.811 7.187 22.105 1.00 82.25 399 ALA A N 1
ATOM 3173 C CA . ALA A 1 399 ? -26.871 6.355 22.673 1.00 82.25 399 ALA A CA 1
ATOM 3174 C C . ALA A 1 399 ? -26.659 4.873 22.348 1.00 82.25 399 ALA A C 1
ATOM 3176 O O . ALA A 1 399 ? -26.878 4.015 23.195 1.00 82.25 399 ALA A O 1
ATOM 3177 N N . ILE A 1 400 ? -26.188 4.589 21.133 1.00 78.56 400 ILE A N 1
ATOM 3178 C CA . ILE A 1 400 ? -25.923 3.233 20.660 1.00 78.56 400 ILE A CA 1
ATOM 3179 C C . ILE A 1 400 ? -24.759 2.582 21.401 1.00 78.56 400 ILE A C 1
ATOM 3181 O O . ILE A 1 400 ? -24.857 1.424 21.788 1.00 78.56 400 ILE A O 1
ATOM 3185 N N . ASN A 1 401 ? -23.686 3.332 21.642 1.00 75.62 401 ASN A N 1
ATOM 3186 C CA . ASN A 1 401 ? -22.511 2.824 22.346 1.00 75.62 401 ASN A CA 1
ATOM 3187 C C . ASN A 1 401 ? -22.785 2.512 23.831 1.00 75.62 401 ASN A C 1
ATOM 3189 O O . ASN A 1 401 ? -22.043 1.743 24.428 1.00 75.62 401 ASN A O 1
ATOM 3193 N N . GLU A 1 402 ? -23.812 3.121 24.433 1.00 75.50 402 GLU A N 1
ATOM 3194 C CA . GLU A 1 402 ? -24.201 2.912 25.839 1.00 75.50 402 GLU A CA 1
ATOM 3195 C C . GLU A 1 402 ? -25.398 1.955 25.994 1.00 75.50 402 GLU A C 1
ATOM 3197 O O . GLU A 1 402 ? -25.778 1.595 27.108 1.00 75.50 402 GLU A O 1
ATOM 3202 N N . ALA A 1 403 ? -26.048 1.570 24.896 1.00 75.38 403 ALA A N 1
ATOM 3203 C CA . ALA A 1 403 ? -27.234 0.727 24.941 1.00 75.38 403 ALA A CA 1
ATOM 3204 C C . ALA A 1 403 ? -26.885 -0.732 25.281 1.00 75.38 403 ALA A C 1
ATOM 3206 O O . ALA A 1 403 ? -25.952 -1.318 24.734 1.00 75.38 403 ALA A O 1
ATOM 3207 N N . GLN A 1 404 ? -27.661 -1.307 26.198 1.00 74.00 404 GLN A N 1
ATOM 3208 C CA . GLN A 1 404 ? -27.592 -2.696 26.640 1.00 74.00 404 GLN A CA 1
ATOM 3209 C C . GLN A 1 404 ? -28.721 -3.529 26.011 1.00 74.00 404 GLN A C 1
ATOM 3211 O O . GLN A 1 404 ? -29.604 -3.019 25.318 1.00 74.00 404 GLN A O 1
ATOM 3216 N N . GLU A 1 405 ? -28.680 -4.840 26.235 1.00 71.81 405 GLU A N 1
ATOM 3217 C CA . GLU A 1 405 ? -29.681 -5.783 25.736 1.00 71.81 405 GLU A CA 1
ATOM 3218 C C . GLU A 1 405 ? -31.091 -5.442 26.253 1.00 71.81 405 GLU A C 1
ATOM 3220 O O . GLU A 1 405 ? -31.312 -5.338 27.458 1.00 71.81 405 GLU A O 1
ATOM 3225 N N . GLY A 1 406 ? -32.053 -5.273 25.337 1.00 73.12 406 GLY A N 1
ATOM 3226 C CA . GLY A 1 406 ? -33.440 -4.929 25.674 1.00 73.12 406 GLY A CA 1
ATOM 3227 C C . GLY A 1 406 ? -33.712 -3.438 25.916 1.00 73.12 406 GLY A C 1
ATOM 3228 O O . GLY A 1 406 ? -34.845 -3.083 26.250 1.00 73.12 406 GLY A O 1
ATOM 3229 N N . ASP A 1 407 ? -32.719 -2.565 25.726 1.00 82.69 407 ASP A N 1
ATOM 3230 C CA . ASP A 1 407 ? -32.909 -1.116 25.815 1.00 82.69 407 ASP A CA 1
ATOM 3231 C C . ASP A 1 407 ? -33.757 -0.565 24.654 1.00 82.69 407 ASP A C 1
ATOM 3233 O O . ASP A 1 407 ? -33.823 -1.119 23.546 1.00 82.69 407 ASP A O 1
ATOM 3237 N N . VAL A 1 408 ? -34.383 0.586 24.913 1.00 83.44 408 VAL A N 1
ATOM 3238 C CA . VAL A 1 408 ? -35.198 1.321 23.943 1.00 83.44 408 VAL A CA 1
ATOM 3239 C C . VAL A 1 408 ? -34.532 2.654 23.620 1.00 83.44 408 VAL A C 1
ATOM 3241 O O . VAL A 1 408 ? -34.385 3.519 24.485 1.00 83.44 408 VAL A O 1
ATOM 3244 N N . VAL A 1 409 ? -34.180 2.845 22.351 1.00 87.12 409 VAL A N 1
ATOM 3245 C CA . VAL A 1 409 ? -33.644 4.104 21.827 1.00 87.12 409 VAL A CA 1
ATOM 3246 C C . VAL A 1 409 ? -34.754 4.854 21.091 1.00 87.12 409 VAL A C 1
ATOM 3248 O O . VAL A 1 409 ? -35.292 4.373 20.096 1.00 87.12 409 VAL A O 1
ATOM 3251 N N . ILE A 1 410 ? -35.093 6.050 21.568 1.00 86.94 410 ILE A N 1
ATOM 3252 C CA . ILE A 1 410 ? -36.117 6.926 20.994 1.00 86.94 410 ILE A CA 1
ATOM 3253 C C . ILE A 1 410 ? -35.431 8.087 20.273 1.00 86.94 410 ILE A C 1
ATOM 3255 O O . ILE A 1 410 ? -34.679 8.850 20.876 1.00 86.94 410 ILE A O 1
ATOM 3259 N N . LEU A 1 411 ? -35.708 8.247 18.984 1.00 87.62 411 LEU A N 1
ATOM 3260 C CA . LEU A 1 411 ? -35.233 9.338 18.145 1.00 87.62 411 LEU A CA 1
ATOM 3261 C C . LEU A 1 411 ? -36.268 10.461 18.103 1.00 87.62 411 LEU A C 1
ATOM 3263 O O . LEU A 1 411 ? -37.421 10.235 17.728 1.00 87.62 411 LEU A O 1
ATOM 3267 N N . LEU A 1 412 ? -35.844 11.683 18.425 1.00 86.25 412 LEU A N 1
ATOM 3268 C CA . LEU A 1 412 ? -36.640 12.879 18.151 1.00 86.25 412 LEU A CA 1
ATOM 3269 C C . LEU A 1 412 ? -36.520 13.300 16.672 1.00 86.25 412 LEU A C 1
ATOM 3271 O O . LEU A 1 412 ? -35.537 12.933 16.016 1.00 86.25 412 LEU A O 1
ATOM 3275 N N . PRO A 1 413 ? -37.473 14.087 16.135 1.00 84.69 413 PRO A N 1
ATOM 3276 C CA . PRO A 1 413 ? -37.438 14.586 14.761 1.00 84.69 413 PRO A CA 1
ATOM 3277 C C . PRO A 1 413 ? -36.130 15.285 14.403 1.00 84.69 413 PRO A C 1
ATOM 3279 O O . PRO A 1 413 ? -35.593 16.077 15.178 1.00 84.69 413 PRO A O 1
ATOM 3282 N N . GLY A 1 414 ? -35.612 14.982 13.211 1.00 82.12 414 GLY A N 1
ATOM 3283 C CA . GLY A 1 414 ? -34.350 15.523 12.722 1.00 82.12 414 GLY A CA 1
ATOM 3284 C C . GLY A 1 414 ? -33.486 14.505 11.980 1.00 82.12 414 GLY A C 1
ATOM 3285 O O . 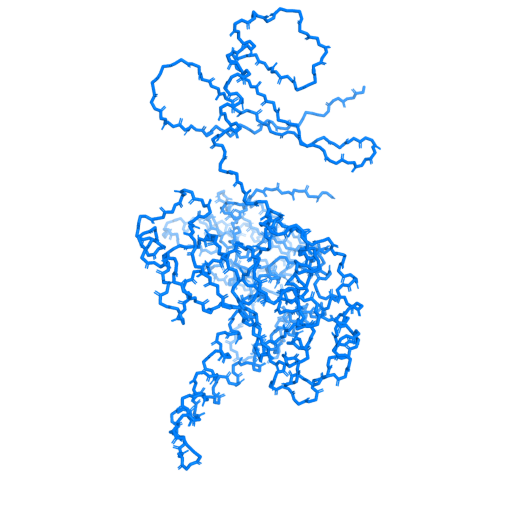GLY A 1 414 ? -33.847 13.338 11.809 1.00 82.12 414 GLY A O 1
ATOM 3286 N N . GLN A 1 415 ? -32.325 14.980 11.527 1.00 82.44 415 GLN A N 1
ATOM 3287 C CA . GLN A 1 415 ? -31.294 14.149 10.911 1.00 82.44 415 GLN A CA 1
ATOM 3288 C C . GLN A 1 415 ? -30.328 13.622 11.972 1.00 82.44 415 GLN A C 1
ATOM 3290 O O . GLN A 1 415 ? -29.714 14.394 12.714 1.00 82.44 415 GLN A O 1
ATOM 3295 N N . HIS A 1 416 ? -30.172 12.303 12.001 1.00 84.25 416 HIS A N 1
ATOM 3296 C CA . HIS A 1 416 ? -29.274 11.566 12.879 1.00 84.25 416 HIS A CA 1
ATOM 3297 C C . HIS A 1 416 ? -28.237 10.851 12.027 1.00 84.25 416 HIS A C 1
ATOM 3299 O O . HIS A 1 416 ? -28.591 10.155 11.082 1.00 84.25 416 HIS A O 1
ATOM 3305 N N . THR A 1 417 ? -26.957 11.010 12.347 1.00 79.50 417 THR A N 1
ATOM 3306 C CA . THR A 1 417 ? -25.884 10.340 11.604 1.00 79.50 417 THR A CA 1
ATOM 3307 C C . THR A 1 417 ? -25.363 9.139 12.377 1.00 79.50 417 THR A C 1
ATOM 3309 O O . THR A 1 417 ? -25.162 9.203 13.592 1.00 79.50 417 THR A O 1
ATOM 3312 N N . LEU A 1 418 ? -25.119 8.044 11.661 1.00 74.12 418 LEU A N 1
ATOM 3313 C CA . LEU A 1 418 ? -24.452 6.858 12.190 1.00 74.12 418 LEU A CA 1
ATOM 3314 C C . LEU A 1 418 ? -23.047 6.788 11.587 1.00 74.12 418 LEU A C 1
ATOM 3316 O O . LEU A 1 418 ? -22.910 6.830 10.367 1.00 74.12 418 LEU A O 1
ATOM 3320 N N . SER A 1 419 ? -21.998 6.735 12.412 1.00 63.00 419 SER A N 1
ATOM 3321 C CA . SER A 1 419 ? -20.602 6.858 11.941 1.00 63.00 419 SER A CA 1
ATOM 3322 C C . SER A 1 419 ? -19.795 5.561 11.998 1.00 63.00 419 SER A C 1
ATOM 3324 O O . SER A 1 419 ? -18.681 5.520 11.472 1.00 63.00 419 SER A O 1
ATOM 3326 N N . GLN A 1 420 ? -20.322 4.538 12.665 1.00 58.25 420 GLN A N 1
ATOM 3327 C CA . GLN A 1 420 ? -19.756 3.198 12.751 1.00 58.25 420 GLN A CA 1
ATOM 3328 C C . GLN A 1 420 ? -20.894 2.184 12.610 1.00 58.25 420 GLN A C 1
ATOM 3330 O O . GLN A 1 420 ? -22.032 2.492 12.966 1.00 58.25 420 GLN A O 1
ATOM 3335 N N . LEU A 1 421 ? -20.582 0.978 12.126 1.00 54.34 421 LEU A N 1
ATOM 3336 C CA . LEU A 1 421 ? -21.469 -0.176 12.276 1.00 54.34 421 LEU A CA 1
ATOM 3337 C C . LEU A 1 421 ? -21.634 -0.425 13.778 1.00 54.34 421 LEU A C 1
ATOM 3339 O O . LEU A 1 421 ? -20.774 -1.022 14.421 1.00 54.34 421 LEU A O 1
ATOM 3343 N N . GLY A 1 422 ? -22.692 0.132 14.360 1.00 48.34 422 GLY A N 1
ATOM 3344 C CA . GLY A 1 422 ? -23.079 -0.195 15.718 1.00 48.34 422 GLY A CA 1
ATOM 3345 C C . GLY A 1 422 ? -23.689 -1.582 15.683 1.00 48.34 422 GLY A C 1
ATOM 3346 O O . GLY A 1 422 ? -24.810 -1.722 15.206 1.00 48.34 422 GLY A O 1
ATOM 3347 N N . TYR A 1 423 ? -22.980 -2.582 16.204 1.00 50.84 423 TYR A N 1
ATOM 3348 C CA . TYR A 1 423 ? -23.538 -3.904 16.506 1.00 50.84 423 TYR A CA 1
ATOM 3349 C C . TYR A 1 423 ? -24.442 -3.845 17.741 1.00 50.84 423 TYR A C 1
ATOM 3351 O O . TYR A 1 423 ? -24.446 -4.735 18.595 1.00 50.84 423 TYR A O 1
ATOM 3359 N N . LEU A 1 424 ? -25.276 -2.809 17.828 1.00 49.66 424 LEU A N 1
ATOM 3360 C CA . LEU A 1 424 ? -26.550 -3.062 18.457 1.00 49.66 424 LEU A CA 1
ATOM 3361 C C . LEU A 1 424 ? -27.234 -4.174 17.675 1.00 49.66 424 LEU A C 1
ATOM 3363 O O . LEU A 1 424 ? -26.840 -4.522 16.568 1.00 49.66 424 LEU A O 1
ATOM 3367 N N . PHE A 1 425 ? -28.300 -4.712 18.236 1.00 51.44 425 PHE A N 1
ATOM 3368 C CA . PHE A 1 425 ? -29.208 -5.591 17.509 1.00 51.44 425 PHE A CA 1
ATOM 3369 C C . PHE A 1 425 ? -28.802 -7.073 17.456 1.00 51.44 425 PHE A C 1
ATOM 3371 O O . PHE A 1 425 ? -29.666 -7.865 17.100 1.00 51.44 425 PHE A O 1
ATOM 3378 N N . ALA A 1 426 ? -27.606 -7.474 17.920 1.00 45.41 426 ALA A N 1
ATOM 3379 C CA . ALA A 1 426 ? -27.248 -8.897 18.054 1.00 45.41 426 ALA A CA 1
ATOM 3380 C C . ALA A 1 426 ? -28.038 -9.649 19.147 1.00 45.41 426 ALA A C 1
ATOM 3382 O O . ALA A 1 426 ? -28.102 -10.877 19.156 1.00 45.41 426 ALA A O 1
ATOM 3383 N N . LYS A 1 427 ? -28.616 -8.918 20.114 1.00 48.97 427 LYS A N 1
ATOM 3384 C CA . LYS A 1 427 ? -29.288 -9.507 21.289 1.00 48.97 427 LYS A CA 1
ATOM 3385 C C . LYS A 1 427 ? -30.663 -8.900 21.631 1.00 48.97 427 LYS A C 1
ATOM 3387 O O . LYS A 1 427 ? -31.274 -9.277 22.617 1.00 48.97 427 LYS A O 1
ATOM 3392 N N . GLY A 1 428 ? -31.206 -8.029 20.773 1.00 58.88 428 GLY A N 1
ATOM 3393 C CA . GLY A 1 428 ? -32.572 -7.486 20.899 1.00 58.88 428 GLY A CA 1
ATOM 3394 C C . GLY A 1 428 ? -32.704 -6.127 21.610 1.00 58.88 428 GLY A C 1
ATOM 3395 O O . GLY A 1 428 ? -31.813 -5.694 22.338 1.00 58.88 428 GLY A O 1
ATOM 3396 N N . GLY A 1 429 ? -33.812 -5.425 21.328 1.00 74.44 429 GLY A N 1
ATOM 3397 C CA . GLY A 1 429 ? -34.113 -4.044 21.755 1.00 74.44 429 GLY A CA 1
ATOM 3398 C C . GLY A 1 429 ? -35.096 -3.337 20.803 1.00 74.44 429 GLY A C 1
ATOM 3399 O O . GLY A 1 429 ? -35.680 -3.986 19.925 1.00 74.44 429 GLY A O 1
ATOM 3400 N N . ALA A 1 430 ? -35.259 -2.013 20.938 1.00 78.19 430 ALA A N 1
ATOM 3401 C CA . ALA A 1 430 ? -36.094 -1.218 20.026 1.00 78.19 430 ALA A CA 1
ATOM 3402 C C . ALA A 1 430 ? -35.483 0.141 19.633 1.00 78.19 430 ALA A C 1
ATOM 3404 O O . ALA A 1 430 ? -34.928 0.848 20.472 1.00 78.19 430 ALA A O 1
ATOM 3405 N N . LEU A 1 431 ? -35.639 0.530 18.362 1.00 84.81 431 LEU A N 1
ATOM 3406 C CA . LEU A 1 431 ? -35.316 1.859 17.833 1.00 84.81 431 LEU A CA 1
ATOM 3407 C C . LEU A 1 431 ? -36.595 2.522 17.309 1.00 84.81 431 LEU A C 1
ATOM 3409 O O . LEU A 1 431 ? -37.192 2.079 16.326 1.00 84.81 431 LEU A O 1
ATOM 3413 N N . LEU A 1 432 ? -37.022 3.595 17.965 1.00 84.94 432 LEU A N 1
ATOM 3414 C CA . LEU A 1 432 ? -38.340 4.192 17.763 1.00 84.94 432 LEU A CA 1
ATOM 3415 C C . LEU A 1 432 ? -38.225 5.653 17.373 1.00 84.94 432 LEU A C 1
ATOM 3417 O O . LEU A 1 432 ? -37.503 6.409 18.011 1.00 84.94 432 LEU A O 1
ATOM 3421 N N . GLY A 1 433 ? -38.978 6.072 16.368 1.00 84.69 433 GLY A N 1
ATOM 3422 C CA . GLY A 1 433 ? -39.119 7.475 16.026 1.00 84.69 433 GLY A CA 1
ATOM 3423 C C . GLY A 1 433 ? -40.352 8.116 16.658 1.00 84.69 433 GLY A C 1
ATOM 3424 O O . GLY A 1 433 ? -41.463 7.601 16.521 1.00 84.69 433 GLY A O 1
ATOM 3425 N N . LEU A 1 434 ? -40.177 9.266 17.311 1.00 82.31 434 LEU A N 1
ATOM 3426 C CA . LEU A 1 434 ? -41.260 10.059 17.890 1.00 82.31 434 LEU A CA 1
ATOM 3427 C C . LEU A 1 434 ? -41.628 11.237 16.972 1.00 82.31 434 LEU A C 1
ATOM 3429 O O . LEU A 1 434 ? -40.900 12.219 16.896 1.00 82.31 434 LEU A O 1
ATOM 3433 N N . GLY A 1 435 ? -42.772 11.158 16.286 1.00 76.50 435 GLY A N 1
ATOM 3434 C CA . GLY A 1 435 ? -43.233 12.187 15.339 1.00 76.50 435 GLY A CA 1
ATOM 3435 C C . GLY A 1 435 ? -42.760 11.967 13.896 1.00 76.50 435 GLY A C 1
ATOM 3436 O O . GLY A 1 435 ? -42.304 10.885 13.543 1.00 76.50 435 GLY A O 1
ATOM 3437 N N . GLU A 1 436 ? -42.902 12.973 13.034 1.00 76.62 436 GLU A N 1
ATOM 3438 C CA . GLU A 1 436 ? -42.541 12.880 11.609 1.00 76.62 436 GLU A CA 1
ATOM 3439 C C . GLU A 1 436 ? -41.160 13.491 11.313 1.00 76.62 436 GLU A C 1
ATOM 3441 O O . GLU A 1 436 ? -40.652 14.319 12.066 1.00 76.62 436 GLU A O 1
ATOM 3446 N N . GLY A 1 437 ? -40.542 13.111 10.187 1.00 78.25 437 GLY A N 1
ATOM 3447 C CA . GLY A 1 437 ? -39.297 13.738 9.714 1.00 78.25 437 GLY A CA 1
ATOM 3448 C C . GLY A 1 437 ? -38.008 13.213 10.357 1.00 78.25 437 GLY A C 1
ATOM 3449 O O . GLY A 1 437 ? -36.990 13.905 10.351 1.00 78.25 437 GLY A O 1
ATOM 3450 N N . ILE A 1 438 ? -38.028 11.995 10.899 1.00 84.06 438 ILE A N 1
ATOM 3451 C CA . ILE A 1 438 ? -36.850 11.342 11.483 1.00 84.06 438 ILE A CA 1
ATOM 3452 C C . ILE A 1 438 ? -36.072 10.630 10.388 1.00 84.06 438 ILE A C 1
ATOM 3454 O O . ILE A 1 438 ? -36.577 9.699 9.754 1.00 84.06 438 ILE A O 1
ATOM 3458 N N . VAL A 1 439 ? -34.832 11.062 10.181 1.00 82.69 439 VAL A N 1
ATOM 3459 C CA . VAL A 1 439 ? -33.949 10.521 9.150 1.00 82.69 439 VAL A CA 1
ATOM 3460 C C . VAL A 1 439 ? -32.658 10.035 9.790 1.00 82.69 439 VAL A C 1
ATOM 3462 O O . VAL A 1 439 ? -31.958 10.820 10.421 1.00 82.69 439 VAL A O 1
ATOM 3465 N N . VAL A 1 440 ? -32.321 8.763 9.591 1.00 81.88 440 VAL A N 1
ATOM 3466 C CA . VAL A 1 440 ? -31.015 8.202 9.955 1.00 81.88 440 VAL A CA 1
ATOM 3467 C C . VAL A 1 440 ? -30.170 8.090 8.694 1.00 81.88 440 VAL A C 1
ATOM 3469 O O . VAL A 1 440 ? -30.548 7.395 7.754 1.00 81.88 440 VAL A O 1
ATOM 3472 N N . GLU A 1 441 ? -29.044 8.793 8.668 1.00 79.88 441 GLU A N 1
ATOM 3473 C CA . GLU A 1 441 ? -28.143 8.887 7.524 1.00 79.88 441 GLU A CA 1
ATOM 3474 C C . GLU A 1 441 ? -26.813 8.179 7.812 1.00 79.88 441 GLU A C 1
ATOM 3476 O O . GLU A 1 441 ? -26.194 8.367 8.866 1.00 79.88 441 GLU A O 1
ATOM 3481 N N . GLY A 1 442 ? -26.376 7.344 6.868 1.00 67.75 442 GLY A N 1
ATOM 3482 C CA . GLY A 1 442 ? -25.064 6.705 6.924 1.00 67.75 442 GLY A CA 1
ATOM 3483 C C . GLY A 1 442 ? -23.933 7.698 6.683 1.00 67.75 442 GLY A C 1
ATOM 3484 O O . GLY A 1 442 ? -24.083 8.675 5.955 1.00 67.75 442 GLY A O 1
ATOM 3485 N N . ASN A 1 443 ? -22.768 7.443 7.268 1.00 65.50 443 ASN A N 1
ATOM 3486 C CA . ASN A 1 443 ? -21.556 8.201 6.966 1.00 65.50 443 ASN A CA 1
ATOM 3487 C C . ASN A 1 443 ? -20.740 7.491 5.868 1.00 65.50 443 ASN A C 1
ATOM 3489 O O . ASN A 1 443 ? -20.839 6.276 5.706 1.00 65.50 443 ASN A O 1
ATOM 3493 N N . SER A 1 444 ? -19.850 8.213 5.180 1.00 56.66 444 SER A N 1
ATOM 3494 C CA . SER A 1 444 ? -18.885 7.673 4.202 1.00 56.66 444 SER A CA 1
ATOM 3495 C C . SER A 1 444 ? -17.947 6.596 4.772 1.00 56.66 444 SER A C 1
ATOM 3497 O O . SER A 1 444 ? -17.220 5.941 4.031 1.00 56.66 444 SER A O 1
ATOM 3499 N N . LYS A 1 445 ? -17.965 6.404 6.096 1.00 53.91 445 LYS A N 1
ATOM 3500 C CA . LYS A 1 445 ? -17.223 5.375 6.832 1.00 53.91 445 LYS A CA 1
ATOM 3501 C C . LYS A 1 445 ? -17.979 4.049 6.998 1.00 53.91 445 LYS A C 1
ATOM 3503 O O . LYS A 1 445 ? -17.341 3.065 7.360 1.00 53.91 445 LYS A O 1
ATOM 3508 N N . ASN A 1 446 ? -19.291 4.008 6.749 1.00 51.75 446 ASN A N 1
ATOM 3509 C CA . ASN A 1 446 ? -20.122 2.824 7.015 1.00 51.75 446 ASN A CA 1
ATOM 3510 C C . ASN A 1 446 ? -20.071 1.780 5.882 1.00 51.75 446 ASN A C 1
ATOM 3512 O O . ASN A 1 446 ? -20.443 0.631 6.096 1.00 51.75 446 ASN A O 1
ATOM 3516 N N . GLY A 1 447 ? -19.556 2.139 4.699 1.00 55.94 447 GLY A N 1
ATOM 3517 C CA . GLY A 1 447 ? -19.595 1.258 3.526 1.00 55.94 447 GLY A CA 1
ATOM 3518 C C . GLY A 1 447 ? -21.031 1.030 3.034 1.00 55.94 447 GLY A C 1
ATOM 3519 O O . GLY A 1 447 ? -21.861 1.932 3.136 1.00 55.94 447 GLY A O 1
ATOM 3520 N N . ASP A 1 448 ? -21.317 -0.170 2.520 1.00 54.47 448 ASP A N 1
ATOM 3521 C CA . ASP A 1 448 ? -22.600 -0.514 1.876 1.00 54.47 448 ASP A CA 1
ATOM 3522 C C . ASP A 1 448 ? -23.707 -0.930 2.864 1.00 54.47 448 ASP A C 1
ATOM 3524 O O . ASP A 1 448 ? -24.865 -1.090 2.480 1.00 54.47 448 ASP A O 1
ATOM 3528 N N . VAL A 1 449 ? -23.371 -1.095 4.149 1.00 57.34 449 VAL A N 1
ATOM 3529 C CA . VAL A 1 449 ? -24.300 -1.535 5.199 1.00 57.34 449 VAL A CA 1
ATOM 3530 C C . VAL A 1 449 ? -24.519 -0.394 6.189 1.00 57.34 449 VAL A C 1
ATOM 3532 O O . VAL A 1 449 ? -23.586 0.080 6.834 1.00 57.34 449 VAL A O 1
ATOM 3535 N N . LEU A 1 450 ? -25.770 0.060 6.315 1.00 61.59 450 LEU A N 1
ATOM 3536 C CA . LEU A 1 450 ? -26.133 1.121 7.260 1.00 61.59 450 LEU A CA 1
ATOM 3537 C C . LEU A 1 450 ? -26.230 0.594 8.698 1.00 61.59 450 LEU A C 1
ATOM 3539 O O . LEU A 1 450 ? -25.730 1.239 9.612 1.00 61.59 450 LEU A O 1
ATOM 3543 N N . MET A 1 451 ? -26.880 -0.555 8.890 1.00 66.69 451 MET A N 1
ATOM 3544 C CA . MET A 1 451 ? -27.064 -1.234 10.175 1.00 66.69 451 MET A CA 1
ATOM 3545 C C . MET A 1 451 ? -27.058 -2.745 9.939 1.00 66.69 451 MET A C 1
ATOM 3547 O O . MET A 1 451 ? -27.666 -3.206 8.975 1.00 66.69 451 MET A O 1
ATOM 3551 N N . ASP A 1 452 ? -26.393 -3.492 10.816 1.00 61.81 452 ASP A N 1
ATOM 3552 C CA . ASP A 1 452 ? -26.369 -4.956 10.800 1.00 61.81 452 ASP A CA 1
ATOM 3553 C C . ASP A 1 452 ? -27.254 -5.479 11.941 1.00 61.81 452 ASP A C 1
ATOM 3555 O O . ASP A 1 452 ? -26.922 -5.306 13.112 1.00 61.81 452 ASP A O 1
ATOM 3559 N N . ILE A 1 453 ? -28.430 -6.023 11.606 1.00 62.59 453 ILE A N 1
ATOM 3560 C CA . ILE A 1 453 ? -29.451 -6.442 12.578 1.00 62.59 453 ILE A CA 1
ATOM 3561 C C . ILE A 1 453 ? -29.448 -7.965 12.696 1.00 62.59 453 ILE A C 1
ATOM 3563 O O . ILE A 1 453 ? -29.978 -8.657 11.828 1.00 62.59 453 ILE A O 1
ATOM 3567 N N . THR A 1 454 ? -28.913 -8.490 13.797 1.00 52.56 454 THR A N 1
ATOM 3568 C CA . THR A 1 454 ? -28.814 -9.934 14.056 1.00 52.56 454 THR A CA 1
ATOM 3569 C C . THR A 1 454 ? -29.669 -10.364 15.258 1.00 52.56 454 THR A C 1
ATOM 3571 O O . THR A 1 454 ? -29.161 -10.706 16.312 1.00 52.56 454 THR A O 1
ATOM 3574 N N . GLY A 1 455 ? -31.001 -10.384 15.132 1.00 59.12 455 GLY A N 1
ATOM 3575 C CA . GLY A 1 455 ? -31.878 -10.838 16.225 1.00 59.12 455 GLY A CA 1
ATOM 3576 C C . GLY A 1 455 ? -33.294 -10.264 16.181 1.00 59.12 455 GLY A C 1
ATOM 3577 O O . GLY A 1 455 ? -33.721 -9.696 15.178 1.00 59.12 455 GLY A O 1
ATOM 3578 N N . SER A 1 456 ? -34.046 -10.405 17.280 1.00 61.38 456 SER A N 1
ATOM 3579 C CA . SER A 1 456 ? -35.380 -9.807 17.429 1.00 61.38 456 SER A CA 1
ATOM 3580 C C . SER A 1 456 ? -35.268 -8.329 17.814 1.00 61.38 456 SER A C 1
ATOM 3582 O O . SER A 1 456 ? -35.166 -7.994 18.996 1.00 61.38 456 SER A O 1
ATOM 3584 N N . PHE A 1 457 ? -35.274 -7.449 16.814 1.00 70.88 457 PHE A N 1
ATOM 3585 C CA . PHE A 1 457 ? -35.172 -6.003 16.997 1.00 70.88 457 PHE A CA 1
ATOM 3586 C C . PHE A 1 457 ? -36.382 -5.275 16.402 1.00 70.88 457 PHE A C 1
ATOM 3588 O O . PHE A 1 457 ? -36.800 -5.581 15.285 1.00 70.88 457 PHE A O 1
ATOM 3595 N N . HIS A 1 458 ? -36.953 -4.319 17.142 1.00 76.94 458 HIS A N 1
ATOM 3596 C CA . HIS A 1 458 ? -38.134 -3.567 16.700 1.00 76.94 458 HIS A CA 1
ATOM 3597 C C . HIS A 1 458 ? -37.749 -2.173 16.207 1.00 76.94 458 HIS A C 1
ATOM 3599 O O . HIS A 1 458 ? -37.188 -1.380 16.961 1.00 76.94 458 HIS A O 1
ATOM 3605 N N . ILE A 1 459 ? -38.069 -1.860 14.950 1.00 82.50 459 ILE A N 1
ATOM 3606 C CA . ILE A 1 459 ? -37.852 -0.536 14.354 1.00 82.50 459 ILE A CA 1
ATOM 3607 C C . ILE A 1 459 ? -39.196 0.052 13.960 1.00 82.50 459 ILE A C 1
ATOM 3609 O O . ILE A 1 459 ? -39.973 -0.585 13.248 1.00 82.50 459 ILE A O 1
ATOM 3613 N N . GLN A 1 460 ? -39.457 1.289 14.376 1.00 82.88 460 GLN A N 1
ATOM 3614 C CA . GLN A 1 460 ? -40.714 1.957 14.062 1.00 82.88 460 GLN A CA 1
ATOM 3615 C C . GLN A 1 460 ? -40.512 3.439 13.763 1.00 82.88 460 GLN A C 1
ATOM 3617 O O . GLN A 1 460 ? -39.811 4.131 14.492 1.00 82.88 460 GLN A O 1
ATOM 3622 N N . ASN A 1 461 ? -41.204 3.927 12.727 1.00 83.19 461 ASN A N 1
ATOM 3623 C CA . ASN A 1 461 ? -41.352 5.351 12.411 1.00 83.19 461 ASN A CA 1
ATOM 3624 C C . ASN A 1 461 ? -40.027 6.102 12.135 1.00 83.19 461 ASN A C 1
ATOM 3626 O O . ASN A 1 461 ? -39.797 7.201 12.635 1.00 83.19 461 ASN A O 1
ATOM 3630 N N . ILE A 1 462 ? -39.133 5.499 11.340 1.00 85.06 462 ILE A N 1
ATOM 3631 C CA . ILE A 1 462 ? -37.817 6.059 10.986 1.00 85.06 462 ILE A CA 1
ATOM 3632 C C . ILE A 1 462 ? -37.585 5.934 9.479 1.00 85.06 462 ILE A C 1
ATOM 3634 O O . ILE A 1 462 ? -37.886 4.903 8.881 1.00 85.06 462 ILE A O 1
ATOM 3638 N N . THR A 1 463 ? -37.008 6.970 8.867 1.00 83.56 463 THR A N 1
ATOM 3639 C CA . THR A 1 463 ? -36.553 6.940 7.470 1.00 83.56 463 THR A CA 1
ATOM 3640 C C . THR A 1 463 ? -35.048 6.694 7.413 1.00 83.56 463 THR A C 1
ATOM 3642 O O . THR A 1 463 ? -34.276 7.456 7.989 1.00 83.56 463 THR A O 1
ATOM 3645 N N . LEU A 1 464 ? -34.607 5.665 6.689 1.00 81.75 464 LEU A N 1
ATOM 3646 C CA . LEU A 1 464 ? -33.184 5.366 6.492 1.00 81.75 464 LEU A CA 1
ATOM 3647 C C . LEU A 1 464 ? -32.681 5.979 5.180 1.00 81.75 464 LEU A C 1
ATOM 3649 O O . LEU A 1 464 ? -33.314 5.812 4.137 1.00 81.75 464 LEU A O 1
ATOM 3653 N N . LYS A 1 465 ? -31.542 6.677 5.220 1.00 78.00 465 LYS A N 1
ATOM 3654 C CA . LYS A 1 465 ? -30.858 7.214 4.038 1.00 78.00 465 LYS A CA 1
ATOM 3655 C C . LYS A 1 465 ? -29.408 6.716 3.960 1.00 78.00 465 LYS A C 1
ATOM 3657 O O . LYS A 1 465 ? -28.714 6.699 4.979 1.00 78.00 465 LYS A O 1
ATOM 3662 N N . PRO A 1 466 ? -28.932 6.327 2.764 1.00 64.62 466 PRO A N 1
ATOM 3663 C CA . PRO A 1 466 ? -27.532 5.972 2.563 1.00 64.62 466 PRO A CA 1
ATOM 3664 C C . PRO A 1 466 ? -26.634 7.203 2.714 1.00 64.62 466 PRO A C 1
ATOM 3666 O O . PRO A 1 466 ? -27.115 8.339 2.679 1.00 64.62 466 PRO A O 1
ATOM 3669 N N . ALA A 1 467 ? -25.326 6.970 2.832 1.00 63.19 467 ALA A N 1
ATOM 3670 C CA . ALA A 1 467 ? -24.355 8.053 2.789 1.00 63.19 467 ALA A CA 1
ATOM 3671 C C . ALA A 1 467 ? -24.485 8.845 1.472 1.00 63.19 467 ALA A C 1
ATOM 3673 O O . ALA A 1 467 ? -24.704 8.244 0.411 1.00 63.19 467 ALA A O 1
ATOM 3674 N N . PRO A 1 468 ? -24.344 10.181 1.503 1.00 54.22 468 PRO A N 1
ATOM 3675 C CA . PRO A 1 468 ? -24.453 11.002 0.306 1.00 54.22 468 PRO A CA 1
ATOM 3676 C C . PRO A 1 468 ? -23.363 10.594 -0.697 1.00 54.22 468 PRO A C 1
ATOM 3678 O O . PRO A 1 468 ? -22.176 10.792 -0.448 1.00 54.22 468 PRO A O 1
ATOM 3681 N N . GLY A 1 469 ? -23.780 9.997 -1.822 1.00 52.00 469 GLY A N 1
ATOM 3682 C CA . GLY A 1 469 ? -22.896 9.509 -2.891 1.00 52.00 469 GLY A CA 1
ATOM 3683 C C . GLY A 1 469 ? -22.813 7.984 -3.070 1.00 52.00 469 GLY A C 1
ATOM 3684 O O . GLY A 1 469 ? -22.112 7.552 -3.979 1.00 52.00 469 GLY A O 1
ATOM 3685 N N . ALA A 1 470 ? -23.509 7.175 -2.261 1.00 43.84 470 ALA A N 1
ATOM 3686 C CA . ALA A 1 470 ? -23.566 5.717 -2.431 1.00 43.84 470 ALA A CA 1
ATOM 3687 C C . ALA A 1 470 ? -24.769 5.288 -3.302 1.00 43.84 470 ALA A C 1
ATOM 3689 O O . ALA A 1 470 ? -25.926 5.511 -2.932 1.00 43.84 470 ALA A O 1
ATOM 3690 N N . ASP A 1 471 ? -24.500 4.674 -4.459 1.00 35.50 471 ASP A N 1
ATOM 3691 C CA . ASP A 1 471 ? -25.511 4.007 -5.287 1.00 35.50 471 ASP A CA 1
ATOM 3692 C C . ASP A 1 471 ? -25.806 2.604 -4.731 1.00 35.50 471 ASP A C 1
ATOM 3694 O O . ASP A 1 471 ? -24.903 1.838 -4.406 1.00 35.50 471 ASP A O 1
ATOM 3698 N N . TRP A 1 472 ? -27.089 2.271 -4.597 1.00 35.09 472 TRP A N 1
ATOM 3699 C CA . TRP A 1 472 ? -27.557 0.996 -4.055 1.00 35.09 472 TRP A CA 1
ATOM 3700 C C . TRP A 1 472 ? -27.193 -0.182 -4.970 1.00 35.09 472 TRP A C 1
ATOM 3702 O O . TRP A 1 472 ? -27.599 -0.190 -6.129 1.00 35.09 472 TRP A O 1
ATOM 3712 N N . ASN A 1 473 ? -26.588 -1.229 -4.407 1.00 29.45 473 ASN A N 1
ATOM 3713 C CA . ASN A 1 473 ? -26.727 -2.601 -4.897 1.00 29.45 473 ASN A CA 1
ATOM 3714 C C . ASN A 1 473 ? -27.437 -3.416 -3.807 1.00 29.45 473 ASN A C 1
ATOM 3716 O O . ASN A 1 473 ? -26.811 -3.877 -2.859 1.00 29.45 473 ASN A O 1
ATOM 3720 N N . CYS A 1 474 ? -28.757 -3.581 -3.916 1.00 24.67 474 CYS A N 1
ATOM 3721 C CA . CYS A 1 474 ? -29.457 -4.604 -3.140 1.00 24.67 474 CYS A CA 1
ATOM 3722 C C . CYS A 1 474 ? -29.151 -5.972 -3.757 1.00 24.67 474 CYS A C 1
ATOM 3724 O O . CYS A 1 474 ? -29.671 -6.286 -4.827 1.00 24.67 474 CYS A O 1
ATOM 3726 N N . SER A 1 475 ? -28.345 -6.793 -3.090 1.00 26.80 475 SER A N 1
ATOM 3727 C CA . SER A 1 475 ? -28.363 -8.243 -3.293 1.00 26.80 475 SER A CA 1
ATOM 3728 C C . SER A 1 475 ? -29.400 -8.850 -2.348 1.00 26.80 475 SER A C 1
ATOM 3730 O O . SER A 1 475 ? -29.294 -8.666 -1.134 1.00 26.80 475 SER A O 1
ATOM 3732 N N . ALA A 1 476 ? -30.413 -9.502 -2.921 1.00 27.20 476 ALA A N 1
ATOM 3733 C CA . ALA A 1 476 ? -31.337 -10.380 -2.206 1.00 27.20 476 ALA A CA 1
ATOM 3734 C C . ALA A 1 476 ? -30.655 -11.689 -1.789 1.00 27.20 476 ALA A C 1
ATOM 3736 O O . ALA A 1 476 ? -29.717 -12.107 -2.511 1.00 27.20 476 ALA A O 1
#

InterPro domains:
  IPR045140 SHC SH2 domain-binding protein 1-like [PTHR14695] (102-469)
  IPR057508 SHC SH2 domain-binding protein 1-like, N-terminal domain [PF23762] (104-334)

Organism: Scylla paramamosain (NCBI:txid85552)

Secondary structure (DSSP, 8-state):
-PPP---------------SS--EEEEEEEEEE-TTS-EEEEEEEEETTEEE-S--S--S---HHHHHHHHHHHHHHHHHS-----B------HHHHHHHHHHHHTT-BGGGHHHHHHHHHHHHS--SSEEEEEEE-TT-TT-S---SS-EEEEEEEEEE-SSSSEEEEEEEEES-S---HHHHHHHHHHTT-EEEEEGGGEEEBS--S-TTS-HHHHHHHHHHHHHIIIII--TTTTTSTT-B--HHHHHHHHHHHHHHHTT-S-HHHHHHHHHHHHHHHHHHHHHHHHHHHHHTT-TT-PPPHHHHHHHHHHHHHHHHHHHHHHHHHSHHHHHHHHS--TTSSTTT--S--SEEEE--S--HHHHHHHHHHHHHHHHH-TT--TT--EEEESSHHHHHHHPPTT-EEEEPSEEEEE-S---TTSS-EEEEE-SS-EEEEE-TTSTT-S----SSEEEES-EEE--TTPPP----

Mean predicted aligned error: 18.71 Å

Nearest PDB structures (foldseek):
  8ia0-assembly1_CH  TM=2.619E-01  e=6.880E-01  Thermochaetoides thermophila DSM 1495
  7ohq-assembly1_b  TM=2.689E-01  e=1.880E+00  Saccharomyces cerevisiae S288C

Radius of gyration: 30.01 Å; Cα contacts (8 Å, |Δi|>4): 648; chains: 1; bounding box: 79×47×85 Å

Sequence (476 aa):
MSHEVVQERRVTKKGVWLSNILEIRLTCAFLTKTAQGSQQIEICLEVEGKRLYPNLELMAGINDSLEDSIRNNLSAARAESPCLPDVIRAQWEPEDHVAELSCMLQGVAAEHVERQLVQYVENKIEPAGWKAVWTVPLNRLDSVFKLKQETCVYVDVIDVSQEKLLAEVKILMPVDGNILKEDLQVIEEGKNKTVQVPLMELSVLADQENAALDMVSTAEVICQLKFFYEHIWQPWDLEEENIYFDQSLITSRLKLYQDIQAGRIPTAVVAGLKAIIRKANHALKKIQHIESRNEEQGADFEMDQKDVAQLFKLHKQLEKLKAQFDMMKDPILREISVYPSQEEEMDTKGPHAKVKVVANALPAVQMMEHLAMLPDLIESLSQVTKEDLCQTHSSLQSAINEAQEGDVVILLPGQHTLSQLGYLFAKGGALLGLGEGIVVEGNSKNGDVLMDITGSFHIQNITLKPAPGADWNCSA

Foldseek 3Di:
DDDDDDDDDDDDDDDDDDDDDWDKDFDDWDFDQDPVGDTDIFTWTATPNDIDGPDPDDDDDDDVVVVVVVVVVVVVVVVPDLPQFQFDDADDDLVNLLVVLQVQQAFPAPVCVQLSLLVVCVVFADFFQFKWKFFDDACPPPDPLHFNDTFIFIWGFHGQDSGGQKTKIATAATSDPPGDPVNRVSSVVSHRPIDIDRNLRITGGPDGPDPVGPRNSNRNSSVSVVCCVVQQDALCSVVDPPDGPHSVSRVVSSVLVVCVVVCVAPPLLVVVLVVLRVLSVVLSVVLVVLVVVQVVVDPPDDRDPVSVVSNVVSVVSNVVSVVVNVLSSDPVSVVVVLPDPPPPPPPDDDDQALEEEEDADDDPVLVVVLVVCVVVVQVVDPLHDPPGHYYYDNAPCVCLSRHDAAGEYEYEADEGEDEEQRPDQQREYEYEYRDARAEYEYAPSHPQDRYDHRHHYYYYHHHYYYHPPDDDDDDD

pLDDT: mean 72.22, std 22.33, range [22.92, 96.81]

Solvent-accessible surface area (backbone atoms only — not comparable to full-atom values): 28198 Å² total; per-residue (Å²): 137,84,81,80,86,77,85,87,79,88,80,85,83,85,85,88,83,88,85,88,88,81,78,76,45,82,58,68,75,45,82,50,74,47,100,85,74,55,79,47,81,48,69,36,47,34,54,88,88,44,83,47,72,86,75,89,83,85,79,92,86,72,62,68,72,56,56,52,49,50,50,51,49,51,53,48,53,64,70,68,47,82,71,72,77,62,53,54,73,61,88,73,58,78,67,57,55,48,57,52,49,31,69,72,33,55,67,35,40,50,88,47,42,63,60,51,51,23,56,52,44,66,74,55,38,73,53,48,78,46,43,28,38,36,57,43,65,68,70,54,84,90,50,95,76,70,46,92,54,70,46,47,29,34,27,41,32,66,37,50,46,83,83,43,73,33,23,39,30,29,35,65,47,68,65,62,88,92,56,56,71,69,40,50,49,54,48,61,75,39,41,73,39,76,48,81,41,55,44,65,44,51,40,34,37,64,77,51,95,55,83,85,60,62,53,64,55,30,24,36,52,38,50,52,51,41,49,39,63,72,56,59,57,57,84,59,43,78,77,43,86,88,43,47,39,26,59,66,56,52,49,56,33,47,47,54,51,51,36,48,76,69,60,75,47,56,63,42,55,53,54,48,48,54,50,42,51,55,54,36,47,55,40,48,55,52,45,52,53,53,51,54,60,47,60,75,61,38,95,85,55,79,77,53,70,65,56,54,54,49,43,54,52,40,53,56,49,41,55,52,43,49,55,52,43,59,33,62,72,36,72,67,47,36,57,48,70,70,48,72,66,77,79,83,62,79,84,80,72,74,87,79,49,46,34,32,39,28,45,60,101,64,60,70,69,60,48,52,57,53,61,68,51,44,61,63,55,49,73,71,35,91,85,61,59,97,83,60,36,74,40,80,29,74,38,54,53,62,45,55,76,69,56,57,78,61,25,38,40,36,36,45,57,40,80,37,60,41,67,56,73,58,76,51,34,61,73,19,33,35,45,37,36,54,69,72,72,27,33,42,31,31,31,91,59,27,56,97,49,74,67,60,77,49,60,70,57,48,76,43,61,69,42,81,42,71,25,96,87,66,82,87,78,87,80,130